Protein AF-0000000085132259 (afdb_homodimer)

Nearest PDB structures (foldseek):
  6hup-assembly1_C  TM=2.236E-01  e=6.977E-01  Homo sapiens
  6d6t-assembly1_E  TM=1.805E-01  e=4.145E-01  Homo sapiens
  6x40-assembly1_E  TM=1.857E-01  e=5.536E-01  Homo sapiens
  7qna-assembly1_C  TM=1.621E-01  e=1.662E+00  Homo sapiens
  6pv7-assembly1_A  TM=2.314E-01  e=9.431E+00  Homo sapiens

Secondary structure (DSSP, 8-state):
----HHHHHHHHHHHHHHHTT-EE-SS--EEEEETTT--EE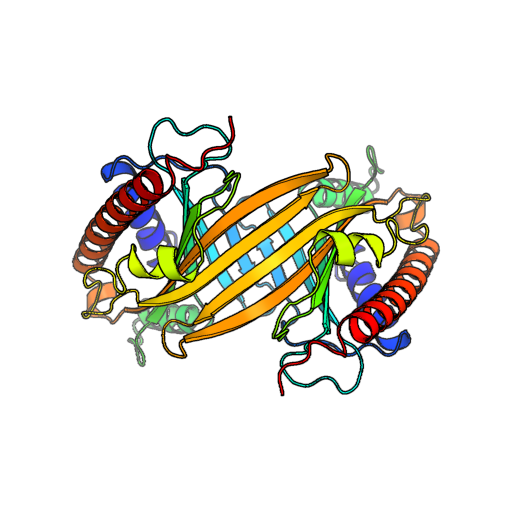EEEEEE-TTPPSSPSEEEEEEEEE-HHHHHHHHHHHTTS--SSPEEEEEEEEEEEEEE-SSPPPHHHHHHHS-SBPPP-GGG---EEEEEEEEEEEETTTTEEEEEEEEEEEEEEEE-HHHHH-THHHHHHHHHHHHHHHHHHHHHHHHHGGGB--/----HHHHHHHHHHHHHHHTT-EE-SS--EEEEETTT--EEEEEEEE-TT--SS-SEEEEEEEEE-HHHHHHHHHHHTTS--SSPEEEEEEEEEEEEEE-SSPPPHHHHHHHS-SBPPP-GGG---EEEEEEEEEEEETTTTEEEEEEEEEEEEEEEE-HHHHH-THHHHHHHHHHHHHHHHHHHHHHHHHGGGB--

Structure (mmCIF, N/CA/C/O backbone):
data_AF-0000000085132259-model_v1
#
loop_
_entity.id
_entity.type
_entity.pdbx_description
1 polymer 'Uncharacterized protein'
#
loop_
_atom_site.group_PDB
_atom_site.id
_atom_site.type_symbol
_atom_site.label_atom_id
_atom_site.label_alt_id
_atom_site.label_comp_id
_atom_site.label_asym_id
_atom_site.label_entity_id
_atom_site.label_seq_id
_atom_site.pdbx_PDB_ins_code
_atom_site.Cartn_x
_atom_site.Cartn_y
_atom_site.Cartn_z
_atom_site.occupancy
_atom_site.B_iso_or_equiv
_atom_site.auth_seq_id
_atom_site.auth_comp_id
_atom_site.auth_asym_id
_atom_site.auth_atom_id
_atom_site.pdbx_PDB_model_num
ATOM 1 N N . MET A 1 1 ? 25.031 13.633 0.838 1 45.97 1 MET A N 1
ATOM 2 C CA . MET A 1 1 ? 24.531 14.891 1.381 1 45.97 1 MET A CA 1
ATOM 3 C C . MET A 1 1 ? 23.484 14.641 2.457 1 45.97 1 MET A C 1
ATOM 5 O O . MET A 1 1 ? 22.297 14.438 2.146 1 45.97 1 MET A O 1
ATOM 9 N N . LEU A 1 2 ? 23.891 14.289 3.617 1 56.34 2 LEU A N 1
ATOM 10 C CA . LEU A 1 2 ? 23.109 13.867 4.77 1 56.34 2 LEU A CA 1
ATOM 11 C C . LEU A 1 2 ? 22.234 15.008 5.273 1 56.34 2 LEU A C 1
ATOM 13 O O . LEU A 1 2 ? 21.219 14.773 5.93 1 56.34 2 LEU A O 1
ATOM 17 N N . HIS A 1 3 ? 22.609 16.281 4.797 1 72 3 HIS A N 1
ATOM 18 C CA . HIS A 1 3 ? 21.734 17.406 5.121 1 72 3 HIS A CA 1
ATOM 19 C C . HIS A 1 3 ? 20.688 17.609 4.039 1 72 3 HIS A C 1
ATOM 21 O O . HIS A 1 3 ? 20.828 18.5 3.195 1 72 3 HIS A O 1
ATOM 27 N N . HIS A 1 4 ? 19.844 16.719 3.865 1 83.94 4 HIS A N 1
ATOM 28 C CA . HIS A 1 4 ? 18.781 16.734 2.873 1 83.94 4 HIS A CA 1
ATOM 29 C C . HIS A 1 4 ? 17.453 17.125 3.496 1 83.94 4 HIS A C 1
ATOM 31 O O . HIS A 1 4 ? 17.094 16.656 4.582 1 83.94 4 HIS A O 1
ATOM 37 N N . VAL A 1 5 ? 16.797 18.047 2.834 1 85.25 5 VAL A N 1
ATOM 38 C CA . VAL A 1 5 ? 15.562 18.641 3.338 1 85.25 5 VAL A CA 1
ATOM 39 C C . VAL A 1 5 ? 14.57 17.531 3.676 1 85.25 5 VAL A C 1
ATOM 41 O O . VAL A 1 5 ? 13.844 17.625 4.668 1 85.25 5 VAL A O 1
ATOM 44 N N . LEU A 1 6 ? 14.523 16.469 2.912 1 87.94 6 LEU A N 1
ATOM 45 C CA . LEU A 1 6 ? 13.586 15.375 3.17 1 87.94 6 LEU A CA 1
ATOM 46 C C . LEU A 1 6 ? 13.906 14.688 4.492 1 87.94 6 LEU A C 1
ATOM 48 O O . LEU A 1 6 ? 13 14.359 5.262 1 87.94 6 LEU A O 1
ATOM 52 N N . PHE A 1 7 ? 15.117 14.477 4.73 1 87.38 7 PHE A N 1
ATOM 53 C CA . PHE A 1 7 ? 15.516 13.836 5.98 1 87.38 7 PHE A CA 1
ATOM 54 C C . PHE A 1 7 ? 15.234 14.742 7.168 1 87.38 7 PHE A C 1
ATOM 56 O O . PHE A 1 7 ? 14.852 14.273 8.242 1 87.38 7 PHE A O 1
ATOM 63 N N . ASP A 1 8 ? 15.469 16 6.98 1 87.88 8 ASP A N 1
ATOM 64 C CA . ASP A 1 8 ? 15.125 16.953 8.023 1 87.88 8 ASP A CA 1
ATOM 65 C C . ASP A 1 8 ? 13.625 16.938 8.312 1 87.88 8 ASP A C 1
ATOM 67 O O . ASP A 1 8 ? 13.211 16.984 9.477 1 87.88 8 ASP A O 1
ATOM 71 N N . LEU A 1 9 ? 12.883 16.906 7.242 1 90.88 9 LEU A N 1
ATOM 72 C CA . LEU A 1 9 ? 11.438 16.844 7.391 1 90.88 9 LEU A CA 1
ATOM 73 C C . LEU A 1 9 ? 11.031 15.586 8.156 1 90.88 9 LEU A C 1
ATOM 75 O O . LEU A 1 9 ? 10.203 15.648 9.07 1 90.88 9 LEU A O 1
ATOM 79 N N . ILE A 1 10 ? 11.547 14.469 7.797 1 91 10 ILE A N 1
ATOM 80 C CA . ILE A 1 10 ? 11.266 13.195 8.445 1 91 10 ILE A CA 1
ATOM 81 C C . ILE A 1 10 ? 11.633 13.273 9.93 1 91 10 ILE A C 1
ATOM 83 O O . ILE A 1 10 ? 10.859 12.867 10.789 1 91 10 ILE A O 1
ATOM 87 N N . GLY A 1 11 ? 12.828 13.789 10.156 1 90.75 11 GLY A N 1
ATOM 88 C CA . GLY A 1 11 ? 13.258 13.961 11.531 1 90.75 11 GLY A CA 1
ATOM 89 C C . GLY A 1 11 ? 12.32 14.844 12.344 1 90.75 11 GLY A C 1
ATOM 90 O O . GLY A 1 11 ? 12 14.523 13.484 1 90.75 11 GLY A O 1
ATOM 91 N N . SER A 1 12 ? 11.992 15.961 11.797 1 93.38 12 SER A N 1
ATOM 92 C CA . SER A 1 12 ? 11.094 16.891 12.469 1 93.38 12 SER A CA 1
ATOM 93 C C . SER A 1 12 ? 9.734 16.25 12.734 1 93.38 12 SER A C 1
ATOM 95 O O . SER A 1 12 ? 9.148 16.438 13.805 1 93.38 12 SER A O 1
ATOM 97 N N . LEU A 1 13 ? 9.234 15.555 11.727 1 94.19 13 LEU A N 1
ATOM 98 C CA . LEU A 1 13 ? 7.965 14.859 11.883 1 94.19 13 LEU A CA 1
ATOM 99 C C . LEU A 1 13 ? 8.031 13.852 13.023 1 94.19 13 LEU A C 1
ATOM 101 O O . LEU A 1 13 ? 7.164 13.852 13.906 1 94.19 13 LEU A O 1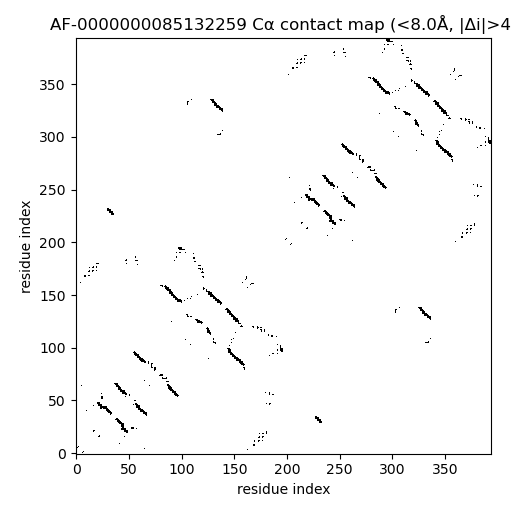
ATOM 105 N N . ARG A 1 14 ? 9.023 13.055 13.055 1 92.38 14 ARG A N 1
ATOM 106 C CA . ARG A 1 14 ? 9.203 12.055 14.109 1 92.38 14 ARG A CA 1
ATOM 107 C C . ARG A 1 14 ? 9.25 12.711 15.484 1 92.38 14 ARG A C 1
ATOM 109 O O . ARG A 1 14 ? 8.602 12.242 16.422 1 92.38 14 ARG A O 1
ATOM 116 N N . ALA A 1 15 ? 10.016 13.758 15.555 1 93.06 15 ALA A N 1
ATOM 117 C CA . ALA A 1 15 ? 10.141 14.477 16.812 1 93.06 15 ALA A CA 1
ATOM 118 C C . ALA A 1 15 ? 8.797 15.062 17.25 1 93.06 15 ALA A C 1
ATOM 120 O O . ALA A 1 15 ? 8.438 14.992 18.438 1 93.06 15 ALA A O 1
ATOM 121 N N . SER A 1 16 ? 8.125 15.641 16.328 1 96 16 SER A N 1
ATOM 122 C CA . SER A 1 16 ? 6.852 16.281 16.641 1 96 16 SER A CA 1
ATOM 123 C C . SER A 1 16 ? 5.816 15.258 17.094 1 96 16 SER A C 1
ATOM 125 O O . SER A 1 16 ? 5.027 15.531 18 1 96 16 SER A O 1
ATOM 127 N N . LEU A 1 17 ? 5.797 14.117 16.438 1 95.44 17 LEU A N 1
ATOM 128 C CA . LEU A 1 17 ? 4.883 13.055 16.844 1 95.44 17 LEU A CA 1
ATOM 129 C C . LEU A 1 17 ? 5.168 12.609 18.281 1 95.44 17 LEU A C 1
ATOM 131 O O . LEU A 1 17 ? 4.246 12.414 19.062 1 95.44 17 LEU A O 1
ATOM 135 N N . LYS A 1 18 ? 6.363 12.461 18.547 1 92.75 18 LYS A N 1
ATOM 136 C CA . LYS A 1 18 ? 6.766 12.078 19.891 1 92.75 18 LYS A CA 1
ATOM 137 C C . LYS A 1 18 ? 6.371 13.141 20.906 1 92.75 18 LYS A C 1
ATOM 139 O O . LYS A 1 18 ? 5.879 12.812 22 1 92.75 18 LYS A O 1
ATOM 144 N N . ASP A 1 19 ? 6.578 14.359 20.609 1 95.06 19 ASP A N 1
ATOM 145 C CA . ASP A 1 19 ? 6.223 15.469 21.5 1 95.06 19 ASP A CA 1
ATOM 146 C C . ASP A 1 19 ? 4.715 15.516 21.734 1 95.06 19 ASP A C 1
ATOM 148 O O . ASP A 1 19 ? 4.262 15.977 22.781 1 95.06 19 ASP A O 1
ATOM 152 N N . ALA A 1 20 ? 3.998 15.156 20.719 1 95.31 20 ALA A N 1
ATOM 153 C CA . ALA A 1 20 ? 2.545 15.102 20.859 1 95.31 20 ALA A CA 1
ATOM 154 C C . ALA A 1 20 ? 2.115 13.867 21.656 1 95.31 20 ALA A C 1
ATOM 156 O O . ALA A 1 20 ? 0.929 13.531 21.688 1 95.31 20 ALA A O 1
ATOM 157 N N . MET A 1 21 ? 3.072 13.062 22.188 1 93.31 21 MET A N 1
ATOM 158 C CA . MET A 1 21 ? 2.883 11.906 23.062 1 93.31 21 MET A CA 1
ATOM 159 C C . MET A 1 21 ? 2.301 10.727 22.281 1 93.31 21 MET A C 1
ATOM 161 O O . MET A 1 21 ? 1.54 9.93 22.844 1 93.31 21 MET A O 1
ATOM 165 N N . LEU A 1 22 ? 2.551 10.789 21 1 93.75 22 LEU A N 1
ATOM 166 C CA . LEU A 1 22 ? 2.164 9.641 20.203 1 93.75 22 LEU A CA 1
ATOM 167 C C . LEU A 1 22 ? 3.26 8.578 20.203 1 93.75 22 LEU A C 1
ATOM 169 O O . LEU A 1 22 ? 4.438 8.898 20.375 1 93.75 22 LEU A O 1
ATOM 173 N N . GLU A 1 23 ? 2.83 7.383 20.109 1 88.69 23 GLU A N 1
ATOM 174 C CA . GLU A 1 23 ? 3.771 6.27 20.062 1 88.69 23 GLU A CA 1
ATOM 175 C C . GLU A 1 23 ? 3.826 5.641 18.672 1 88.69 23 GLU A C 1
ATOM 177 O O . GLU A 1 23 ? 2.818 5.602 17.969 1 88.69 23 GLU A O 1
ATOM 182 N N . GLY A 1 24 ? 5.082 5.379 18.297 1 79 24 GLY A N 1
ATOM 183 C CA . GLY A 1 24 ? 5.23 4.707 17.016 1 79 24 GLY A CA 1
ATOM 184 C C . GLY A 1 24 ? 4.547 3.354 16.969 1 79 24 GLY A C 1
ATOM 185 O O . GLY A 1 24 ? 4.527 2.627 17.969 1 79 24 GLY A O 1
ATOM 186 N N . GLY A 1 25 ? 3.674 3.27 16.094 1 62.12 25 GLY A N 1
ATOM 187 C CA . GLY A 1 25 ? 2.955 2.01 16 1 62.12 25 GLY A CA 1
ATOM 188 C C . GLY A 1 25 ? 3.701 0.958 15.203 1 62.12 25 GLY A C 1
ATOM 189 O O . GLY A 1 25 ? 4.898 1.101 14.945 1 62.12 25 GLY A O 1
ATOM 190 N N . GLY A 1 26 ? 2.83 -0.079 14.852 1 50.47 26 GLY A N 1
ATOM 191 C CA . GLY A 1 26 ? 2.982 -1.394 14.25 1 50.47 26 GLY A CA 1
ATOM 192 C C . GLY A 1 26 ? 3.814 -1.375 12.977 1 50.47 26 GLY A C 1
ATOM 193 O O . GLY A 1 26 ? 4.445 -2.375 12.625 1 50.47 26 GLY A O 1
ATOM 194 N N . LEU A 1 27 ? 3.32 -0.344 12.07 1 55.41 27 LEU A N 1
ATOM 195 C CA . LEU A 1 27 ? 4.074 -0.477 10.828 1 55.41 27 LEU A CA 1
ATOM 196 C C . LEU A 1 27 ? 5.5 0.038 11 1 55.41 27 LEU A C 1
ATOM 198 O O . LEU A 1 27 ? 5.715 1.092 11.602 1 55.41 27 LEU A O 1
ATOM 202 N N . ASP A 1 28 ? 6.449 -0.68 10.898 1 68.06 28 ASP A N 1
ATOM 203 C CA . ASP A 1 28 ? 7.871 -0.375 10.797 1 68.06 28 ASP A CA 1
ATOM 204 C C . ASP A 1 28 ? 8.117 0.776 9.828 1 68.06 28 ASP A C 1
ATOM 206 O O . ASP A 1 28 ? 7.336 0.987 8.891 1 68.06 28 ASP A O 1
ATOM 210 N N . GLU A 1 29 ? 8.727 1.896 10.305 1 84.19 29 GLU A N 1
ATOM 211 C CA . GLU A 1 29 ? 9.25 2.957 9.453 1 84.19 29 GLU A CA 1
ATOM 212 C C . GLU A 1 29 ? 9.891 2.383 8.188 1 84.19 29 GLU A C 1
ATOM 214 O O . GLU A 1 29 ? 10.664 1.428 8.258 1 84.19 29 GLU A O 1
ATOM 219 N N . GLN A 1 30 ? 9.266 2.891 7.094 1 87.44 30 GLN A N 1
ATOM 220 C CA . GLN A 1 30 ? 9.805 2.432 5.816 1 87.44 30 GLN A CA 1
ATOM 221 C C . GLN A 1 30 ? 10.219 3.609 4.941 1 87.44 30 GLN A C 1
ATOM 223 O O . GLN A 1 30 ? 9.586 4.668 4.977 1 87.44 30 GLN A O 1
ATOM 228 N N . LEU A 1 31 ? 11.266 3.465 4.324 1 91.31 31 LEU A N 1
ATOM 229 C CA . LEU A 1 31 ? 11.742 4.391 3.301 1 91.31 31 LEU A CA 1
ATOM 230 C C . LEU A 1 31 ? 12.016 3.662 1.992 1 91.31 31 LEU A C 1
ATOM 232 O O . LEU A 1 31 ? 12.922 2.832 1.92 1 91.31 31 LEU A O 1
ATOM 236 N N . HIS A 1 32 ? 11.18 4.039 1.04 1 93.12 32 HIS A N 1
ATOM 237 C CA . HIS A 1 32 ? 11.211 3.301 -0.217 1 93.12 32 HIS A CA 1
ATOM 238 C C . HIS A 1 32 ? 11.625 4.203 -1.377 1 93.12 32 HIS A C 1
ATOM 240 O O . HIS A 1 32 ? 11.312 5.395 -1.384 1 93.12 32 HIS A O 1
ATOM 246 N N . VAL A 1 33 ? 12.281 3.617 -2.312 1 92.38 33 VAL A N 1
ATOM 247 C CA . VAL A 1 33 ? 12.555 4.297 -3.576 1 92.38 33 VAL A CA 1
ATOM 248 C C . VAL A 1 33 ? 12.062 3.439 -4.738 1 92.38 33 VAL A C 1
ATOM 250 O O . VAL A 1 33 ? 12.289 2.229 -4.77 1 92.38 33 VAL A O 1
ATOM 253 N N . ASP A 1 34 ? 11.344 4.09 -5.578 1 90.44 34 ASP A N 1
ATOM 254 C CA . ASP A 1 34 ? 11.016 3.441 -6.844 1 90.44 34 ASP A CA 1
ATOM 255 C C . ASP A 1 34 ? 12.227 3.389 -7.77 1 90.44 34 ASP A C 1
ATOM 257 O O . ASP A 1 34 ? 12.703 4.426 -8.234 1 90.44 34 ASP A O 1
ATOM 261 N N . ILE A 1 35 ? 12.641 2.215 -8.109 1 84.81 35 ILE A N 1
ATOM 262 C CA . ILE A 1 35 ? 13.883 2.035 -8.859 1 84.81 35 ILE A CA 1
ATOM 263 C C . ILE A 1 35 ? 13.695 2.516 -10.289 1 84.81 35 ILE A C 1
ATOM 265 O O . ILE A 1 35 ? 14.648 2.975 -10.93 1 84.81 35 ILE A O 1
ATOM 269 N N . LEU A 1 36 ? 12.5 2.412 -10.82 1 79.31 36 LEU A N 1
ATOM 270 C CA . LEU A 1 36 ? 12.25 2.76 -12.219 1 79.31 36 LEU A CA 1
ATOM 271 C C . LEU A 1 36 ? 11.992 4.254 -12.367 1 79.31 36 LEU A C 1
ATOM 273 O O . LEU A 1 36 ? 12.492 4.883 -13.305 1 79.31 36 LEU A O 1
ATOM 277 N N . LEU A 1 37 ? 11.25 4.82 -11.391 1 84.25 37 LEU A N 1
ATOM 278 C CA . LEU A 1 37 ? 10.828 6.215 -11.523 1 84.25 37 LEU A CA 1
ATOM 279 C C . LEU A 1 37 ? 11.664 7.121 -10.625 1 84.25 37 LEU A C 1
ATOM 281 O O . LEU A 1 37 ? 11.727 8.328 -10.852 1 84.25 37 LEU A O 1
ATOM 285 N N . GLY A 1 38 ? 12.219 6.59 -9.547 1 88.06 38 GLY A N 1
ATOM 286 C CA . GLY A 1 38 ? 13.109 7.336 -8.672 1 88.06 38 GLY A CA 1
ATOM 287 C C . GLY A 1 38 ? 12.383 8.039 -7.539 1 88.06 38 GLY A C 1
ATOM 288 O O . GLY A 1 38 ? 13.016 8.695 -6.711 1 88.06 38 GLY A O 1
ATOM 289 N N . ASP A 1 39 ? 11.078 7.898 -7.508 1 92.31 39 ASP A N 1
ATOM 290 C CA . ASP A 1 39 ? 10.32 8.539 -6.438 1 92.31 39 ASP A CA 1
ATOM 291 C C . ASP A 1 39 ? 10.625 7.895 -5.09 1 92.31 39 ASP A C 1
ATOM 293 O O . ASP A 1 39 ? 10.789 6.676 -5 1 92.31 39 ASP A O 1
ATOM 297 N N . THR A 1 40 ? 10.688 8.742 -4.09 1 93.5 40 THR A N 1
ATOM 298 C CA . THR A 1 40 ? 10.961 8.281 -2.732 1 93.5 40 THR A CA 1
ATOM 299 C C . THR A 1 40 ? 9.734 8.453 -1.843 1 93.5 40 THR A C 1
ATOM 301 O O . THR A 1 40 ? 9.062 9.484 -1.9 1 93.5 40 THR A O 1
ATOM 304 N N . THR A 1 41 ? 9.469 7.414 -1.102 1 94.38 41 THR A N 1
ATOM 305 C CA . THR A 1 41 ? 8.328 7.457 -0.191 1 94.38 41 THR A CA 1
ATOM 306 C C . THR A 1 41 ? 8.75 7.066 1.223 1 94.38 41 THR A C 1
ATOM 308 O O . THR A 1 41 ? 9.469 6.086 1.412 1 94.38 41 THR A O 1
ATOM 311 N N . TYR A 1 42 ? 8.406 7.887 2.145 1 93.69 42 TYR A N 1
ATOM 312 C CA . TYR A 1 42 ? 8.562 7.578 3.562 1 93.69 42 TYR A CA 1
ATOM 313 C C . TYR A 1 42 ? 7.211 7.273 4.203 1 93.69 42 TYR A C 1
ATOM 315 O O . TYR A 1 42 ? 6.227 7.969 3.951 1 93.69 42 TYR A O 1
ATOM 323 N N . GLU A 1 43 ? 7.164 6.191 4.977 1 93.31 43 GLU A N 1
ATOM 324 C CA . GLU A 1 43 ? 5.938 5.809 5.672 1 93.31 43 GLU A CA 1
ATOM 325 C C . GLU A 1 43 ? 6.203 5.523 7.145 1 93.31 43 GLU A C 1
ATOM 327 O O . GLU A 1 43 ? 7.23 4.938 7.496 1 93.31 43 GLU A O 1
ATOM 332 N N . THR A 1 44 ? 5.324 6.004 7.945 1 92.38 44 THR A N 1
ATOM 333 C CA . THR A 1 44 ? 5.348 5.703 9.375 1 92.38 44 THR A CA 1
ATOM 334 C C . THR A 1 44 ? 3.93 5.652 9.938 1 92.38 44 THR A C 1
ATOM 336 O O . THR A 1 44 ? 2.961 5.922 9.227 1 92.38 44 THR A O 1
ATOM 339 N N . SER A 1 45 ? 3.812 5.168 11.102 1 93.88 45 SER A N 1
ATOM 340 C CA . SER A 1 45 ? 2.52 5.129 11.781 1 93.88 45 SER A CA 1
ATOM 341 C C . SER A 1 45 ? 2.643 5.547 13.242 1 93.88 45 SER A C 1
ATOM 343 O O . SER A 1 45 ? 3.711 5.414 13.844 1 93.88 45 SER A O 1
ATOM 345 N N . ALA A 1 46 ? 1.62 6.129 13.703 1 93.5 46 ALA A N 1
ATOM 346 C CA . ALA A 1 46 ? 1.576 6.574 15.094 1 93.5 46 ALA A CA 1
ATOM 347 C C . ALA A 1 46 ? 0.231 6.242 15.734 1 93.5 46 ALA A C 1
ATOM 349 O O . ALA A 1 46 ? -0.803 6.25 15.062 1 93.5 46 ALA A O 1
ATOM 350 N N . SER A 1 47 ? 0.298 5.93 16.984 1 93.94 47 SER A N 1
ATOM 351 C CA . SER A 1 47 ? -0.914 5.621 17.75 1 93.94 47 SER A CA 1
ATOM 352 C C . SER A 1 47 ? -0.893 6.277 19.125 1 93.94 47 SER A C 1
ATOM 354 O O . SER A 1 47 ? 0.127 6.832 19.531 1 93.94 47 SER A O 1
ATOM 356 N N . LEU A 1 48 ? -2.119 6.246 19.75 1 91.06 48 LEU A N 1
ATOM 357 C CA . LEU A 1 48 ? -2.217 6.754 21.109 1 91.06 48 LEU A CA 1
ATOM 358 C C . LEU A 1 48 ? -1.454 5.859 22.078 1 91.06 48 LEU A C 1
ATOM 360 O O . LEU A 1 48 ? -1.304 4.66 21.844 1 91.06 48 LEU A O 1
ATOM 364 N N . PRO A 1 49 ? -1.001 6.484 23.156 1 88.44 49 PRO A N 1
ATOM 365 C CA . PRO A 1 49 ? -0.279 5.672 24.141 1 88.44 49 PRO A CA 1
ATOM 366 C C . PRO A 1 49 ? -1.152 4.586 24.766 1 88.44 49 PRO A C 1
ATOM 368 O O . PRO A 1 49 ? -2.334 4.82 25.031 1 88.44 49 PRO A O 1
ATOM 371 N N . GLY A 1 50 ? -0.55 3.361 24.984 1 81.75 50 GLY A N 1
ATOM 372 C CA . GLY A 1 50 ? -1.227 2.301 25.719 1 81.75 50 GLY A CA 1
ATOM 373 C C . GLY A 1 50 ? -2.092 1.425 24.828 1 81.75 50 GLY A C 1
ATOM 374 O O . GLY A 1 50 ? -2.789 0.534 25.312 1 81.75 50 GLY A O 1
ATOM 375 N N . GLU A 1 51 ? -2.184 1.686 23.625 1 79.44 51 GLU A N 1
ATOM 376 C CA . GLU A 1 51 ? -2.957 0.837 22.719 1 79.44 51 GLU A CA 1
ATOM 377 C C . GLU A 1 51 ? -2.318 -0.541 22.578 1 79.44 51 GLU A C 1
ATOM 379 O O . GLU A 1 51 ? -1.102 -0.683 22.703 1 79.44 51 GLU A O 1
ATOM 384 N N . GLU A 1 52 ? -3.137 -1.507 22.469 1 74 52 GLU A N 1
ATOM 385 C CA . GLU A 1 52 ? -2.652 -2.855 22.188 1 74 52 GLU A CA 1
ATOM 386 C C . GLU A 1 52 ? -1.958 -2.924 20.828 1 74 52 GLU A C 1
ATOM 388 O O . GLU A 1 52 ? -1.995 -1.962 20.062 1 74 52 GLU A O 1
ATOM 393 N N . ALA A 1 53 ? -1.169 -4.027 20.688 1 70.56 53 ALA A N 1
ATOM 394 C CA . ALA A 1 53 ? -0.556 -4.305 19.391 1 70.56 53 ALA A CA 1
ATOM 395 C C . ALA A 1 53 ? -1.299 -5.418 18.656 1 70.56 53 ALA A C 1
ATOM 397 O O . ALA A 1 53 ? -1.434 -6.527 19.172 1 70.56 53 ALA A O 1
ATOM 398 N N . PRO A 1 54 ? -1.823 -5.066 17.484 1 79.38 54 PRO A N 1
ATOM 399 C CA . PRO A 1 54 ? -1.834 -3.799 16.75 1 79.38 54 PRO A CA 1
ATOM 400 C C . PRO A 1 54 ? -2.828 -2.791 17.312 1 79.38 54 PRO A C 1
ATOM 402 O O . PRO A 1 54 ? -3.859 -3.182 17.875 1 79.38 54 PRO A O 1
ATOM 405 N N . PRO A 1 55 ? -2.471 -1.573 17.203 1 85.5 55 PRO A N 1
ATOM 406 C CA . PRO A 1 55 ? -3.348 -0.552 17.781 1 85.5 55 PRO A CA 1
ATOM 407 C C . PRO A 1 55 ? -4.715 -0.496 17.109 1 85.5 55 PRO A C 1
ATOM 409 O O . PRO A 1 55 ? -4.812 -0.674 15.891 1 85.5 55 PRO A O 1
ATOM 412 N N . ARG A 1 56 ? -5.707 -0.247 17.891 1 88.88 56 ARG A N 1
ATOM 413 C CA . ARG A 1 56 ? -7.066 -0.13 17.359 1 88.88 56 ARG A CA 1
ATOM 414 C C . ARG A 1 56 ? -7.238 1.166 16.578 1 88.88 56 ARG A C 1
ATOM 416 O O . ARG A 1 56 ? -7.906 1.186 15.539 1 88.88 56 ARG A O 1
ATOM 423 N N . VAL A 1 57 ? -6.629 2.223 17.188 1 91.31 57 VAL A N 1
ATOM 424 C CA . VAL A 1 57 ? -6.684 3.525 16.531 1 91.31 57 VAL A CA 1
ATOM 425 C C . VAL A 1 57 ? -5.27 3.986 16.188 1 91.31 57 VAL A C 1
ATOM 427 O O . VAL A 1 57 ? -4.395 4.035 17.047 1 91.31 57 VAL A O 1
ATOM 430 N N . ARG A 1 58 ? -5.055 4.316 14.898 1 93.94 58 ARG A N 1
ATOM 431 C CA . ARG A 1 58 ? -3.715 4.723 14.492 1 93.94 58 ARG A CA 1
ATOM 432 C C . ARG A 1 58 ? -3.775 5.715 13.328 1 93.94 58 ARG A C 1
ATOM 434 O O . ARG A 1 58 ? -4.805 5.832 12.664 1 93.94 58 ARG A O 1
ATOM 441 N N . ALA A 1 59 ? -2.697 6.395 13.219 1 95.69 59 ALA A N 1
ATOM 442 C CA . ALA A 1 59 ? -2.479 7.258 12.062 1 95.69 59 ALA A CA 1
ATOM 443 C C . ALA A 1 59 ? -1.32 6.75 11.203 1 95.69 59 ALA A C 1
ATOM 445 O O . ALA A 1 59 ? -0.219 6.523 11.711 1 95.69 59 ALA A O 1
ATOM 446 N N . ASP A 1 60 ? -1.599 6.504 10.008 1 96 60 ASP A N 1
ATOM 447 C CA . ASP A 1 60 ? -0.548 6.219 9.039 1 96 60 ASP A CA 1
ATOM 448 C C . ASP A 1 60 ? -0.155 7.48 8.266 1 96 60 ASP A C 1
ATOM 450 O O . ASP A 1 60 ? -1.018 8.188 7.746 1 96 60 ASP A O 1
ATOM 454 N N . ILE A 1 61 ? 1.112 7.695 8.203 1 96.31 61 ILE A N 1
ATOM 455 C CA . ILE A 1 61 ? 1.609 8.922 7.582 1 96.31 61 ILE A CA 1
ATOM 456 C C . ILE A 1 61 ? 2.57 8.57 6.445 1 96.31 61 ILE A C 1
ATOM 458 O O . ILE A 1 61 ? 3.445 7.715 6.605 1 96.31 61 ILE A O 1
ATOM 462 N N . SER A 1 62 ? 2.396 9.25 5.363 1 96.69 62 SER A N 1
ATOM 463 C CA . SER A 1 62 ? 3.271 9.031 4.215 1 96.69 62 SER A CA 1
ATOM 464 C C . SER A 1 62 ? 3.77 10.352 3.641 1 96.69 62 SER A C 1
ATOM 466 O O . SER A 1 62 ? 3.018 11.328 3.574 1 96.69 62 SER A O 1
ATOM 468 N N . LEU A 1 63 ? 4.988 10.398 3.275 1 95.94 63 LEU A N 1
ATOM 469 C CA . LEU A 1 63 ? 5.602 11.484 2.518 1 95.94 63 LEU A CA 1
ATOM 470 C C . LEU A 1 63 ? 6.109 10.984 1.169 1 95.94 63 LEU A C 1
ATOM 472 O O . LEU A 1 63 ? 6.859 10.008 1.104 1 95.94 63 LEU A O 1
ATOM 476 N N . GLU A 1 64 ? 5.727 11.641 0.211 1 95.5 64 GLU A N 1
ATOM 477 C CA . GLU A 1 64 ? 6.211 11.305 -1.125 1 95.5 64 GLU A CA 1
ATOM 478 C C . GLU A 1 64 ? 7.074 12.43 -1.695 1 95.5 64 GLU A C 1
ATOM 480 O O . GLU A 1 64 ? 6.672 13.594 -1.69 1 95.5 64 GLU A O 1
ATOM 485 N N . TRP A 1 65 ? 8.18 12.031 -2.068 1 94.62 65 TRP A N 1
ATOM 486 C CA . TRP A 1 65 ? 9.172 12.906 -2.695 1 94.62 65 TRP A CA 1
ATOM 487 C C . TRP A 1 65 ? 9.477 12.445 -4.113 1 94.62 65 TRP A C 1
ATOM 489 O O . TRP A 1 65 ? 10.258 11.508 -4.316 1 94.62 65 TRP A O 1
ATOM 499 N N . SER A 1 66 ? 9 13.203 -5.059 1 93.62 66 SER A N 1
ATOM 500 C CA . SER A 1 66 ? 9.07 12.758 -6.449 1 93.62 66 SER A CA 1
ATOM 501 C C . SER A 1 66 ? 10.453 13.016 -7.043 1 93.62 66 SER A C 1
ATOM 503 O O . SER A 1 66 ? 11.219 13.82 -6.512 1 93.62 66 SER A O 1
ATOM 505 N N . THR A 1 67 ? 10.719 12.414 -8.164 1 90.75 67 THR A N 1
ATOM 506 C CA . THR A 1 67 ? 11.961 12.633 -8.898 1 90.75 67 THR A CA 1
ATOM 507 C C . THR A 1 67 ? 12.062 14.078 -9.375 1 90.75 67 THR A C 1
ATOM 509 O O . THR A 1 67 ? 13.156 14.648 -9.414 1 90.75 67 THR A O 1
ATOM 512 N N . TRP A 1 68 ? 10.93 14.578 -9.719 1 90 68 TRP A N 1
ATOM 513 C CA . TRP A 1 68 ? 10.922 15.984 -10.117 1 90 68 TRP A CA 1
ATOM 514 C C . TRP A 1 68 ? 11.383 16.875 -8.969 1 90 68 TRP A C 1
ATOM 516 O O . TRP A 1 68 ? 12.195 17.781 -9.164 1 90 68 TRP A O 1
ATOM 526 N N . ALA A 1 69 ? 10.891 16.688 -7.816 1 90.69 69 ALA A N 1
ATOM 527 C CA . ALA A 1 69 ? 11.312 17.438 -6.637 1 90.69 69 ALA A CA 1
ATOM 528 C C . ALA A 1 69 ? 12.797 17.25 -6.367 1 90.69 69 ALA A C 1
ATOM 530 O O . ALA A 1 69 ? 13.492 18.188 -5.984 1 90.69 69 ALA A O 1
ATOM 531 N N . GLN A 1 70 ? 13.25 16.031 -6.578 1 88.62 70 GLN A N 1
ATOM 532 C CA . GLN A 1 70 ? 14.664 15.719 -6.383 1 88.62 70 GLN A CA 1
ATOM 533 C C . GLN A 1 70 ? 15.539 16.531 -7.332 1 88.62 70 GLN A C 1
ATOM 535 O O . GLN A 1 70 ? 16.578 17.078 -6.926 1 88.62 70 GLN A O 1
ATOM 540 N N . SER A 1 71 ? 15.18 16.594 -8.531 1 89.69 71 SER A N 1
ATOM 541 C CA . SER A 1 71 ? 15.922 17.344 -9.531 1 89.69 71 SER A CA 1
ATOM 542 C C . SER A 1 71 ? 15.961 18.828 -9.195 1 89.69 71 SER A C 1
ATOM 544 O O . SER A 1 71 ? 17.016 19.469 -9.297 1 89.69 71 SER A O 1
ATOM 546 N N . ALA A 1 72 ? 14.812 19.328 -8.828 1 90.69 72 ALA A N 1
ATOM 547 C CA . ALA A 1 72 ? 14.758 20.734 -8.445 1 90.69 72 ALA A CA 1
ATOM 548 C C . ALA A 1 72 ? 15.664 21.016 -7.25 1 90.69 72 ALA A C 1
ATOM 550 O O . ALA A 1 72 ? 16.375 22.016 -7.23 1 90.69 72 ALA A O 1
ATOM 551 N N . TYR A 1 73 ? 15.625 20.188 -6.312 1 91.44 73 TYR A N 1
ATOM 552 C CA . TYR A 1 73 ? 16.453 20.344 -5.125 1 91.44 73 TYR A CA 1
ATOM 553 C C . TYR A 1 73 ? 17.938 20.312 -5.484 1 91.44 73 TYR A C 1
ATOM 555 O O . TYR A 1 73 ? 18.719 21.109 -4.969 1 91.44 73 TYR A O 1
ATOM 563 N N . ARG A 1 74 ? 18.281 19.391 -6.312 1 88.94 74 ARG A N 1
ATOM 564 C CA . ARG A 1 74 ? 19.656 19.297 -6.758 1 88.94 74 ARG A CA 1
ATOM 565 C C . ARG A 1 74 ? 20.109 20.594 -7.43 1 88.94 74 ARG A C 1
ATOM 567 O O . ARG A 1 74 ? 21.203 21.094 -7.168 1 88.94 74 ARG A O 1
ATOM 574 N N . SER A 1 75 ? 19.312 21.062 -8.25 1 88.81 75 SER A N 1
ATOM 575 C CA . SER A 1 75 ? 19.625 22.328 -8.914 1 88.81 75 SER A CA 1
ATOM 576 C C . SER A 1 75 ? 19.859 23.438 -7.902 1 88.81 75 SER A C 1
ATOM 578 O O . SER A 1 75 ? 20.812 24.219 -8.023 1 88.81 75 SER A O 1
ATOM 580 N N . TRP A 1 76 ? 19.016 23.469 -6.945 1 90.56 76 TRP A N 1
ATOM 581 C CA . TRP A 1 76 ? 19.125 24.484 -5.902 1 90.56 76 TRP A CA 1
ATOM 582 C C . TRP A 1 76 ? 20.422 24.328 -5.125 1 90.56 76 TRP A C 1
ATOM 584 O O . TRP A 1 76 ? 21.109 25.312 -4.859 1 90.56 76 TRP A O 1
ATOM 594 N N . THR A 1 77 ? 20.75 23.125 -4.836 1 89.06 77 THR A N 1
ATOM 595 C CA . THR A 1 77 ? 21.938 22.891 -4.035 1 89.06 77 THR A CA 1
ATOM 596 C C . THR A 1 77 ? 23.203 23.266 -4.812 1 89.06 77 THR A C 1
ATOM 598 O O . THR A 1 77 ? 24.234 23.562 -4.219 1 89.06 77 THR A O 1
ATOM 601 N N . LEU A 1 78 ? 23.125 23.312 -6.094 1 90.06 78 LEU A N 1
ATOM 602 C CA . LEU A 1 78 ? 24.266 23.656 -6.938 1 90.06 78 LEU A CA 1
ATOM 603 C C . LEU A 1 78 ? 24.312 25.156 -7.195 1 90.06 78 LEU A C 1
ATOM 605 O O . LEU A 1 78 ? 25.203 25.656 -7.898 1 90.06 78 LEU A O 1
ATOM 609 N N . GLY A 1 79 ? 23.344 25.875 -6.645 1 89.56 79 GLY A N 1
ATOM 610 C CA . GLY A 1 79 ? 23.344 27.328 -6.723 1 89.56 79 GLY A CA 1
ATOM 611 C C . GLY A 1 79 ? 22.594 27.859 -7.926 1 89.56 79 GLY A C 1
ATOM 612 O O . GLY A 1 79 ? 22.641 29.062 -8.219 1 89.56 79 GLY A O 1
ATOM 613 N N . GLU A 1 80 ? 21.859 27.031 -8.68 1 89.5 80 GLU A N 1
ATOM 614 C CA . GLU A 1 80 ? 21.156 27.453 -9.891 1 89.5 80 GLU A CA 1
ATOM 615 C C . GLU A 1 80 ? 19.797 28.062 -9.555 1 89.5 80 GLU A C 1
ATOM 617 O O . GLU A 1 80 ? 19.125 28.594 -10.43 1 89.5 80 GLU A O 1
ATOM 622 N N . GLY A 1 81 ? 19.469 28.094 -8.305 1 86.25 81 GLY A N 1
ATOM 623 C CA . GLY A 1 81 ? 18.156 28.594 -7.887 1 86.25 81 GLY A CA 1
ATOM 624 C C . GLY A 1 81 ? 17.047 27.578 -8.062 1 86.25 81 GLY A C 1
ATOM 625 O O . GLY A 1 81 ? 17.297 26.422 -8.391 1 86.25 81 GLY A O 1
ATOM 626 N N . LEU A 1 82 ? 15.781 27.953 -7.684 1 88.62 82 LEU A N 1
ATOM 627 C CA . LEU A 1 82 ? 14.586 27.125 -7.801 1 88.62 82 LEU A CA 1
ATOM 628 C C . LEU A 1 82 ? 13.617 27.719 -8.82 1 88.62 82 LEU A C 1
ATOM 630 O O . LEU A 1 82 ? 13.094 28.812 -8.617 1 88.62 82 LEU A O 1
ATOM 634 N N . ASP A 1 83 ? 13.484 27.078 -10.023 1 84.69 83 ASP A N 1
ATOM 635 C CA . ASP A 1 83 ? 12.516 27.547 -11 1 84.69 83 ASP A CA 1
ATOM 636 C C . ASP A 1 83 ? 11.086 27.297 -10.531 1 84.69 83 ASP A C 1
ATOM 638 O O . ASP A 1 83 ? 10.195 28.125 -10.742 1 84.69 83 ASP A O 1
ATOM 642 N N . GLU A 1 84 ? 10.836 26.219 -9.914 1 89 84 GLU A N 1
ATOM 643 C CA . GLU A 1 84 ? 9.562 25.812 -9.328 1 89 84 GLU A CA 1
ATOM 644 C C . GLU A 1 84 ? 9.742 25.266 -7.918 1 89 84 GLU A C 1
ATOM 646 O O . GLU A 1 84 ? 10.781 24.688 -7.605 1 89 84 GLU A O 1
ATOM 651 N N . PRO A 1 85 ? 8.758 25.625 -7.105 1 91.94 85 PRO A N 1
ATOM 652 C CA . PRO A 1 85 ? 8.883 25.078 -5.754 1 91.94 85 PRO A CA 1
ATOM 653 C C . PRO A 1 85 ? 9 23.562 -5.746 1 91.94 85 PRO A C 1
ATOM 655 O O . PRO A 1 85 ? 8.703 22.906 -6.75 1 91.94 85 PRO A O 1
ATOM 658 N N . ILE A 1 86 ? 9.555 23.109 -4.641 1 92.56 86 ILE A N 1
ATOM 659 C CA . ILE A 1 86 ? 9.672 21.672 -4.43 1 92.56 86 ILE A CA 1
ATOM 660 C C . ILE A 1 86 ? 8.438 21.156 -3.701 1 92.56 86 ILE A C 1
ATOM 662 O O . ILE A 1 86 ? 8.133 21.594 -2.592 1 92.56 86 ILE A O 1
ATOM 666 N N . ASP A 1 87 ? 7.848 20.172 -4.328 1 93.94 87 ASP A N 1
ATOM 667 C CA . ASP A 1 87 ? 6.605 19.656 -3.766 1 93.94 87 ASP A CA 1
ATOM 668 C C . ASP A 1 87 ? 6.855 18.375 -2.971 1 93.94 87 ASP A C 1
ATOM 670 O O . ASP A 1 87 ? 7.621 17.5 -3.404 1 93.94 87 ASP A O 1
ATOM 674 N N . VAL A 1 88 ? 6.285 18.281 -1.793 1 94.38 88 VAL A N 1
ATOM 675 C CA . VAL A 1 88 ? 6.199 17.062 -0.988 1 94.38 88 VAL A CA 1
ATOM 676 C C . VAL A 1 88 ? 4.734 16.719 -0.721 1 94.38 88 VAL A C 1
ATOM 678 O O . VAL A 1 88 ? 3.988 17.547 -0.181 1 94.38 88 VAL A O 1
ATOM 681 N N . VAL A 1 89 ? 4.375 15.5 -1.092 1 96.88 89 VAL A N 1
ATOM 682 C CA . VAL A 1 89 ? 3.004 15.078 -0.83 1 96.88 89 VAL A CA 1
ATOM 683 C C . VAL A 1 89 ? 2.918 14.414 0.542 1 96.88 89 VAL A C 1
ATOM 685 O O . VAL A 1 89 ? 3.676 13.492 0.838 1 96.88 89 VAL A O 1
ATOM 688 N N . LEU A 1 90 ? 2.057 14.922 1.317 1 97.25 90 LEU A N 1
ATOM 689 C CA . LEU A 1 90 ? 1.817 14.383 2.652 1 97.25 90 LEU A CA 1
ATOM 690 C C . LEU A 1 90 ? 0.413 13.797 2.76 1 97.25 90 LEU A C 1
ATOM 692 O O . LEU A 1 90 ? -0.567 14.461 2.406 1 97.25 90 LEU A O 1
ATOM 696 N N . GLU A 1 91 ? 0.374 12.602 3.176 1 98.06 91 GLU A N 1
ATOM 697 C CA . GLU A 1 91 ? -0.901 11.93 3.408 1 98.06 91 GLU A CA 1
ATOM 698 C C . GLU A 1 91 ? -1 11.414 4.84 1 98.06 91 GLU A C 1
ATOM 700 O O . GLU A 1 91 ? -0.026 10.883 5.387 1 98.06 91 GLU A O 1
ATOM 705 N N . VAL A 1 92 ? -2.119 11.562 5.434 1 97.75 92 VAL A N 1
ATOM 706 C CA . VAL A 1 92 ? -2.416 11.031 6.758 1 97.75 92 VAL A CA 1
ATOM 707 C C . VAL A 1 92 ? -3.709 10.219 6.711 1 97.75 92 VAL A C 1
ATOM 709 O O . VAL A 1 92 ? -4.77 10.75 6.367 1 97.75 92 VAL A O 1
ATOM 712 N N . ALA A 1 93 ? -3.586 9 7.02 1 97.44 93 ALA A N 1
ATOM 713 C CA . ALA A 1 93 ? -4.754 8.125 7.125 1 97.44 93 ALA A CA 1
ATOM 714 C C . ALA A 1 93 ? -5.055 7.785 8.578 1 97.44 93 ALA A C 1
ATOM 716 O O . ALA A 1 93 ? -4.227 7.191 9.273 1 97.44 93 ALA A O 1
ATOM 717 N N . LEU A 1 94 ? -6.195 8.172 9.062 1 96.31 94 LEU A N 1
ATOM 718 C CA . LEU A 1 94 ? -6.668 7.773 10.383 1 96.31 94 LEU A CA 1
ATOM 719 C C . LEU A 1 94 ? -7.465 6.477 10.305 1 96.31 94 LEU A C 1
ATOM 721 O O . LEU A 1 94 ? -8.469 6.398 9.594 1 96.31 94 LEU A O 1
ATOM 725 N N . ARG A 1 95 ? -7.02 5.52 11.039 1 94.44 95 ARG A N 1
ATOM 726 C CA . ARG A 1 95 ? -7.645 4.203 10.969 1 94.44 95 ARG A CA 1
ATOM 727 C C . ARG A 1 95 ? -8.141 3.754 12.336 1 94.44 95 ARG A C 1
ATOM 729 O O . ARG A 1 95 ? -7.461 3.953 13.344 1 94.44 95 ARG A O 1
ATOM 736 N N . VAL A 1 96 ? -9.312 3.186 12.336 1 92.44 96 VAL A N 1
ATOM 737 C CA . VAL A 1 96 ? -9.891 2.523 13.508 1 92.44 96 VAL A CA 1
ATOM 738 C C . VAL A 1 96 ? -10.227 1.075 13.164 1 92.44 96 VAL A C 1
ATOM 740 O O . VAL A 1 96 ? -11 0.814 12.234 1 92.44 96 VAL A O 1
ATOM 743 N N . SER A 1 97 ? -9.617 0.184 13.852 1 90.31 97 SER A N 1
ATOM 744 C CA . SER A 1 97 ? -9.844 -1.23 13.57 1 90.31 97 SER A CA 1
ATOM 745 C C . SER A 1 97 ? -10.43 -1.946 14.781 1 90.31 97 SER A C 1
ATOM 747 O O . SER A 1 97 ? -10.562 -1.354 15.859 1 90.31 97 SER A O 1
ATOM 749 N N . GLY A 1 98 ? -10.859 -3.232 14.5 1 85.06 98 GLY A N 1
ATOM 750 C CA . GLY A 1 98 ? -11.336 -4.082 15.578 1 85.06 98 GLY A CA 1
ATOM 751 C C . GLY A 1 98 ? -12.734 -3.732 16.047 1 85.06 98 GLY A C 1
ATOM 752 O O . GLY A 1 98 ? -13.055 -3.887 17.234 1 85.06 98 GLY A O 1
ATOM 753 N N . LEU A 1 99 ? -13.453 -3.129 15.18 1 84.88 99 LEU A N 1
ATOM 754 C CA . LEU A 1 99 ? -14.82 -2.775 15.555 1 84.88 99 LEU A CA 1
ATOM 755 C C . LEU A 1 99 ? -15.766 -3.949 15.328 1 84.88 99 LEU A C 1
ATOM 757 O O . LEU A 1 99 ? -15.547 -4.762 14.422 1 84.88 99 LEU A O 1
ATOM 761 N N . ARG A 1 100 ? -16.641 -4.152 16.312 1 76.62 100 ARG A N 1
ATOM 762 C CA . ARG A 1 100 ? -17.672 -5.176 16.203 1 76.62 100 ARG A CA 1
ATOM 763 C C . ARG A 1 100 ? -19.062 -4.566 16.359 1 76.62 100 ARG A C 1
ATOM 765 O O . ARG A 1 100 ? -19.219 -3.494 16.938 1 76.62 100 ARG A O 1
ATOM 772 N N . GLY A 1 101 ? -20.219 -5.336 15.836 1 65.38 101 GLY A N 1
ATOM 773 C CA . GLY A 1 101 ? -21.609 -4.891 15.914 1 65.38 101 GLY A CA 1
ATOM 774 C C . GLY A 1 101 ? -21.984 -3.895 14.836 1 65.38 101 GLY A C 1
ATOM 775 O O . GLY A 1 101 ? -21.281 -3.773 13.828 1 65.38 101 GLY A O 1
ATOM 776 N N . PRO A 1 102 ? -23.188 -3.381 15.148 1 63.09 102 PRO A N 1
ATOM 777 C CA . PRO A 1 102 ? -23.422 -2.355 14.133 1 63.09 102 PRO A CA 1
ATOM 778 C C . PRO A 1 102 ? -22.438 -1.189 14.227 1 63.09 102 PRO A C 1
ATOM 780 O O . PRO A 1 102 ? -22.406 -0.49 15.242 1 63.09 102 PRO A O 1
ATOM 783 N N . ALA A 1 103 ? -21.422 -1.39 13.578 1 65.75 103 ALA A N 1
ATOM 784 C CA . ALA A 1 103 ? -20.391 -0.362 13.688 1 65.75 103 ALA A CA 1
ATOM 785 C C . ALA A 1 103 ? -20.797 0.909 12.953 1 65.75 103 ALA A C 1
ATOM 787 O O . ALA A 1 103 ? -21.781 0.915 12.219 1 65.75 103 ALA A O 1
ATOM 788 N N . MET A 1 104 ? -20.219 2.012 13.336 1 77.94 104 MET A N 1
ATOM 789 C CA . MET A 1 104 ? -20.359 3.338 12.742 1 77.94 104 MET A CA 1
ATOM 790 C C . MET A 1 104 ? -20.188 3.281 11.234 1 77.94 104 MET A C 1
ATOM 792 O O . MET A 1 104 ? -19.312 2.566 10.734 1 77.94 104 MET A O 1
ATOM 796 N N . SER A 1 105 ? -21.156 3.912 10.648 1 82.38 105 SER A N 1
ATOM 797 C CA . SER A 1 105 ? -21.062 3.992 9.195 1 82.38 105 SER A CA 1
ATOM 798 C C . SER A 1 105 ? -19.969 4.977 8.773 1 82.38 105 SER A C 1
ATOM 800 O O . SER A 1 105 ? -19.547 5.82 9.57 1 82.38 105 SER A O 1
ATOM 802 N N . ALA A 1 106 ? -19.578 4.797 7.555 1 86.38 106 ALA A N 1
ATOM 803 C CA . ALA A 1 106 ? -18.609 5.727 6.996 1 86.38 106 ALA A CA 1
ATOM 804 C C . ALA A 1 106 ? -19.125 7.16 7.051 1 86.38 106 ALA A C 1
ATOM 806 O O . ALA A 1 106 ? -18.359 8.094 7.324 1 86.38 106 ALA A O 1
ATOM 807 N N . ALA A 1 107 ? -20.375 7.301 6.859 1 84.06 107 ALA A N 1
ATOM 808 C CA . ALA A 1 107 ? -20.969 8.641 6.863 1 84.06 107 ALA A CA 1
ATOM 809 C C . ALA A 1 107 ? -20.906 9.258 8.258 1 84.06 107 ALA A C 1
ATOM 811 O O . ALA A 1 107 ? -20.578 10.438 8.398 1 84.06 107 ALA A O 1
ATOM 812 N N . ALA A 1 108 ? -21.234 8.484 9.219 1 84.81 108 ALA A N 1
ATOM 813 C CA . ALA A 1 108 ? -21.172 8.977 10.594 1 84.81 108 ALA A CA 1
ATOM 814 C C . ALA A 1 108 ? -19.734 9.305 10.992 1 84.81 108 ALA A C 1
ATOM 816 O O . ALA A 1 108 ? -19.484 10.305 11.664 1 84.81 108 ALA A O 1
ATOM 817 N N . PHE A 1 109 ? -18.859 8.445 10.602 1 89.81 109 PHE A N 1
ATOM 818 C CA . PHE A 1 109 ? -17.438 8.672 10.875 1 89.81 109 PHE A CA 1
ATOM 819 C C . PHE A 1 109 ? -16.953 9.953 10.211 1 89.81 109 PHE A C 1
ATOM 821 O O . PHE A 1 109 ? -16.25 10.758 10.836 1 89.81 109 PHE A O 1
ATOM 828 N N . ARG A 1 110 ? -17.297 10.18 9.07 1 88.19 110 ARG A N 1
ATOM 829 C CA . ARG A 1 110 ? -16.938 11.391 8.328 1 88.19 110 ARG A CA 1
ATOM 830 C C . ARG A 1 110 ? -17.391 12.641 9.07 1 88.19 110 ARG A C 1
ATOM 832 O O . ARG A 1 110 ? -16.641 13.617 9.172 1 88.19 110 ARG A O 1
ATOM 839 N N . SER A 1 111 ? -18.594 12.586 9.594 1 87.06 111 SER A N 1
ATOM 840 C CA . SER A 1 111 ? -19.188 13.75 10.242 1 87.06 111 SER A CA 1
ATOM 841 C C . SER A 1 111 ? -18.516 14.039 11.578 1 87.06 111 SER A C 1
ATOM 843 O O . SER A 1 111 ? -18.609 15.148 12.109 1 87.06 111 SER A O 1
ATOM 845 N N . SER A 1 112 ? -17.812 13.062 12.07 1 87.75 112 SER A N 1
ATOM 846 C CA . SER A 1 112 ? -17.219 13.211 13.391 1 87.75 112 SER A CA 1
ATOM 847 C C . SER A 1 112 ? -15.789 13.727 13.297 1 87.75 112 SER A C 1
ATOM 849 O O . SER A 1 112 ? -15.18 14.062 14.312 1 87.75 112 SER A O 1
ATOM 851 N N . LEU A 1 113 ? -15.258 13.766 12.141 1 90.19 113 LEU A N 1
ATOM 852 C CA . LEU A 1 113 ? -13.867 14.172 11.969 1 90.19 113 LEU A CA 1
ATOM 853 C C . LEU A 1 113 ? -13.781 15.547 11.305 1 90.19 113 LEU A C 1
ATOM 855 O O . LEU A 1 113 ? -14.688 15.938 10.562 1 90.19 113 LEU A O 1
ATOM 859 N N . PRO A 1 114 ? -12.727 16.266 11.648 1 91.12 114 PRO A N 1
ATOM 860 C CA . PRO A 1 114 ? -12.547 17.547 10.938 1 91.12 114 PRO A CA 1
ATOM 861 C C . PRO A 1 114 ? -12.352 17.359 9.438 1 91.12 114 PRO A C 1
ATOM 863 O O . PRO A 1 114 ? -11.727 16.375 9.008 1 91.12 114 PRO A O 1
ATOM 866 N N . SER A 1 115 ? -12.828 18.328 8.672 1 92.12 115 SER A N 1
ATOM 867 C CA . SER A 1 115 ? -12.672 18.25 7.227 1 92.12 115 SER A CA 1
ATOM 868 C C . SER A 1 115 ? -11.289 18.703 6.789 1 92.12 115 SER A C 1
ATOM 870 O O . SER A 1 115 ? -10.844 18.391 5.684 1 92.12 115 SER A O 1
ATOM 872 N N . GLN A 1 116 ? -10.727 19.484 7.691 1 94.62 116 GLN A N 1
ATOM 873 C CA . GLN A 1 116 ? -9.414 20.031 7.352 1 94.62 116 GLN A CA 1
ATOM 874 C C . GLN A 1 116 ? -8.5 20.078 8.57 1 94.62 116 GLN A C 1
ATOM 876 O O . GLN A 1 116 ? -8.977 20.125 9.711 1 94.62 116 GLN A O 1
ATOM 881 N N . SER A 1 117 ? -7.211 19.984 8.25 1 94.56 117 SER A N 1
ATOM 882 C CA . SER A 1 117 ? -6.219 20.219 9.289 1 94.56 117 SER A CA 1
ATOM 883 C C . SER A 1 117 ? -5.992 21.703 9.508 1 94.56 117 SER A C 1
ATOM 885 O O . SER A 1 117 ? -6.477 22.531 8.734 1 94.56 117 SER A O 1
ATOM 887 N N . PRO A 1 118 ? -5.285 22.031 10.617 1 92.12 118 PRO A N 1
ATOM 888 C CA . PRO A 1 118 ? -4.773 23.406 10.68 1 92.12 118 PRO A CA 1
ATOM 889 C C . PRO A 1 118 ? -3.838 23.734 9.516 1 92.12 118 PRO A C 1
ATOM 891 O O . PRO A 1 118 ? -3.287 22.828 8.883 1 92.12 118 PRO A O 1
ATOM 894 N N . PRO A 1 119 ? -3.697 25.031 9.328 1 93.94 119 PRO A N 1
ATOM 895 C CA . PRO A 1 119 ? -2.809 25.406 8.227 1 93.94 119 PRO A CA 1
ATOM 896 C C . PRO A 1 119 ? -1.363 24.969 8.461 1 93.94 119 PRO A C 1
ATOM 898 O O . PRO A 1 119 ? -0.874 25.031 9.594 1 93.94 119 PRO A O 1
ATOM 901 N N . LEU A 1 120 ? -0.819 24.484 7.379 1 93.31 120 LEU A N 1
ATOM 902 C CA . LEU A 1 120 ? 0.595 24.125 7.363 1 93.31 120 LEU A CA 1
ATOM 903 C C . LEU A 1 120 ? 1.413 25.188 6.625 1 93.31 120 LEU A C 1
ATOM 905 O O . LEU A 1 120 ? 1.237 26.375 6.855 1 93.31 120 LEU A O 1
ATOM 909 N N . VAL A 1 121 ? 2.395 24.75 5.898 1 87.06 121 VAL A N 1
ATOM 910 C CA . VAL A 1 121 ? 3.234 25.688 5.16 1 87.06 121 VAL A CA 1
ATOM 911 C C . VAL A 1 121 ? 2.418 26.359 4.059 1 87.06 121 VAL A C 1
ATOM 913 O O . VAL A 1 121 ? 1.635 25.703 3.369 1 87.06 121 VAL A O 1
ATOM 916 N N . ASN A 1 122 ? 2.584 27.719 3.891 1 87.38 122 ASN A N 1
ATOM 917 C CA . ASN A 1 122 ? 1.928 28.516 2.869 1 87.38 122 ASN A CA 1
ATOM 918 C C . ASN A 1 122 ? 0.409 28.391 2.943 1 87.38 122 ASN A C 1
ATOM 920 O O . ASN A 1 122 ? -0.271 28.422 1.916 1 87.38 122 ASN A O 1
ATOM 924 N N . HIS A 1 123 ? -0.106 28.047 4.086 1 88.56 123 HIS A N 1
ATOM 925 C CA . HIS A 1 123 ? -1.528 28 4.406 1 88.56 123 HIS A CA 1
ATOM 926 C C . HIS A 1 123 ? -2.207 26.812 3.75 1 88.56 123 HIS A C 1
ATOM 928 O O . HIS A 1 123 ? -3.43 26.797 3.592 1 88.56 123 HIS A O 1
ATOM 934 N N . GLU A 1 124 ? -1.391 25.969 3.367 1 92.56 124 GLU A N 1
ATOM 935 C CA . GLU A 1 124 ? -1.979 24.719 2.875 1 92.56 124 GLU A CA 1
ATOM 936 C C . GLU A 1 124 ? -2.561 23.906 4.02 1 92.56 124 GLU A C 1
ATOM 938 O O . GLU A 1 124 ? -2.104 24 5.16 1 92.56 124 GLU A O 1
ATOM 943 N N . VAL A 1 125 ? -3.547 23.125 3.703 1 95.62 125 VAL A N 1
ATOM 944 C CA . VAL A 1 125 ? -4.199 22.312 4.727 1 95.62 125 VAL A CA 1
ATOM 945 C C . VAL A 1 125 ? -4.414 20.906 4.207 1 95.62 125 VAL A C 1
ATOM 947 O O . VAL A 1 125 ? -4.602 20.688 3.004 1 95.62 125 VAL A O 1
ATOM 950 N N . LEU A 1 126 ? -4.285 19.969 5.078 1 96.69 126 LEU A N 1
ATOM 951 C CA . LEU A 1 126 ? -4.773 18.625 4.742 1 96.69 126 LEU A CA 1
ATOM 952 C C . LEU A 1 126 ? -6.285 18.641 4.547 1 96.69 126 LEU A C 1
ATOM 954 O O . LEU A 1 126 ? -7.023 19.141 5.402 1 96.69 126 LEU A O 1
ATOM 958 N N . GLU A 1 127 ? -6.699 18.094 3.477 1 95.75 127 GLU A N 1
ATOM 959 C CA . GLU A 1 127 ? -8.133 17.969 3.219 1 95.75 127 GLU A CA 1
ATOM 960 C C . GLU A 1 127 ? -8.578 16.516 3.281 1 95.75 127 GLU A C 1
ATOM 962 O O . GLU A 1 127 ? -7.883 15.617 2.797 1 95.75 127 GLU A O 1
ATOM 967 N N . LEU A 1 128 ? -9.727 16.344 3.879 1 95.62 128 LEU A N 1
ATOM 968 C CA . LEU A 1 128 ? -10.312 15.008 3.893 1 95.62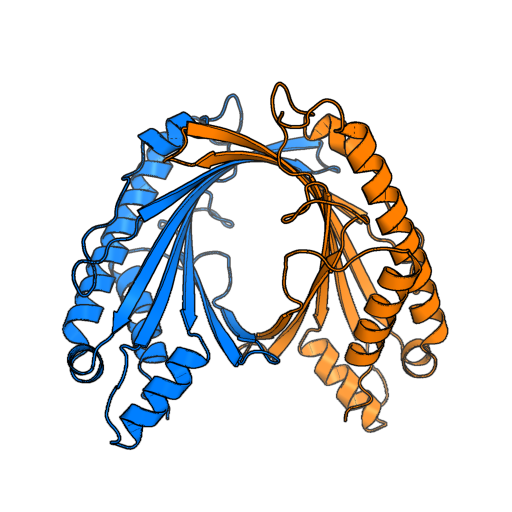 128 LEU A CA 1
ATOM 969 C C . LEU A 1 128 ? -10.711 14.57 2.484 1 95.62 128 LEU A C 1
ATOM 971 O O . LEU A 1 128 ? -11.523 15.227 1.834 1 95.62 128 LEU A O 1
ATOM 975 N N . ARG A 1 129 ? -10.117 13.477 2.039 1 93.88 129 ARG A N 1
ATOM 976 C CA . ARG A 1 129 ? -10.344 13.047 0.663 1 93.88 129 ARG A CA 1
ATOM 977 C C . ARG A 1 129 ? -11.344 11.898 0.605 1 93.88 129 ARG A C 1
ATOM 979 O O . ARG A 1 129 ? -12.211 11.867 -0.268 1 93.88 129 ARG A O 1
ATOM 986 N N . THR A 1 130 ? -11.156 11.016 1.476 1 93.69 130 THR A N 1
ATOM 987 C CA . THR A 1 130 ? -11.984 9.82 1.426 1 93.69 130 THR A CA 1
ATOM 988 C C . THR A 1 130 ? -12.234 9.273 2.83 1 93.69 130 THR A C 1
ATOM 990 O O . THR A 1 130 ? -11.367 9.375 3.701 1 93.69 130 THR A O 1
ATOM 993 N N . VAL A 1 131 ? -13.398 8.758 3.045 1 94 131 VAL A N 1
ATOM 994 C CA . VAL A 1 131 ? -13.734 7.992 4.238 1 94 131 VAL A CA 1
ATOM 995 C C . VAL A 1 131 ? -14.281 6.621 3.828 1 94 131 VAL A C 1
ATOM 997 O O . VAL A 1 131 ? -15.102 6.52 2.916 1 94 131 VAL A O 1
ATOM 1000 N N . SER A 1 132 ? -13.742 5.629 4.516 1 94 132 SER A N 1
ATOM 1001 C CA . SER A 1 132 ? -14.164 4.285 4.129 1 94 132 SER A CA 1
ATOM 1002 C C . SER A 1 132 ? -14.477 3.43 5.352 1 94 132 SER A C 1
ATOM 1004 O O . SER A 1 132 ? -13.93 3.654 6.434 1 94 132 SER A O 1
ATOM 1006 N N . ALA A 1 133 ? -15.406 2.52 5.191 1 91.94 133 ALA A N 1
ATOM 1007 C CA . ALA A 1 133 ? -15.703 1.434 6.121 1 91.94 133 ALA A CA 1
ATOM 1008 C C . ALA A 1 133 ? -15.461 0.074 5.477 1 91.94 133 ALA A C 1
ATOM 1010 O O . ALA A 1 133 ? -15.922 -0.182 4.359 1 91.94 133 ALA A O 1
ATOM 1011 N N . GLU A 1 134 ? -14.734 -0.69 6.148 1 92.5 134 GLU A N 1
ATOM 1012 C CA . GLU A 1 134 ? -14.352 -1.981 5.586 1 92.5 134 GLU A CA 1
ATOM 1013 C C . GLU A 1 134 ? -14.734 -3.125 6.52 1 92.5 134 GLU A C 1
ATOM 1015 O O . GLU A 1 134 ? -14.43 -3.086 7.715 1 92.5 134 GLU A O 1
ATOM 1020 N N . THR A 1 135 ? -15.414 -4.094 6.043 1 89.5 135 THR A N 1
ATOM 1021 C CA . THR A 1 135 ? -15.672 -5.348 6.742 1 89.5 135 THR A CA 1
ATOM 1022 C C . THR A 1 135 ? -14.773 -6.461 6.207 1 89.5 135 THR A C 1
ATOM 1024 O O . THR A 1 135 ? -14.781 -6.746 5.008 1 89.5 135 THR A O 1
ATOM 1027 N N . THR A 1 136 ? -14.023 -6.98 7.07 1 89.75 136 THR A N 1
ATOM 1028 C CA . THR A 1 136 ? -13.109 -8.047 6.68 1 89.75 136 THR A CA 1
ATOM 1029 C C . THR A 1 136 ? -13.516 -9.367 7.312 1 89.75 136 THR A C 1
ATOM 1031 O O . THR A 1 136 ? -13.898 -9.414 8.484 1 89.75 136 THR A O 1
ATOM 1034 N N . ILE A 1 137 ? -13.391 -10.367 6.465 1 85.5 137 ILE A N 1
ATOM 1035 C CA . ILE A 1 137 ? -13.664 -11.719 6.938 1 85.5 137 ILE A CA 1
ATOM 1036 C C . ILE A 1 137 ? -12.422 -12.586 6.77 1 85.5 137 ILE A C 1
ATOM 1038 O O . ILE A 1 137 ? -11.805 -12.609 5.703 1 85.5 137 ILE A O 1
ATOM 1042 N N . ASP A 1 138 ? -12.055 -13.109 7.863 1 79.62 138 ASP A N 1
ATOM 1043 C CA . ASP A 1 138 ? -11.055 -14.164 7.809 1 79.62 138 ASP A CA 1
ATOM 1044 C C . ASP A 1 138 ? -11.695 -15.516 7.52 1 79.62 138 ASP A C 1
ATOM 1046 O O . ASP A 1 138 ? -12.547 -15.984 8.281 1 79.62 138 ASP A O 1
ATOM 1050 N N . PRO A 1 139 ? -11.258 -16.062 6.469 1 76.25 139 PRO A N 1
ATOM 1051 C CA . PRO A 1 139 ? -11.922 -17.312 6.086 1 76.25 139 PRO A CA 1
ATOM 1052 C C . PRO A 1 139 ? -11.797 -18.391 7.156 1 76.25 139 PRO A C 1
ATOM 1054 O O . PRO A 1 139 ? -12.641 -19.297 7.23 1 76.25 139 PRO A O 1
ATOM 1057 N N . ASP A 1 140 ? -10.789 -18.344 7.918 1 76.69 140 ASP A N 1
ATOM 1058 C CA . ASP A 1 140 ? -10.578 -19.391 8.906 1 76.69 140 ASP A CA 1
ATOM 1059 C C . ASP A 1 140 ? -11.336 -19.094 10.203 1 76.69 140 ASP A C 1
ATOM 1061 O O . ASP A 1 140 ? -11.68 -20 10.953 1 76.69 140 ASP A O 1
ATOM 1065 N N . GLU A 1 141 ? -11.633 -17.906 10.523 1 70 141 GLU A N 1
ATOM 1066 C CA . GLU A 1 141 ? -12.211 -17.578 11.82 1 70 141 GLU A CA 1
ATOM 1067 C C . GLU A 1 141 ? -13.672 -17.156 11.68 1 70 141 GLU A C 1
ATOM 1069 O O . GLU A 1 141 ? -14.422 -17.188 12.656 1 70 141 GLU A O 1
ATOM 1074 N N . ASP A 1 142 ? -14.188 -17.141 10.57 1 68.06 142 ASP A N 1
ATOM 1075 C CA . ASP A 1 142 ? -15.539 -16.641 10.305 1 68.06 142 ASP A CA 1
ATOM 1076 C C . ASP A 1 142 ? -15.836 -15.391 11.117 1 68.06 142 ASP A C 1
ATOM 1078 O O . ASP A 1 142 ? -16.938 -15.234 11.641 1 68.06 142 ASP A O 1
ATOM 1082 N N . LEU A 1 143 ? -14.852 -14.688 11.531 1 74.94 143 LEU A N 1
ATOM 1083 C CA . LEU A 1 143 ? -15.031 -13.453 12.289 1 74.94 143 LEU A CA 1
ATOM 1084 C C . LEU A 1 143 ? -15.016 -12.234 11.367 1 74.94 143 LEU A C 1
ATOM 1086 O O . LEU A 1 143 ? -14.18 -12.148 10.461 1 74.94 143 LEU A O 1
ATOM 1090 N N . GLU A 1 144 ? -16.094 -11.445 11.586 1 80 144 GLU A N 1
ATOM 1091 C CA . GLU A 1 144 ? -16.188 -10.188 10.844 1 80 144 GLU A CA 1
ATOM 1092 C C . GLU A 1 144 ? -15.609 -9.023 11.648 1 80 144 GLU A C 1
ATOM 1094 O O . GLU A 1 144 ? -15.953 -8.852 12.82 1 80 144 GLU A O 1
ATOM 1099 N N . GLU A 1 145 ? -14.672 -8.367 11.055 1 84.94 145 GLU A N 1
ATOM 1100 C CA . GLU A 1 145 ? -14.094 -7.184 11.688 1 84.94 145 GLU A CA 1
ATOM 1101 C C . GLU A 1 145 ? -14.367 -5.93 10.859 1 84.94 145 GLU A C 1
ATOM 1103 O O . GLU A 1 145 ? -14.227 -5.945 9.633 1 84.94 145 GLU A O 1
ATOM 1108 N N . LEU A 1 146 ? -14.766 -4.973 11.555 1 89.12 146 LEU A N 1
ATOM 1109 C CA . LEU A 1 146 ? -15.031 -3.699 10.891 1 89.12 146 LEU A CA 1
ATOM 1110 C C . LEU A 1 146 ? -13.922 -2.695 11.172 1 89.12 146 LEU A C 1
ATOM 1112 O O . LEU A 1 146 ? -13.422 -2.611 12.297 1 89.12 146 LEU A O 1
ATOM 1116 N N . SER A 1 147 ? -13.586 -2.01 10.195 1 92.75 147 SER A N 1
ATOM 1117 C CA . SER A 1 147 ? -12.609 -0.931 10.312 1 92.75 147 SER A CA 1
ATOM 1118 C C . SER A 1 147 ? -13.094 0.328 9.594 1 92.75 147 SER A C 1
ATOM 1120 O O . SER A 1 147 ? -13.859 0.248 8.633 1 92.75 147 SER A O 1
ATOM 1122 N N . LEU A 1 148 ? -12.68 1.44 10.078 1 93.88 148 LEU A N 1
ATOM 1123 C CA . LEU A 1 148 ? -12.93 2.742 9.469 1 93.88 148 LEU A CA 1
ATOM 1124 C C . LEU A 1 148 ? -11.625 3.451 9.133 1 93.88 148 LEU A C 1
ATOM 1126 O O . LEU A 1 148 ? -10.633 3.312 9.852 1 93.88 148 LEU A O 1
ATOM 1130 N N . GLU A 1 149 ? -11.672 4.172 8.086 1 96.38 149 GLU A N 1
ATOM 1131 C CA . GLU A 1 149 ? -10.477 4.914 7.676 1 96.38 149 GLU A CA 1
ATOM 1132 C C . GLU A 1 149 ? -10.852 6.262 7.066 1 96.38 149 GLU A C 1
ATOM 1134 O O . GLU A 1 149 ? -11.805 6.355 6.289 1 96.38 149 GLU A O 1
ATOM 1139 N N . ALA A 1 150 ? -10.164 7.277 7.426 1 96.44 150 ALA A N 1
ATOM 1140 C CA . ALA A 1 150 ? -10.25 8.609 6.824 1 96.44 150 ALA A CA 1
ATOM 1141 C C . ALA A 1 150 ? -8.898 9.047 6.277 1 96.44 150 ALA A C 1
ATOM 1143 O O . ALA A 1 150 ? -7.895 9.031 7 1 96.44 150 ALA A O 1
ATOM 1144 N N . VAL A 1 151 ? -8.875 9.484 5.066 1 97.19 151 VAL A N 1
ATOM 1145 C CA . VAL A 1 151 ? -7.617 9.836 4.426 1 97.19 151 VAL A CA 1
ATOM 1146 C C . VAL A 1 151 ? -7.59 11.336 4.137 1 97.19 151 VAL A C 1
ATOM 1148 O O . VAL A 1 151 ? -8.508 11.867 3.508 1 97.19 151 VAL A O 1
ATOM 1151 N N . TYR A 1 152 ? -6.551 11.969 4.586 1 97.69 152 TYR A N 1
ATOM 1152 C CA . TYR A 1 152 ? -6.25 13.367 4.312 1 97.69 152 TYR A CA 1
ATOM 1153 C C . TYR A 1 152 ? -5 13.5 3.451 1 97.69 152 TYR A C 1
ATOM 1155 O O . TYR A 1 152 ? -4.078 12.688 3.559 1 97.69 152 TYR A O 1
ATOM 1163 N N . ASP A 1 153 ? -4.984 14.469 2.631 1 97.25 153 ASP A N 1
ATOM 1164 C CA . ASP A 1 153 ? -3.738 14.695 1.903 1 97.25 153 ASP A CA 1
ATOM 1165 C C . ASP A 1 153 ? -3.525 16.188 1.632 1 97.25 153 ASP A C 1
ATOM 1167 O O . ASP A 1 153 ? -4.43 17 1.853 1 97.25 153 ASP A O 1
ATOM 1171 N N . VAL A 1 154 ? -2.266 16.531 1.379 1 97.25 154 VAL A N 1
ATOM 1172 C CA . VAL A 1 154 ? -1.877 17.891 1 1 97.25 154 VAL A CA 1
ATOM 1173 C C . VAL A 1 154 ? -0.564 17.844 0.221 1 97.25 154 VAL A C 1
ATOM 1175 O O . VAL A 1 154 ? 0.267 16.969 0.436 1 97.25 154 VAL A O 1
ATOM 1178 N N . THR A 1 155 ? -0.443 18.688 -0.686 1 95.75 155 THR A N 1
ATOM 1179 C CA . THR A 1 155 ? 0.853 18.938 -1.311 1 95.75 155 THR A CA 1
ATOM 1180 C C . THR A 1 155 ? 1.529 20.156 -0.69 1 95.75 155 THR A C 1
ATOM 1182 O O . THR A 1 155 ? 1.022 21.266 -0.793 1 95.75 155 THR A O 1
ATOM 1185 N N . LEU A 1 156 ? 2.654 19.906 -0.046 1 94.25 156 LEU A N 1
ATOM 1186 C CA . LEU A 1 156 ? 3.467 20.984 0.5 1 94.25 156 LEU A CA 1
ATOM 1187 C C . LEU A 1 156 ? 4.441 21.516 -0.546 1 94.25 156 LEU A C 1
ATOM 1189 O O . LEU A 1 156 ? 5.277 20.766 -1.059 1 94.25 156 LEU A O 1
ATOM 1193 N N . SER A 1 157 ? 4.309 22.75 -0.811 1 93.56 157 SER A N 1
ATOM 1194 C CA . SER A 1 157 ? 5.219 23.375 -1.757 1 93.56 157 SER A CA 1
ATOM 1195 C C . SER A 1 157 ? 6.277 24.203 -1.034 1 93.56 157 SER A C 1
ATOM 1197 O O . SER A 1 157 ? 5.957 25.219 -0.393 1 93.56 157 SER A O 1
ATOM 1199 N N . LEU A 1 158 ? 7.473 23.781 -1.193 1 92.19 158 LEU A N 1
ATOM 1200 C CA . LEU A 1 158 ? 8.578 24.438 -0.508 1 92.19 158 LEU A CA 1
ATOM 1201 C C . LEU A 1 158 ? 9.328 25.375 -1.453 1 92.19 158 LEU A C 1
ATOM 1203 O O . LEU A 1 158 ? 9.898 24.938 -2.449 1 92.19 158 LEU A O 1
ATOM 1207 N N . ASP A 1 159 ? 9.32 26.656 -1.1 1 91.31 159 ASP A N 1
ATOM 1208 C CA . ASP A 1 159 ? 10.102 27.609 -1.882 1 91.31 159 ASP A CA 1
ATOM 1209 C C . ASP A 1 159 ? 11.508 27.766 -1.306 1 91.31 159 ASP A C 1
ATOM 1211 O O . ASP A 1 159 ? 11.898 27.047 -0.394 1 91.31 159 ASP A O 1
ATOM 1215 N N . GLU A 1 160 ? 12.25 28.672 -1.905 1 90.56 160 GLU A N 1
ATOM 1216 C CA . GLU A 1 160 ? 13.641 28.859 -1.504 1 90.56 160 GLU A CA 1
ATOM 1217 C C . GLU A 1 160 ? 13.742 29.281 -0.04 1 90.56 160 GLU A C 1
ATOM 1219 O O . GLU A 1 160 ? 14.656 28.844 0.672 1 90.56 160 GLU A O 1
ATOM 1224 N N . ASN A 1 161 ? 12.859 30.109 0.328 1 88.69 161 ASN A N 1
ATOM 1225 C CA . ASN A 1 161 ? 12.867 30.578 1.71 1 88.69 161 ASN A CA 1
ATOM 1226 C C . ASN A 1 161 ? 12.664 29.438 2.693 1 88.69 161 ASN A C 1
ATOM 1228 O O . ASN A 1 161 ? 13.344 29.359 3.721 1 88.69 161 ASN A O 1
ATOM 1232 N N . GLU A 1 162 ? 11.758 28.562 2.395 1 88.31 162 GLU A N 1
ATOM 1233 C CA . GLU A 1 162 ? 11.484 27.422 3.262 1 88.31 162 GLU A CA 1
ATOM 1234 C C . GLU A 1 162 ? 12.672 26.469 3.293 1 88.31 162 GLU A C 1
ATOM 1236 O O . GLU A 1 162 ? 12.938 25.828 4.316 1 88.31 162 GLU A O 1
ATOM 1241 N N . LEU A 1 163 ? 13.352 26.344 2.205 1 89.19 163 LEU A N 1
ATOM 1242 C CA . LEU A 1 163 ? 14.5 25.453 2.135 1 89.19 163 LEU A CA 1
ATOM 1243 C C . LEU A 1 163 ? 15.664 26 2.953 1 89.19 163 LEU A C 1
ATOM 1245 O O . LEU A 1 163 ? 16.375 25.25 3.613 1 89.19 163 LEU A O 1
ATOM 1249 N N . GLU A 1 164 ? 15.812 27.312 2.916 1 87.81 164 GLU A N 1
ATOM 1250 C CA . GLU A 1 164 ? 16.906 27.953 3.639 1 87.81 164 GLU A CA 1
ATOM 1251 C C . GLU A 1 164 ? 16.594 28.062 5.129 1 87.81 164 GLU A C 1
ATOM 1253 O O . GLU A 1 164 ? 17.5 27.938 5.961 1 87.81 164 GLU A O 1
ATOM 1258 N N . HIS A 1 165 ? 15.289 28.297 5.438 1 87.81 165 HIS A N 1
ATOM 1259 C CA . HIS A 1 165 ? 14.828 28.484 6.809 1 87.81 165 HIS A CA 1
ATOM 1260 C C . HIS A 1 165 ? 13.625 27.594 7.109 1 87.81 165 HIS A C 1
ATOM 1262 O O . HIS A 1 165 ? 12.484 28.062 7.105 1 87.81 165 HIS A O 1
ATOM 1268 N N . PRO A 1 166 ? 13.891 26.359 7.5 1 87.88 166 PRO A N 1
ATOM 1269 C CA . PRO A 1 166 ? 12.797 25.406 7.621 1 87.88 166 PRO A CA 1
ATOM 1270 C C . PRO A 1 166 ? 12.031 25.531 8.938 1 87.88 166 PRO A C 1
ATOM 1272 O O . PRO A 1 166 ? 11.312 24.625 9.336 1 87.88 166 PRO A O 1
ATOM 1275 N N . ASP A 1 167 ? 12.125 26.672 9.688 1 88.06 167 ASP A N 1
ATOM 1276 C CA . ASP A 1 167 ? 11.477 26.859 10.977 1 88.06 167 ASP A CA 1
ATOM 1277 C C . ASP A 1 167 ? 9.961 26.797 10.844 1 88.06 167 ASP A C 1
ATOM 1279 O O . ASP A 1 167 ? 9.281 26.188 11.688 1 88.06 167 ASP A O 1
ATOM 1283 N N . SER A 1 168 ? 9.484 27.453 9.812 1 87.94 168 SER A N 1
ATOM 1284 C CA . SER A 1 168 ? 8.047 27.453 9.594 1 87.94 168 SER A CA 1
ATOM 1285 C C . SER A 1 168 ? 7.535 26.031 9.328 1 87.94 168 SER A C 1
ATOM 1287 O O . SER A 1 168 ? 6.449 25.672 9.773 1 87.94 168 SER A O 1
ATOM 1289 N N . LEU A 1 169 ? 8.297 25.297 8.625 1 89.38 169 LEU A N 1
ATOM 1290 C CA . LEU A 1 169 ? 7.934 23.922 8.344 1 89.38 169 LEU A CA 1
ATOM 1291 C C . LEU A 1 169 ? 7.914 23.094 9.625 1 89.38 169 LEU A C 1
ATOM 1293 O O . LEU A 1 169 ? 6.984 22.312 9.852 1 89.38 169 LEU A O 1
ATOM 1297 N N . HIS A 1 170 ? 8.891 23.297 10.461 1 91.5 170 HIS A N 1
ATOM 1298 C CA . HIS A 1 170 ? 8.953 22.578 11.734 1 91.5 170 HIS A CA 1
ATOM 1299 C C . HIS A 1 170 ? 7.754 22.922 12.609 1 91.5 170 HIS A C 1
ATOM 1301 O O . HIS A 1 170 ? 7.172 22.031 13.242 1 91.5 170 HIS A O 1
ATOM 1307 N N . GLU A 1 171 ? 7.445 24.125 12.594 1 93.12 171 GLU A N 1
ATOM 1308 C CA . GLU A 1 171 ? 6.285 24.547 13.375 1 93.12 171 GLU A CA 1
ATOM 1309 C C . GLU A 1 171 ? 4.996 23.953 12.82 1 93.12 171 GLU A C 1
ATOM 1311 O O . GLU A 1 171 ? 4.121 23.547 13.586 1 93.12 171 GLU A O 1
ATOM 1316 N N . ALA A 1 172 ? 4.918 23.953 11.555 1 93.62 172 ALA A N 1
ATOM 1317 C CA . ALA A 1 172 ? 3.754 23.344 10.906 1 93.62 172 ALA A CA 1
ATOM 1318 C C . ALA A 1 172 ? 3.609 21.875 11.289 1 93.62 172 ALA A C 1
ATOM 1320 O O . ALA A 1 172 ? 2.508 21.422 11.594 1 93.62 172 ALA A O 1
ATOM 1321 N N . LEU A 1 173 ? 4.668 21.188 11.32 1 94.38 173 LEU A N 1
ATOM 1322 C CA . LEU A 1 173 ? 4.645 19.766 11.641 1 94.38 173 LEU A CA 1
ATOM 1323 C C . LEU A 1 173 ? 4.281 19.531 13.109 1 94.38 173 LEU A C 1
ATOM 1325 O O . LEU A 1 173 ? 3.604 18.562 13.445 1 94.38 173 LEU A O 1
ATOM 1329 N N . ARG A 1 174 ? 4.715 20.406 13.938 1 95.5 174 ARG A N 1
ATOM 1330 C CA . ARG A 1 174 ? 4.309 20.344 15.336 1 95.5 174 ARG A CA 1
ATOM 1331 C C . ARG A 1 174 ? 2.801 20.5 15.477 1 95.5 174 ARG A C 1
ATOM 1333 O O . ARG A 1 174 ? 2.156 19.719 16.203 1 95.5 174 ARG A O 1
ATOM 1340 N N . ARG A 1 175 ? 2.305 21.469 14.812 1 95.44 175 ARG A N 1
ATOM 1341 C CA . ARG A 1 175 ? 0.862 21.688 14.844 1 95.44 175 ARG A CA 1
ATOM 1342 C C . ARG A 1 175 ? 0.12 20.484 14.273 1 95.44 175 ARG A C 1
ATOM 1344 O O . ARG A 1 175 ? -0.904 20.062 14.82 1 95.44 175 ARG A O 1
ATOM 1351 N N . LEU A 1 176 ? 0.63 20 13.195 1 96.94 176 LEU A N 1
ATOM 1352 C CA . LEU A 1 176 ? 0.022 18.828 12.57 1 96.94 176 LEU A CA 1
ATOM 1353 C C . LEU A 1 176 ? -0.013 17.656 13.531 1 96.94 176 LEU A C 1
ATOM 1355 O O . LEU A 1 176 ? -1.035 16.969 13.656 1 96.94 176 LEU A O 1
ATOM 1359 N N . SER A 1 177 ? 1.095 17.406 14.141 1 96.81 177 SER A N 1
ATOM 1360 C CA . SER A 1 177 ? 1.178 16.281 15.07 1 96.81 177 SER A CA 1
ATOM 1361 C C . SER A 1 177 ? 0.192 16.453 16.219 1 96.81 177 SER A C 1
ATOM 1363 O O . SER A 1 177 ? -0.391 15.469 16.688 1 96.81 177 SER A O 1
ATOM 1365 N N . GLY A 1 178 ? 0.066 17.656 16.688 1 96.62 178 GLY A N 1
ATOM 1366 C CA . GLY A 1 178 ? -0.964 17.922 17.688 1 96.62 178 GLY A CA 1
ATOM 1367 C C . GLY A 1 178 ? -2.367 17.641 17.172 1 96.62 178 GLY A C 1
ATOM 1368 O O . GLY A 1 178 ? -3.199 17.094 17.891 1 96.62 178 GLY A O 1
ATOM 1369 N N . TRP A 1 179 ? -2.582 18.062 16 1 97.44 179 TRP A N 1
ATOM 1370 C CA . TRP A 1 179 ? -3.877 17.828 15.367 1 97.44 179 TRP A CA 1
ATOM 1371 C C . TRP A 1 179 ? -4.141 16.344 15.203 1 97.44 179 TRP A C 1
ATOM 1373 O O . TRP A 1 179 ? -5.246 15.859 15.469 1 97.44 179 TRP A O 1
ATOM 1383 N N . ILE A 1 180 ? -3.17 15.578 14.766 1 96.69 180 ILE A N 1
ATOM 1384 C CA . ILE A 1 180 ? -3.303 14.133 14.609 1 96.69 180 ILE A CA 1
ATOM 1385 C C . ILE A 1 180 ? -3.656 13.5 15.961 1 96.69 180 ILE A C 1
ATOM 1387 O O . ILE A 1 180 ? -4.555 12.664 16.031 1 96.69 180 ILE A O 1
ATOM 1391 N N . ALA A 1 181 ? -2.951 13.891 16.969 1 95.75 181 ALA A N 1
ATOM 1392 C CA . ALA A 1 181 ? -3.23 13.375 18.312 1 95.75 181 ALA A CA 1
ATOM 1393 C C . ALA A 1 181 ? -4.68 13.633 18.703 1 95.75 181 ALA A C 1
ATOM 1395 O O . ALA A 1 181 ? -5.375 12.734 19.172 1 95.75 181 ALA A O 1
ATOM 1396 N N . SER A 1 182 ? -5.105 14.836 18.5 1 95.38 182 SER A N 1
ATOM 1397 C CA . SER A 1 182 ? -6.477 15.203 18.844 1 95.38 182 SER A CA 1
ATOM 1398 C C . SER A 1 182 ? -7.484 14.391 18.031 1 95.38 182 SER A C 1
ATOM 1400 O O . SER A 1 182 ? -8.5 13.945 18.562 1 95.38 182 SER A O 1
ATOM 1402 N N . ALA A 1 183 ? -7.184 14.219 16.75 1 94.88 183 ALA A N 1
ATOM 1403 C CA . ALA A 1 183 ? -8.07 13.461 15.883 1 94.88 183 ALA A CA 1
ATOM 1404 C C . ALA A 1 183 ? -8.148 12 16.312 1 94.88 183 ALA A C 1
ATOM 1406 O O . ALA A 1 183 ? -9.219 11.391 16.281 1 94.88 183 ALA A O 1
ATOM 1407 N N . LEU A 1 184 ? -7.043 11.422 16.688 1 94.25 184 LEU A N 1
ATOM 1408 C CA . LEU A 1 184 ? -7.012 10.039 17.156 1 94.25 184 LEU A CA 1
ATOM 1409 C C . LEU A 1 184 ? -7.828 9.867 18.422 1 94.25 184 LEU A C 1
ATOM 1411 O O . LEU A 1 184 ? -8.547 8.883 18.578 1 94.25 184 LEU A O 1
ATOM 1415 N N . VAL A 1 185 ? -7.719 10.797 19.312 1 92.88 185 VAL A N 1
ATOM 1416 C CA . VAL A 1 185 ? -8.5 10.758 20.531 1 92.88 185 VAL A CA 1
ATOM 1417 C C . VAL A 1 185 ? -9.992 10.812 20.203 1 92.88 185 VAL A C 1
ATOM 1419 O O . VAL A 1 185 ? -10.781 10.039 20.734 1 92.88 185 VAL A O 1
ATOM 1422 N N . ALA A 1 186 ? -10.336 11.719 19.344 1 91.62 186 ALA A N 1
ATOM 1423 C CA . ALA A 1 186 ? -11.734 11.844 18.938 1 91.62 186 ALA A CA 1
ATOM 1424 C C . ALA A 1 186 ? -12.242 10.539 18.328 1 91.62 186 ALA A C 1
ATOM 1426 O O . ALA A 1 186 ? -13.344 10.078 18.641 1 91.62 186 ALA A O 1
ATOM 1427 N N . ALA A 1 187 ? -11.477 9.969 17.469 1 90.38 187 ALA A N 1
ATOM 1428 C CA . ALA A 1 187 ? -11.844 8.711 16.828 1 90.38 187 ALA A CA 1
ATOM 1429 C C . ALA A 1 187 ? -11.984 7.594 17.859 1 90.38 187 ALA A C 1
ATOM 1431 O O . ALA A 1 187 ? -12.906 6.777 17.766 1 90.38 187 ALA A O 1
ATOM 1432 N N . SER A 1 188 ? -11.102 7.562 18.734 1 89.88 188 SER A N 1
ATOM 1433 C CA . SER A 1 188 ? -11.141 6.555 19.797 1 89.88 188 SER A CA 1
ATOM 1434 C C . SER A 1 188 ? -12.398 6.68 20.625 1 89.88 188 SER A C 1
ATOM 1436 O O . SER A 1 188 ? -13.047 5.68 20.953 1 89.88 188 SER A O 1
ATOM 1438 N N . ASP A 1 189 ? -12.781 7.871 20.953 1 88.5 189 ASP A N 1
ATOM 1439 C CA . ASP A 1 189 ? -13.969 8.133 21.766 1 88.5 189 ASP A CA 1
ATOM 1440 C C . ASP A 1 189 ? -15.234 7.73 21.031 1 88.5 189 ASP A C 1
ATOM 1442 O O . ASP A 1 189 ? -16.172 7.199 21.625 1 88.5 189 ASP A O 1
ATOM 1446 N N . LEU A 1 190 ? -15.234 7.98 19.781 1 83.12 190 LEU A N 1
ATOM 1447 C CA . LEU A 1 190 ? -16.406 7.715 18.953 1 83.12 190 LEU A CA 1
ATOM 1448 C C . LEU A 1 190 ? -16.672 6.215 18.844 1 83.12 190 LEU A C 1
ATOM 1450 O O . LEU A 1 190 ? -17.812 5.785 18.688 1 83.12 190 LEU A O 1
ATOM 1454 N N . THR A 1 191 ? -15.641 5.406 18.969 1 77.94 191 THR A N 1
ATOM 1455 C CA . THR A 1 191 ? -15.797 3.988 18.672 1 77.94 191 THR A CA 1
ATOM 1456 C C . THR A 1 191 ? -15.633 3.143 19.922 1 77.94 191 THR A C 1
ATOM 1458 O O . THR A 1 191 ? -15.633 1.912 19.859 1 77.94 191 THR A O 1
ATOM 1461 N N . ALA A 1 192 ? -15.531 3.783 20.953 1 78.69 192 ALA A N 1
ATOM 1462 C CA . ALA A 1 192 ? -15.289 3.09 22.219 1 78.69 192 ALA A CA 1
ATOM 1463 C C . ALA A 1 192 ? -16.391 2.082 22.5 1 78.69 192 ALA A C 1
ATOM 1465 O O . ALA A 1 192 ? -16.141 1.019 23.078 1 78.69 192 ALA A O 1
ATOM 1466 N N . ARG A 1 193 ? -17.547 2.377 22.031 1 75.19 193 ARG A N 1
ATOM 1467 C CA . ARG A 1 193 ? -18.688 1.497 22.312 1 75.19 193 ARG A CA 1
ATOM 1468 C C . ARG A 1 193 ? -18.703 0.302 21.375 1 75.19 193 ARG A C 1
ATOM 1470 O O . ARG A 1 193 ? -19.391 -0.686 21.609 1 75.19 193 ARG A O 1
ATOM 1477 N N . HIS A 1 194 ? -17.938 0.371 20.344 1 73.62 194 HIS A N 1
ATOM 1478 C CA . HIS A 1 194 ? -17.984 -0.659 19.312 1 73.62 194 HIS A CA 1
ATOM 1479 C C . HIS A 1 194 ? -16.766 -1.562 19.359 1 73.62 194 HIS A C 1
ATOM 1481 O O . HIS A 1 194 ? -16.516 -2.338 18.438 1 73.62 194 HIS A O 1
ATOM 1487 N N . ARG A 1 195 ? -16.141 -1.595 20.531 1 69.44 195 ARG A N 1
ATOM 1488 C CA . ARG A 1 195 ? -14.93 -2.404 20.656 1 69.44 195 ARG A CA 1
ATOM 1489 C C . ARG A 1 195 ? -15.273 -3.885 20.766 1 69.44 195 ARG A C 1
ATOM 1491 O O . ARG A 1 195 ? -16.266 -4.25 21.406 1 69.44 195 ARG A O 1
ATOM 1498 N N . ALA A 1 196 ? -14.508 -4.617 20.016 1 62.69 196 ALA A N 1
ATOM 1499 C CA . ALA A 1 196 ? -14.656 -6.059 20.219 1 62.69 196 ALA A CA 1
ATOM 1500 C C . ALA A 1 196 ? -14.305 -6.457 21.656 1 62.69 196 ALA A C 1
ATOM 1502 O O . ALA A 1 196 ? -13.422 -5.859 22.266 1 62.69 196 ALA A O 1
ATOM 1503 N N . PRO A 1 197 ? -15.188 -7.418 22.234 1 55.94 197 PRO A N 1
ATOM 1504 C CA . PRO A 1 197 ? -14.922 -7.809 23.625 1 55.94 197 PRO A CA 1
ATOM 1505 C C . PRO A 1 197 ? -13.508 -8.344 23.828 1 55.94 197 PRO A C 1
ATOM 1507 O O . PRO A 1 197 ? -12.906 -8.891 22.906 1 55.94 197 PRO A O 1
ATOM 1510 N N . MET B 1 1 ? 24.406 -7.551 -12.859 1 44.47 1 MET B N 1
ATOM 1511 C CA . MET B 1 1 ? 23.969 -8.93 -13.078 1 44.47 1 MET B CA 1
ATOM 1512 C C . MET B 1 1 ? 22.516 -8.977 -13.555 1 44.47 1 MET B C 1
ATOM 1514 O O . MET B 1 1 ? 21.594 -8.984 -12.75 1 44.47 1 MET B O 1
ATOM 1518 N N . LEU B 1 2 ? 22.297 -8.633 -14.766 1 55.5 2 LEU B N 1
ATOM 1519 C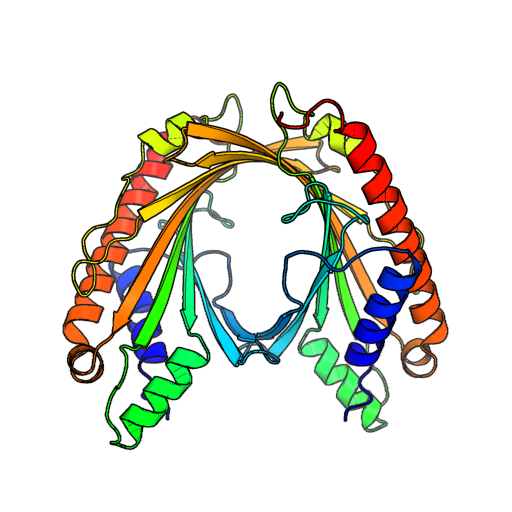 CA . LEU B 1 2 ? 21.016 -8.461 -15.43 1 55.5 2 LEU B CA 1
ATOM 1520 C C . LEU B 1 2 ? 20.266 -9.781 -15.539 1 55.5 2 LEU B C 1
ATOM 1522 O O . LEU B 1 2 ? 19.047 -9.805 -15.68 1 55.5 2 LEU B O 1
ATOM 1526 N N . HIS B 1 3 ? 21.094 -10.922 -15.328 1 71.75 3 HIS B N 1
ATOM 1527 C CA . HIS B 1 3 ? 20.422 -12.219 -15.289 1 71.75 3 HIS B CA 1
ATOM 1528 C C . HIS B 1 3 ? 20.047 -12.602 -13.859 1 71.75 3 HIS B C 1
ATOM 1530 O O . HIS B 1 3 ? 20.75 -13.398 -13.219 1 71.75 3 HIS B O 1
ATOM 1536 N N . HIS B 1 4 ? 19.203 -11.906 -13.289 1 83.88 4 HIS B N 1
ATOM 1537 C CA . HIS B 1 4 ? 18.734 -12.094 -11.922 1 83.88 4 HIS B CA 1
ATOM 1538 C C . HIS B 1 4 ? 17.391 -12.82 -11.898 1 83.88 4 HIS B C 1
ATOM 1540 O O . HIS B 1 4 ? 16.484 -12.5 -12.68 1 83.88 4 HIS B O 1
ATOM 1546 N N . VAL B 1 5 ? 17.344 -13.828 -11.062 1 85.06 5 VAL B N 1
ATOM 1547 C CA . VAL B 1 5 ? 16.172 -14.711 -10.984 1 85.06 5 VAL B CA 1
ATOM 1548 C C . VAL B 1 5 ? 14.914 -13.883 -10.773 1 85.06 5 VAL B C 1
ATOM 1550 O O . VAL B 1 5 ? 13.859 -14.188 -11.336 1 85.06 5 VAL B O 1
ATOM 1553 N N . LEU B 1 6 ? 14.977 -12.82 -10.008 1 88 6 LEU B N 1
ATOM 1554 C CA . LEU B 1 6 ? 13.805 -11.992 -9.75 1 88 6 LEU B CA 1
ATOM 1555 C C . LEU B 1 6 ? 13.32 -11.32 -11.031 1 88 6 LEU B C 1
ATOM 1557 O O . LEU B 1 6 ? 12.117 -11.266 -11.289 1 88 6 LEU B O 1
ATOM 1561 N N . PHE B 1 7 ? 14.211 -10.867 -11.797 1 87.44 7 PHE B N 1
ATOM 1562 C CA . PHE B 1 7 ? 13.828 -10.219 -13.047 1 87.44 7 PHE B CA 1
ATOM 1563 C C . PHE B 1 7 ? 13.258 -11.234 -14.031 1 87.44 7 PHE B C 1
ATOM 1565 O O . PHE B 1 7 ? 12.336 -10.922 -14.789 1 87.44 7 PHE B O 1
ATOM 1572 N N . ASP B 1 8 ? 13.82 -12.375 -14.047 1 87.94 8 ASP B N 1
ATOM 1573 C CA . ASP B 1 8 ? 13.266 -13.453 -14.867 1 87.94 8 ASP B CA 1
ATOM 1574 C C . ASP B 1 8 ? 11.836 -13.781 -14.453 1 87.94 8 ASP B C 1
ATOM 1576 O O . ASP B 1 8 ? 10.969 -13.992 -15.297 1 87.94 8 ASP B O 1
ATOM 1580 N N . LEU B 1 9 ? 11.688 -13.867 -13.156 1 90.88 9 LEU B N 1
ATOM 1581 C CA . LEU B 1 9 ? 10.352 -14.133 -12.617 1 90.88 9 LEU B CA 1
ATOM 1582 C C . LEU B 1 9 ? 9.367 -13.047 -13.047 1 90.88 9 LEU B C 1
ATOM 1584 O O . LEU B 1 9 ? 8.258 -13.352 -13.484 1 90.88 9 LEU B O 1
ATOM 1588 N N . ILE B 1 10 ? 9.719 -11.828 -12.898 1 91.19 10 ILE B N 1
ATOM 1589 C CA . ILE B 1 10 ? 8.891 -10.688 -13.273 1 91.19 10 ILE B CA 1
ATOM 1590 C C . ILE B 1 10 ? 8.555 -10.766 -14.766 1 91.19 10 ILE B C 1
ATOM 1592 O O . ILE B 1 10 ? 7.402 -10.594 -15.156 1 91.19 10 ILE B O 1
ATOM 1596 N N . GLY B 1 11 ? 9.602 -11 -15.547 1 90.88 11 GLY B N 1
ATOM 1597 C CA . GLY B 1 11 ? 9.383 -11.141 -16.969 1 90.88 11 GLY B CA 1
ATOM 1598 C C . GLY B 1 11 ? 8.414 -12.258 -17.328 1 90.88 11 GLY B C 1
ATOM 1599 O O . GLY B 1 11 ? 7.539 -12.078 -18.172 1 90.88 11 GLY B O 1
ATOM 1600 N N . SER B 1 12 ? 8.648 -13.383 -16.75 1 93.44 12 SER B N 1
ATOM 1601 C CA . SER B 1 12 ? 7.781 -14.531 -16.984 1 93.44 12 SER B CA 1
ATOM 1602 C C . SER B 1 12 ? 6.344 -14.227 -16.578 1 93.44 12 SER B C 1
ATOM 1604 O O . SER B 1 12 ? 5.398 -14.609 -17.266 1 93.44 12 SER B O 1
ATOM 1606 N N . LEU B 1 13 ? 6.203 -13.617 -15.414 1 94.31 13 LEU B N 1
ATOM 1607 C CA . LEU B 1 13 ? 4.875 -13.234 -14.93 1 94.31 13 LEU B CA 1
ATOM 1608 C C . LEU B 1 13 ? 4.188 -12.305 -15.922 1 94.31 13 LEU B C 1
ATOM 1610 O O . LEU B 1 13 ? 3.041 -12.547 -16.312 1 94.31 13 LEU B O 1
ATOM 1614 N N . ARG B 1 14 ? 4.84 -11.305 -16.359 1 92.56 14 ARG B N 1
ATOM 1615 C CA . ARG B 1 14 ? 4.293 -10.352 -17.312 1 92.56 14 ARG B CA 1
ATOM 1616 C C . ARG B 1 14 ? 3.863 -11.047 -18.609 1 92.56 14 ARG B C 1
ATOM 1618 O O . ARG B 1 14 ? 2.773 -10.789 -19.125 1 92.56 14 ARG B O 1
ATOM 1625 N N . ALA B 1 15 ? 4.727 -11.891 -19.062 1 93.19 15 ALA B N 1
ATOM 1626 C CA . ALA B 1 15 ? 4.43 -12.625 -20.297 1 93.19 15 ALA B CA 1
ATOM 1627 C C . ALA B 1 15 ? 3.209 -13.523 -20.109 1 93.19 15 ALA B C 1
ATOM 1629 O O . ALA B 1 15 ? 2.354 -13.602 -21 1 93.19 15 ALA B O 1
ATOM 1630 N N . SER B 1 16 ? 3.182 -14.188 -19.016 1 96.06 16 SER B N 1
ATOM 1631 C CA . SER B 1 16 ? 2.088 -15.117 -18.75 1 96.06 16 SER B CA 1
ATOM 1632 C C . SER B 1 16 ? 0.755 -14.383 -18.641 1 96.06 16 SER B C 1
ATOM 1634 O O . SER B 1 16 ? -0.274 -14.875 -19.109 1 96.06 16 SER B O 1
ATOM 1636 N N . LEU B 1 17 ? 0.775 -13.242 -17.984 1 95.5 17 LEU B N 1
ATOM 1637 C CA . LEU B 1 17 ? -0.44 -12.445 -17.875 1 95.5 17 LEU B CA 1
ATOM 1638 C C . LEU B 1 17 ? -0.935 -12.023 -19.25 1 95.5 17 LEU B C 1
ATOM 1640 O O . LEU B 1 17 ? -2.135 -12.086 -19.531 1 95.5 17 LEU B O 1
ATOM 1644 N N . LYS B 1 18 ? -0.053 -11.617 -20.016 1 92.94 18 LYS B N 1
ATOM 1645 C CA . LYS B 1 18 ? -0.403 -11.219 -21.375 1 92.94 18 LYS B CA 1
ATOM 1646 C C . LYS B 1 18 ? -0.964 -12.391 -22.172 1 92.94 18 LYS B C 1
ATOM 1648 O O . LYS B 1 18 ? -1.95 -12.25 -22.891 1 92.94 18 LYS B O 1
ATOM 1653 N N . ASP B 1 19 ? -0.374 -13.523 -22.062 1 95.19 19 ASP B N 1
ATOM 1654 C CA . ASP B 1 19 ? -0.828 -14.727 -22.75 1 95.19 19 ASP B CA 1
ATOM 1655 C C . ASP B 1 19 ? -2.227 -15.125 -22.297 1 95.19 19 ASP B C 1
ATOM 1657 O O . ASP B 1 19 ? -2.986 -15.734 -23.047 1 95.19 19 ASP B O 1
ATOM 1661 N N . ALA B 1 20 ? -2.475 -14.898 -21.047 1 95.44 20 ALA B N 1
ATOM 1662 C CA . ALA B 1 20 ? -3.807 -15.172 -20.516 1 95.44 20 ALA B CA 1
ATOM 1663 C C . ALA B 1 20 ? -4.809 -14.109 -20.953 1 95.44 20 ALA B C 1
ATOM 1665 O O . ALA B 1 20 ? -5.926 -14.047 -20.453 1 95.44 20 ALA B O 1
ATOM 1666 N N . MET B 1 21 ? -4.395 -13.133 -21.812 1 93.38 21 MET B N 1
ATOM 1667 C CA . MET B 1 21 ? -5.203 -12.102 -22.453 1 93.38 21 MET B CA 1
ATOM 1668 C C . MET B 1 21 ? -5.621 -11.039 -21.438 1 93.38 21 MET B C 1
ATOM 1670 O O . MET B 1 21 ? -6.699 -10.453 -21.562 1 93.38 21 MET B O 1
ATOM 1674 N N . LEU B 1 22 ? -4.801 -10.969 -20.422 1 93.75 22 LEU B N 1
ATOM 1675 C CA . LEU B 1 22 ? -5.031 -9.891 -19.469 1 93.75 22 LEU B CA 1
ATOM 1676 C C . LEU B 1 22 ? -4.324 -8.617 -19.906 1 93.75 22 LEU B C 1
ATOM 1678 O O . LEU B 1 22 ? -3.314 -8.672 -20.625 1 93.75 22 LEU B O 1
ATOM 1682 N N . GLU B 1 23 ? -4.926 -7.547 -19.562 1 88.88 23 GLU B N 1
ATOM 1683 C CA . GLU B 1 23 ? -4.34 -6.25 -19.875 1 88.88 23 GLU B CA 1
ATOM 1684 C C . GLU B 1 23 ? -3.82 -5.547 -18.625 1 88.88 23 GLU B C 1
ATOM 1686 O O . GLU B 1 23 ? -4.359 -5.738 -17.531 1 88.88 23 GLU B O 1
ATOM 1691 N N . GLY B 1 24 ? -2.604 -4.977 -18.812 1 80 24 GLY B N 1
ATOM 1692 C CA . GLY B 1 24 ? -2.076 -4.207 -17.688 1 80 24 GLY B CA 1
ATOM 1693 C C . GLY B 1 24 ? -3.012 -3.107 -17.234 1 80 24 GLY B C 1
ATOM 1694 O O . GLY B 1 24 ? -3.676 -2.465 -18.047 1 80 24 GLY B O 1
ATOM 1695 N N . GLY B 1 25 ? -3.324 -3.197 -15.969 1 58.62 25 GLY B N 1
ATOM 1696 C CA . GLY B 1 25 ? -4.234 -2.236 -15.359 1 58.62 25 GLY B CA 1
ATOM 1697 C C . GLY B 1 25 ? -3.521 -1.158 -14.562 1 58.62 25 GLY B C 1
ATOM 1698 O O . GLY B 1 25 ? -2.354 -1.315 -14.203 1 58.62 25 GLY B O 1
ATOM 1699 N N . GLY B 1 26 ? -4.297 0.116 -14.57 1 51.09 26 GLY B N 1
ATOM 1700 C CA . GLY B 1 26 ? -4.258 1.355 -13.812 1 51.09 26 GLY B CA 1
ATOM 1701 C C . GLY B 1 26 ? -2.922 1.601 -13.133 1 51.09 26 GLY B C 1
ATOM 1702 O O . GLY B 1 26 ? -2.398 2.715 -13.164 1 51.09 26 GLY B O 1
ATOM 1703 N N . LEU B 1 27 ? -2.689 0.447 -12.109 1 55 27 LEU B N 1
ATOM 1704 C CA . LEU B 1 27 ? -1.496 0.812 -11.352 1 55 27 LEU B CA 1
ATOM 1705 C C . LEU B 1 27 ? -0.242 0.648 -12.203 1 55 27 LEU B C 1
ATOM 1707 O O . LEU B 1 27 ? -0.078 -0.365 -12.883 1 55 27 LEU B O 1
ATOM 1711 N N . ASP B 1 28 ? 0.484 1.576 -12.445 1 68.06 28 ASP B N 1
ATOM 1712 C CA . ASP B 1 28 ? 1.821 1.633 -13.031 1 68.06 28 ASP B CA 1
ATOM 1713 C C . ASP B 1 28 ? 2.756 0.629 -12.359 1 68.06 28 ASP B C 1
ATOM 1715 O O . ASP B 1 28 ? 2.584 0.304 -11.18 1 68.06 28 ASP B O 1
ATOM 1719 N N . GLU B 1 29 ? 3.248 -0.359 -13.141 1 84.06 29 GLU B N 1
ATOM 1720 C CA . GLU B 1 29 ? 4.332 -1.224 -12.68 1 84.06 29 GLU B CA 1
ATOM 1721 C C . GLU B 1 29 ? 5.324 -0.453 -11.82 1 84.06 29 GLU B C 1
ATOM 1723 O O . GLU B 1 29 ? 5.742 0.651 -12.18 1 84.06 29 GLU B O 1
ATOM 1728 N N . GLN B 1 30 ? 5.445 -1.04 -10.617 1 87.69 30 GLN B N 1
ATOM 1729 C CA . GLN B 1 30 ? 6.383 -0.398 -9.695 1 87.69 30 GLN B CA 1
ATOM 1730 C C . GLN B 1 30 ? 7.402 -1.398 -9.164 1 87.69 30 GLN B C 1
ATOM 1732 O O . GLN B 1 30 ? 7.086 -2.572 -8.961 1 87.69 30 GLN B O 1
ATOM 1737 N N . LEU B 1 31 ? 8.555 -0.985 -9.086 1 91.38 31 LEU B N 1
ATOM 1738 C CA . LEU B 1 31 ? 9.633 -1.718 -8.438 1 91.38 31 LEU B CA 1
ATOM 1739 C C . LEU B 1 31 ? 10.297 -0.868 -7.359 1 91.38 31 LEU B C 1
ATOM 1741 O O . LEU B 1 31 ? 10.914 0.155 -7.664 1 91.38 31 LEU B O 1
ATOM 1745 N N . HIS B 1 32 ? 10.094 -1.381 -6.148 1 93.12 32 HIS B N 1
ATOM 1746 C CA . HIS B 1 32 ? 10.523 -0.583 -5.008 1 93.12 32 HIS B CA 1
ATOM 1747 C C . HIS B 1 32 ? 11.602 -1.306 -4.203 1 93.12 32 HIS B C 1
ATOM 1749 O O . HIS B 1 32 ? 11.602 -2.535 -4.121 1 93.12 32 HIS B O 1
ATOM 1755 N N . VAL B 1 33 ? 12.461 -0.537 -3.625 1 92.38 33 VAL B N 1
ATOM 1756 C CA . VAL B 1 33 ? 13.414 -1.067 -2.656 1 92.38 33 VAL B CA 1
ATOM 1757 C C . VAL B 1 33 ? 13.312 -0.283 -1.351 1 92.38 33 VAL B C 1
ATOM 1759 O O . VAL B 1 33 ? 13.258 0.949 -1.361 1 92.38 33 VAL B O 1
ATOM 1762 N N . ASP B 1 34 ? 13.219 -1.032 -0.313 1 90.5 34 ASP B N 1
ATOM 1763 C CA . ASP B 1 34 ? 13.352 -0.41 1.001 1 90.5 34 ASP B CA 1
ATOM 1764 C C . ASP B 1 34 ? 14.805 -0.043 1.293 1 90.5 34 ASP B C 1
ATOM 1766 O O . ASP B 1 34 ? 15.648 -0.923 1.448 1 90.5 34 ASP B O 1
ATOM 1770 N N . ILE B 1 35 ? 15.055 1.212 1.453 1 84.69 35 ILE B N 1
ATOM 1771 C CA . ILE B 1 35 ? 16.422 1.696 1.568 1 84.69 35 ILE B CA 1
ATOM 1772 C C . ILE B 1 35 ? 17.016 1.273 2.914 1 84.69 35 ILE B C 1
ATOM 1774 O O . ILE B 1 35 ? 18.219 1.069 3.035 1 84.69 35 ILE B O 1
ATOM 1778 N N . LEU B 1 36 ? 16.172 1.149 3.92 1 79.38 36 LEU B N 1
ATOM 1779 C CA . LEU B 1 36 ? 16.672 0.838 5.258 1 79.38 36 LEU B CA 1
ATOM 1780 C C . LEU B 1 36 ? 16.859 -0.665 5.434 1 79.38 36 LEU B C 1
ATOM 1782 O O . LEU B 1 36 ? 17.844 -1.106 6.023 1 79.38 36 LEU B O 1
ATOM 1786 N N . LEU B 1 37 ? 15.922 -1.442 4.855 1 84.62 37 LEU B N 1
ATOM 1787 C CA . LEU B 1 37 ? 15.938 -2.881 5.09 1 84.62 37 LEU B CA 1
ATOM 1788 C C . LEU B 1 37 ? 16.469 -3.627 3.869 1 84.62 37 LEU B C 1
ATOM 1790 O O . LEU B 1 37 ? 16.891 -4.781 3.975 1 84.62 37 LEU B O 1
ATOM 1794 N N . GLY B 1 38 ? 16.328 -3.039 2.689 1 88.25 38 GLY B N 1
ATOM 1795 C CA . GLY B 1 38 ? 16.875 -3.611 1.47 1 88.25 38 GLY B CA 1
ATOM 1796 C C . GLY B 1 38 ? 15.898 -4.516 0.744 1 88.25 38 GLY B C 1
ATOM 1797 O O . GLY B 1 38 ? 16.219 -5.055 -0.317 1 88.25 38 GLY B O 1
ATOM 1798 N N . ASP B 1 39 ? 14.727 -4.684 1.315 1 92.38 39 ASP B N 1
ATOM 1799 C CA . ASP B 1 39 ? 13.734 -5.539 0.665 1 92.38 39 ASP B CA 1
ATOM 1800 C C . ASP B 1 39 ? 13.242 -4.914 -0.64 1 92.38 39 ASP B C 1
ATOM 1802 O O . ASP B 1 39 ? 13.062 -3.699 -0.722 1 92.38 39 ASP B O 1
ATOM 1806 N N . THR B 1 40 ? 13.055 -5.781 -1.619 1 93.5 40 THR B N 1
ATOM 1807 C CA . THR B 1 40 ? 12.57 -5.344 -2.924 1 93.5 40 THR B CA 1
ATOM 1808 C C . THR B 1 40 ? 11.148 -5.84 -3.172 1 93.5 40 THR B C 1
ATOM 1810 O O . THR B 1 40 ? 10.828 -6.992 -2.871 1 93.5 40 THR B O 1
ATOM 1813 N N . THR B 1 41 ? 10.352 -4.934 -3.658 1 94.38 41 THR B N 1
ATOM 1814 C CA . THR B 1 41 ? 8.961 -5.281 -3.955 1 94.38 41 THR B CA 1
ATOM 1815 C C . THR B 1 41 ? 8.602 -4.887 -5.383 1 94.38 41 THR B C 1
ATOM 1817 O O . THR B 1 41 ? 8.906 -3.775 -5.82 1 94.38 41 THR B O 1
ATOM 1820 N N . TYR B 1 42 ? 8.07 -5.809 -6.094 1 93.62 42 TYR B N 1
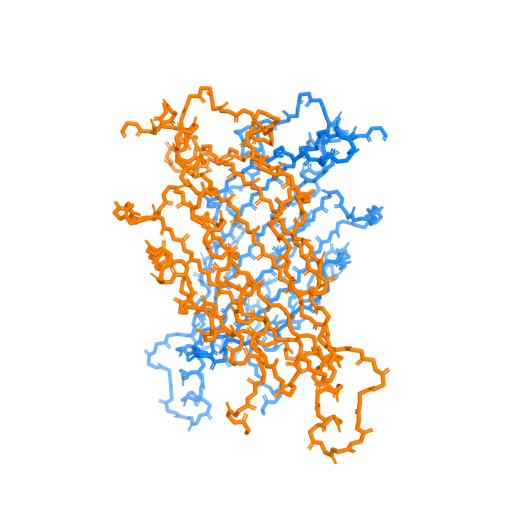ATOM 1821 C CA . TYR B 1 42 ? 7.492 -5.551 -7.41 1 93.62 42 TYR B CA 1
ATOM 1822 C C . TYR B 1 42 ? 5.969 -5.594 -7.355 1 93.62 42 TYR B C 1
ATOM 1824 O O . TYR B 1 42 ? 5.387 -6.477 -6.723 1 93.62 42 TYR B O 1
ATOM 1832 N N . GLU B 1 43 ? 5.336 -4.598 -7.961 1 93.31 43 GLU B N 1
ATOM 1833 C CA . GLU B 1 43 ? 3.879 -4.543 -8 1 93.31 43 GLU B CA 1
ATOM 1834 C C . GLU B 1 43 ? 3.377 -4.285 -9.422 1 93.31 43 GLU B C 1
ATOM 1836 O O . GLU B 1 43 ? 3.973 -3.5 -10.164 1 93.31 43 GLU B O 1
ATOM 1841 N N . THR B 1 44 ? 2.348 -4.984 -9.773 1 92.56 44 THR B N 1
ATOM 1842 C CA . THR B 1 44 ? 1.653 -4.758 -11.039 1 92.56 44 THR B CA 1
ATOM 1843 C C . THR B 1 44 ? 0.165 -5.062 -10.898 1 92.56 44 THR B C 1
ATOM 1845 O O . THR B 1 44 ? -0.288 -5.5 -9.836 1 92.56 44 THR B O 1
ATOM 1848 N N . SER B 1 45 ? -0.561 -4.68 -11.867 1 94.06 45 SER B N 1
ATOM 1849 C CA . SER B 1 45 ? -1.99 -4.973 -11.875 1 94.06 45 SER B CA 1
ATOM 1850 C C . SER B 1 45 ? -2.449 -5.43 -13.258 1 94.06 45 SER B C 1
ATOM 1852 O O . SER B 1 45 ? -1.833 -5.082 -14.266 1 94.06 45 SER B O 1
ATOM 1854 N N . ALA B 1 46 ? -3.408 -6.262 -13.227 1 93.62 46 ALA B N 1
ATOM 1855 C CA . ALA B 1 46 ? -3.971 -6.781 -14.469 1 93.62 46 ALA B CA 1
ATOM 1856 C C . ALA B 1 46 ? -5.496 -6.793 -14.422 1 93.62 46 ALA B C 1
ATOM 1858 O O . ALA B 1 46 ? -6.086 -6.992 -13.352 1 93.62 46 ALA B O 1
ATOM 1859 N N . SER B 1 47 ? -6.059 -6.535 -15.555 1 93.94 47 SER B N 1
ATOM 1860 C CA . SER B 1 47 ? -7.516 -6.547 -15.664 1 93.94 47 SER B CA 1
ATOM 1861 C C . SER B 1 47 ? -7.965 -7.258 -16.938 1 93.94 47 SER B C 1
ATOM 1863 O O . SER B 1 47 ? -7.145 -7.594 -17.797 1 93.94 47 SER B O 1
ATOM 1865 N N . LEU B 1 48 ? -9.328 -7.543 -16.938 1 91.06 48 LEU B N 1
ATOM 1866 C CA . LEU B 1 48 ? -9.906 -8.133 -18.141 1 91.06 48 LEU B CA 1
ATOM 1867 C C . LEU B 1 48 ? -9.883 -7.148 -19.312 1 91.06 48 LEU B C 1
ATOM 1869 O O . LEU B 1 48 ? -9.898 -5.934 -19.094 1 91.06 48 LEU B O 1
ATOM 1873 N N . PRO B 1 49 ? -9.836 -7.711 -20.5 1 88.5 49 PRO B N 1
ATOM 1874 C CA . PRO B 1 49 ? -9.828 -6.816 -21.656 1 88.5 49 PRO B CA 1
ATOM 1875 C C . PRO B 1 49 ? -11.102 -5.977 -21.766 1 88.5 49 PRO B C 1
ATOM 1877 O O . PRO B 1 49 ? -12.195 -6.469 -21.484 1 88.5 49 PRO B O 1
ATOM 1880 N N . GLY B 1 50 ? -10.93 -4.668 -22.156 1 82 50 GLY B N 1
ATOM 1881 C CA . GLY B 1 50 ? -12.07 -3.812 -22.453 1 82 50 GLY B CA 1
ATOM 1882 C C . GLY B 1 50 ? -12.617 -3.107 -21.234 1 82 50 GLY B C 1
ATOM 1883 O O . GLY B 1 50 ? -13.641 -2.422 -21.312 1 82 50 GLY B O 1
ATOM 1884 N N . GLU B 1 51 ? -12.094 -3.318 -20.141 1 80.12 51 GLU B N 1
ATOM 1885 C CA . GLU B 1 51 ? -12.555 -2.625 -18.938 1 80.12 51 GLU B CA 1
ATOM 1886 C C . GLU B 1 51 ? -12.25 -1.132 -19.016 1 80.12 51 GLU B C 1
ATOM 1888 O O . GLU B 1 51 ? -11.289 -0.723 -19.656 1 80.12 51 GLU B O 1
ATOM 1893 N N . GLU B 1 52 ? -13.117 -0.368 -18.484 1 74.12 52 GLU B N 1
ATOM 1894 C CA . GLU B 1 52 ? -12.875 1.068 -18.375 1 74.12 52 GLU B CA 1
ATOM 1895 C C . GLU B 1 52 ? -11.68 1.361 -17.469 1 74.12 52 GLU B C 1
ATOM 1897 O O . GLU B 1 52 ? -11.125 0.453 -16.844 1 74.12 52 GLU B O 1
ATOM 1902 N N . ALA B 1 53 ? -11.203 2.615 -17.609 1 70.88 53 ALA B N 1
ATOM 1903 C CA . ALA B 1 53 ? -10.156 3.096 -16.719 1 70.88 53 ALA B CA 1
ATOM 1904 C C . ALA B 1 53 ? -10.719 4.059 -15.68 1 70.88 53 ALA B C 1
ATOM 1906 O O . ALA B 1 53 ? -11.305 5.086 -16.031 1 70.88 53 ALA B O 1
ATOM 1907 N N . PRO B 1 54 ? -10.586 3.645 -14.406 1 79.81 54 PRO B N 1
ATOM 1908 C CA . PRO B 1 54 ? -9.984 2.443 -13.82 1 79.81 54 PRO B CA 1
ATOM 1909 C C . PRO B 1 54 ? -10.875 1.213 -13.945 1 79.81 54 PRO B C 1
ATOM 1911 O O . PRO B 1 54 ? -12.102 1.337 -13.961 1 79.81 54 PRO B O 1
ATOM 1914 N N . PRO B 1 55 ? -10.25 0.113 -14.062 1 85.81 55 PRO B N 1
ATOM 1915 C CA . PRO B 1 55 ? -11.039 -1.107 -14.234 1 85.81 55 PRO B CA 1
ATOM 1916 C C . PRO B 1 55 ? -11.898 -1.436 -13.016 1 85.81 55 PRO B C 1
ATOM 1918 O O . PRO B 1 55 ? -11.477 -1.216 -11.883 1 85.81 55 PRO B O 1
ATOM 1921 N N . ARG B 1 56 ? -13.062 -1.951 -13.273 1 89.06 56 ARG B N 1
ATOM 1922 C CA . ARG B 1 56 ? -13.969 -2.348 -12.203 1 89.06 56 ARG B CA 1
ATOM 1923 C C . ARG B 1 56 ? -13.469 -3.607 -11.5 1 89.06 56 ARG B C 1
ATOM 1925 O O . ARG B 1 56 ? -13.578 -3.73 -10.281 1 89.06 56 ARG B O 1
ATOM 1932 N N . VAL B 1 57 ? -12.977 -4.52 -12.391 1 91.69 57 VAL B N 1
ATOM 1933 C CA . VAL B 1 57 ? -12.43 -5.766 -11.859 1 91.69 57 VAL B CA 1
ATOM 1934 C C . VAL B 1 57 ? -10.945 -5.871 -12.211 1 91.69 57 VAL B C 1
ATOM 1936 O O . VAL B 1 57 ? -10.57 -5.766 -13.375 1 91.69 57 VAL B O 1
ATOM 1939 N N . ARG B 1 58 ? -10.109 -6.09 -11.188 1 94.12 58 ARG B N 1
ATOM 1940 C CA . ARG B 1 58 ? -8.672 -6.16 -11.445 1 94.12 58 ARG B CA 1
ATOM 1941 C C . ARG B 1 58 ? -7.98 -7.074 -10.438 1 94.12 58 ARG B C 1
ATOM 1943 O O . ARG B 1 58 ? -8.547 -7.391 -9.391 1 94.12 58 ARG B O 1
ATOM 1950 N N . ALA B 1 59 ? -6.844 -7.477 -10.844 1 95.75 59 ALA B N 1
ATOM 1951 C CA . ALA B 1 59 ? -5.938 -8.203 -9.961 1 95.75 59 ALA B CA 1
ATOM 1952 C C . ALA B 1 59 ? -4.668 -7.406 -9.695 1 95.75 59 ALA B C 1
ATOM 1954 O O . ALA B 1 59 ? -3.99 -6.973 -10.633 1 95.75 59 ALA B O 1
ATOM 1955 N N . ASP B 1 60 ? -4.422 -7.16 -8.5 1 96.06 60 ASP B N 1
ATOM 1956 C CA . ASP B 1 60 ? -3.141 -6.594 -8.094 1 96.06 60 ASP B CA 1
ATOM 1957 C C . ASP B 1 60 ? -2.17 -7.688 -7.66 1 96.06 60 ASP B C 1
ATOM 1959 O O . ASP B 1 60 ? -2.518 -8.547 -6.844 1 96.06 60 ASP B O 1
ATOM 1963 N N . ILE B 1 61 ? -1.007 -7.598 -8.188 1 96.38 61 ILE B N 1
ATOM 1964 C CA . ILE B 1 61 ? -0.022 -8.648 -7.934 1 96.38 61 ILE B CA 1
ATOM 1965 C C . ILE B 1 61 ? 1.243 -8.031 -7.34 1 96.38 61 ILE B C 1
ATOM 1967 O O . ILE B 1 61 ? 1.731 -7.008 -7.828 1 96.38 61 ILE B O 1
ATOM 1971 N N . SER B 1 62 ? 1.733 -8.68 -6.332 1 96.62 62 SER B N 1
ATOM 1972 C CA . SER B 1 62 ? 2.957 -8.203 -5.695 1 96.62 62 SER B CA 1
ATOM 1973 C C . SER B 1 62 ? 3.945 -9.344 -5.477 1 96.62 62 SER B C 1
ATOM 1975 O O . SER B 1 62 ? 3.547 -10.461 -5.137 1 96.62 62 SER B O 1
ATOM 1977 N N . LEU B 1 63 ? 5.18 -9.094 -5.695 1 95.94 63 LEU B N 1
ATOM 1978 C CA . LEU B 1 63 ? 6.297 -9.961 -5.352 1 95.94 63 LEU B CA 1
ATOM 1979 C C . LEU B 1 63 ? 7.23 -9.289 -4.352 1 95.94 63 LEU B C 1
ATOM 1981 O O . LEU B 1 63 ? 7.668 -8.156 -4.57 1 95.94 63 LEU B O 1
ATOM 1985 N N . GLU B 1 64 ? 7.496 -9.969 -3.365 1 95.5 64 GLU B N 1
ATOM 1986 C CA . GLU B 1 64 ? 8.438 -9.461 -2.377 1 95.5 64 GLU B CA 1
ATOM 1987 C C . GLU B 1 64 ? 9.703 -10.32 -2.324 1 95.5 64 GLU B C 1
ATOM 1989 O O . GLU B 1 64 ? 9.617 -11.547 -2.215 1 95.5 64 GLU B O 1
ATOM 1994 N N . TRP B 1 65 ? 10.719 -9.664 -2.471 1 94.62 65 TRP B N 1
ATOM 1995 C CA . TRP B 1 65 ? 12.055 -10.25 -2.408 1 94.62 65 TRP B CA 1
ATOM 1996 C C . TRP B 1 65 ? 12.859 -9.656 -1.254 1 94.62 65 TRP B C 1
ATOM 1998 O O . TRP B 1 65 ? 13.414 -8.562 -1.373 1 94.62 65 TRP B O 1
ATOM 2008 N N . SER B 1 66 ? 13.047 -10.453 -0.244 1 93.62 66 SER B N 1
ATO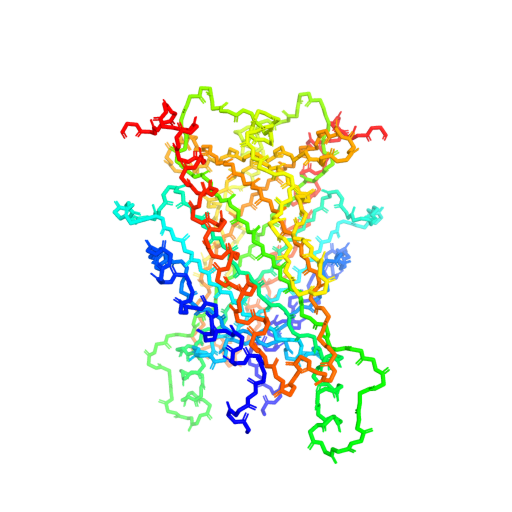M 2009 C CA . SER B 1 66 ? 13.633 -9.922 0.986 1 93.62 66 SER B CA 1
ATOM 2010 C C . SER B 1 66 ? 15.148 -9.828 0.88 1 93.62 66 SER B C 1
ATOM 2012 O O . SER B 1 66 ? 15.758 -10.453 0.011 1 93.62 66 SER B O 1
ATOM 2014 N N . THR B 1 67 ? 15.75 -9.125 1.79 1 91 67 THR B N 1
ATOM 2015 C CA . THR B 1 67 ? 17.203 -9.008 1.873 1 91 67 THR B CA 1
ATOM 2016 C C . THR B 1 67 ? 17.844 -10.367 2.168 1 91 67 THR B C 1
ATOM 2018 O O . THR B 1 67 ? 18.922 -10.672 1.676 1 91 67 THR B O 1
ATOM 2021 N N . TRP B 1 68 ? 17.125 -11.109 2.961 1 90.06 68 TRP B N 1
ATOM 2022 C CA . TRP B 1 68 ? 17.625 -12.453 3.236 1 90.06 68 TRP B CA 1
ATOM 2023 C C . TRP B 1 68 ? 17.703 -13.273 1.956 1 90.06 68 TRP B C 1
ATOM 2025 O O . TRP B 1 68 ? 18.703 -13.969 1.718 1 90.06 68 TRP B O 1
ATOM 2035 N N . ALA B 1 69 ? 16.719 -13.266 1.169 1 90.62 69 ALA B N 1
ATOM 2036 C CA . ALA B 1 69 ? 16.734 -13.961 -0.115 1 90.62 69 ALA B CA 1
ATOM 2037 C C . ALA B 1 69 ? 17.844 -13.453 -1.014 1 90.62 69 ALA B C 1
ATOM 2039 O O . ALA B 1 69 ? 18.5 -14.234 -1.721 1 90.62 69 ALA B O 1
ATOM 2040 N N . GLN B 1 70 ? 18.047 -12.156 -0.967 1 88.5 70 GLN B N 1
ATOM 2041 C CA . GLN B 1 70 ? 19.125 -11.547 -1.759 1 88.5 70 GLN B CA 1
ATOM 2042 C C . GLN B 1 70 ? 20.484 -12.086 -1.352 1 88.5 70 GLN B C 1
ATOM 2044 O O . GLN B 1 70 ? 21.312 -12.398 -2.207 1 88.5 70 GLN B O 1
ATOM 2049 N N . SER B 1 71 ? 20.734 -12.148 -0.124 1 89.94 71 SER B N 1
ATOM 2050 C CA . SER B 1 71 ? 22 -12.656 0.393 1 89.94 71 SER B CA 1
ATOM 2051 C C . SER B 1 71 ? 22.219 -14.109 -0.008 1 89.94 71 SER B C 1
ATOM 2053 O O . SER B 1 71 ? 23.312 -14.492 -0.425 1 89.94 71 SER B O 1
ATOM 2055 N N . ALA B 1 72 ? 21.172 -14.875 0.169 1 90.94 72 ALA B N 1
ATOM 2056 C CA . ALA B 1 72 ? 21.266 -16.281 -0.219 1 90.94 72 ALA B CA 1
ATOM 2057 C C . ALA B 1 72 ? 21.578 -16.422 -1.706 1 90.94 72 ALA B C 1
ATOM 2059 O O . ALA B 1 72 ? 22.406 -17.25 -2.1 1 90.94 72 ALA B O 1
ATOM 2060 N N . TYR B 1 73 ? 20.922 -15.672 -2.488 1 91.56 73 TYR B N 1
ATOM 2061 C CA . TYR B 1 73 ? 21.141 -15.703 -3.93 1 91.56 73 TYR B CA 1
ATOM 2062 C C . TYR B 1 73 ? 22.578 -15.336 -4.273 1 91.56 73 TYR B C 1
ATOM 2064 O O . TYR B 1 73 ? 23.203 -15.961 -5.129 1 91.56 73 TYR B O 1
ATOM 2072 N N . ARG B 1 74 ? 23.047 -14.305 -3.646 1 89.19 74 ARG B N 1
ATOM 2073 C CA . ARG B 1 74 ? 24.422 -13.883 -3.869 1 89.19 74 ARG B CA 1
ATOM 2074 C C . ARG B 1 74 ? 25.391 -15.008 -3.533 1 89.19 74 ARG B C 1
ATOM 2076 O O . ARG B 1 74 ? 26.344 -15.258 -4.285 1 89.19 74 ARG B O 1
ATOM 2083 N N . SER B 1 75 ? 25.188 -15.594 -2.471 1 89.12 75 SER B N 1
ATOM 2084 C CA . SER B 1 75 ? 26.031 -16.719 -2.082 1 89.12 75 SER B CA 1
ATOM 2085 C C . SER B 1 75 ? 26.016 -17.812 -3.146 1 89.12 75 SER B C 1
ATOM 2087 O O . SER B 1 75 ? 27.078 -18.328 -3.51 1 89.12 75 SER B O 1
ATOM 2089 N N . TRP B 1 76 ? 24.875 -18.078 -3.621 1 90.81 76 TRP B N 1
ATOM 2090 C CA . TRP B 1 76 ? 24.719 -19.094 -4.652 1 90.81 76 TRP B CA 1
ATOM 2091 C C . TRP B 1 76 ? 25.469 -18.688 -5.926 1 90.81 76 TRP B C 1
ATOM 2093 O O . TRP B 1 76 ? 26.156 -19.5 -6.527 1 90.81 76 TRP B O 1
ATOM 2103 N N . THR B 1 77 ? 25.344 -17.484 -6.258 1 89.31 77 THR B N 1
ATOM 2104 C CA . THR B 1 77 ? 25.953 -17.016 -7.5 1 89.31 77 THR B CA 1
ATOM 2105 C C . THR B 1 77 ? 27.484 -17.062 -7.398 1 89.31 77 THR B C 1
ATOM 2107 O O . THR B 1 77 ? 28.172 -17.156 -8.414 1 89.31 77 THR B O 1
ATOM 2110 N N . LEU B 1 78 ? 28 -17.047 -6.23 1 90.38 78 LEU B N 1
ATOM 2111 C CA . LEU B 1 78 ? 29.453 -17.078 -6.016 1 90.38 78 LEU B CA 1
ATOM 2112 C C . LEU B 1 78 ? 29.938 -18.516 -5.887 1 90.38 78 LEU B C 1
ATOM 2114 O O . LEU B 1 78 ? 31.141 -18.75 -5.691 1 90.38 78 LEU B O 1
ATOM 2118 N N . GLY B 1 79 ? 29.031 -19.453 -5.969 1 89.88 79 GLY B N 1
ATOM 2119 C CA . GLY B 1 79 ? 29.391 -20.859 -5.969 1 89.88 79 GLY B CA 1
ATOM 2120 C C . GLY B 1 79 ? 29.406 -21.469 -4.582 1 89.88 79 GLY B C 1
ATOM 2121 O O . GLY B 1 79 ? 29.875 -22.594 -4.398 1 89.88 79 GLY B O 1
ATOM 2122 N N . GLU B 1 80 ? 28.938 -20.797 -3.541 1 89.56 80 GLU B N 1
ATOM 2123 C CA . GLU B 1 80 ? 28.969 -21.281 -2.166 1 89.56 80 GLU B CA 1
ATOM 2124 C C . GLU B 1 80 ? 27.781 -22.188 -1.874 1 89.56 80 GLU B C 1
ATOM 2126 O O . GLU B 1 80 ? 27.703 -22.812 -0.81 1 89.56 80 GLU B O 1
ATOM 2131 N N . GLY B 1 81 ? 26.938 -22.359 -2.842 1 86.69 81 GLY B N 1
ATOM 2132 C CA . GLY B 1 81 ? 25.75 -23.172 -2.656 1 86.69 81 GLY B CA 1
ATOM 2133 C C . GLY B 1 81 ? 24.641 -22.438 -1.939 1 86.69 81 GLY B C 1
ATOM 2134 O O . GLY B 1 81 ? 24.734 -21.234 -1.701 1 86.69 81 GLY B O 1
ATOM 2135 N N . LEU B 1 82 ? 23.453 -23.109 -1.739 1 88.69 82 LEU B N 1
ATOM 2136 C CA . LEU B 1 82 ? 22.281 -22.578 -1.05 1 88.69 82 LEU B CA 1
ATOM 2137 C C . LEU B 1 82 ? 22.047 -23.312 0.26 1 88.69 82 LEU B C 1
ATOM 2139 O O . LEU B 1 82 ? 21.734 -24.516 0.254 1 88.69 82 LEU B O 1
ATOM 2143 N N . ASP B 1 83 ? 22.344 -22.656 1.408 1 85.06 83 ASP B N 1
ATOM 2144 C CA . ASP B 1 83 ? 22.062 -23.281 2.697 1 85.06 83 ASP B CA 1
ATOM 2145 C C . ASP B 1 83 ? 20.547 -23.391 2.938 1 85.06 83 ASP B C 1
ATOM 2147 O O . ASP B 1 83 ? 20.078 -24.391 3.484 1 85.06 83 ASP B O 1
ATOM 2151 N N . GLU B 1 84 ? 19.812 -22.438 2.553 1 89.25 84 GLU B N 1
ATOM 2152 C CA . GLU B 1 84 ? 18.359 -22.359 2.643 1 89.25 84 GLU B CA 1
ATOM 2153 C C . GLU B 1 84 ? 17.75 -21.859 1.335 1 89.25 84 GLU B C 1
ATOM 2155 O O . GLU B 1 84 ? 18.359 -21.078 0.614 1 89.25 84 GLU B O 1
ATOM 2160 N N . PRO B 1 85 ? 16.609 -22.5 1.044 1 91.94 85 PRO B N 1
ATOM 2161 C CA . PRO B 1 85 ? 15.984 -22.016 -0.185 1 91.94 85 PRO B CA 1
ATOM 2162 C C . PRO B 1 85 ? 15.734 -20.516 -0.162 1 91.94 85 PRO B C 1
ATOM 2164 O O . PRO B 1 85 ? 15.773 -19.891 0.904 1 91.94 85 PRO B O 1
ATOM 2167 N N . ILE B 1 86 ? 15.594 -20 -1.37 1 92.62 86 ILE B N 1
ATOM 2168 C CA . ILE B 1 86 ? 15.281 -18.578 -1.528 1 92.62 86 ILE B CA 1
ATOM 2169 C C . ILE B 1 86 ? 13.766 -18.406 -1.596 1 92.62 86 ILE B C 1
ATOM 2171 O O . ILE B 1 86 ? 13.102 -18.969 -2.463 1 92.62 86 ILE B O 1
ATOM 2175 N N . ASP B 1 87 ? 13.312 -17.531 -0.747 1 93.81 87 ASP B N 1
ATOM 2176 C CA . ASP B 1 87 ? 11.867 -17.344 -0.663 1 93.81 87 ASP B CA 1
ATOM 2177 C C . ASP B 1 87 ? 11.438 -16.078 -1.413 1 93.81 87 ASP B C 1
ATOM 2179 O O . ASP B 1 87 ? 12.094 -15.047 -1.32 1 93.81 87 ASP B O 1
ATOM 2183 N N . VAL B 1 88 ? 10.391 -16.188 -2.186 1 94.25 88 VAL B N 1
ATOM 2184 C CA . VAL B 1 88 ? 9.68 -15.07 -2.797 1 94.25 88 VAL B CA 1
ATOM 2185 C C . VAL B 1 88 ? 8.219 -15.086 -2.355 1 94.25 88 VAL B C 1
ATOM 2187 O O . VAL B 1 88 ? 7.516 -16.078 -2.539 1 94.25 88 VAL B O 1
ATOM 2190 N N . VAL B 1 89 ? 7.789 -13.961 -1.81 1 96.81 89 VAL B N 1
ATOM 2191 C CA . VAL B 1 89 ? 6.391 -13.883 -1.401 1 96.81 89 VAL B CA 1
ATOM 2192 C C . VAL B 1 89 ? 5.551 -13.328 -2.549 1 96.81 89 VAL B C 1
ATOM 2194 O O . VAL B 1 89 ? 5.859 -12.266 -3.098 1 96.81 89 VAL B O 1
ATOM 2197 N N . LEU B 1 90 ? 4.562 -14.055 -2.877 1 97.25 90 LEU B N 1
ATOM 2198 C CA . LEU B 1 90 ? 3.633 -13.656 -3.93 1 97.25 90 LEU B CA 1
ATOM 2199 C C . LEU B 1 90 ? 2.238 -13.414 -3.361 1 97.25 90 LEU B C 1
ATOM 2201 O O . LEU B 1 90 ? 1.704 -14.258 -2.635 1 97.25 90 LEU B O 1
ATOM 2205 N N . GLU B 1 91 ? 1.744 -12.273 -3.656 1 98.06 91 GLU B N 1
ATOM 2206 C CA . GLU B 1 91 ? 0.387 -11.922 -3.248 1 98.06 91 GLU B CA 1
ATOM 2207 C C . GLU B 1 91 ? -0.462 -11.523 -4.449 1 98.06 91 GLU B C 1
ATOM 2209 O O . GLU B 1 91 ? 0.012 -10.812 -5.344 1 98.06 91 GLU B O 1
ATOM 2214 N N . VAL B 1 92 ? -1.66 -11.953 -4.473 1 97.75 92 VAL B N 1
ATOM 2215 C CA . VAL B 1 92 ? -2.637 -11.57 -5.488 1 97.75 92 VAL B CA 1
ATOM 2216 C C . VAL B 1 92 ? -3.912 -11.07 -4.816 1 97.75 92 VAL B C 1
ATOM 2218 O O . VAL B 1 92 ? -4.551 -11.797 -4.059 1 97.75 92 VAL B O 1
ATOM 2221 N N . ALA B 1 93 ? -4.234 -9.875 -5.086 1 97.56 93 ALA B N 1
ATOM 2222 C CA . ALA B 1 93 ? -5.488 -9.297 -4.602 1 97.56 93 ALA B CA 1
ATOM 2223 C C . ALA B 1 93 ? -6.48 -9.117 -5.746 1 97.56 93 ALA B C 1
ATOM 2225 O O . ALA B 1 93 ? -6.215 -8.375 -6.695 1 97.56 93 ALA B O 1
ATOM 2226 N N . LEU B 1 94 ? -7.598 -9.766 -5.68 1 96.31 94 LEU B N 1
ATOM 2227 C CA . LEU B 1 94 ? -8.695 -9.562 -6.621 1 96.31 94 LEU B CA 1
ATOM 2228 C C . LEU B 1 94 ? -9.641 -8.477 -6.125 1 96.31 94 LEU B C 1
ATOM 2230 O O . LEU B 1 94 ? -10.203 -8.586 -5.035 1 96.31 94 LEU B O 1
ATOM 2234 N N . ARG B 1 95 ? -9.797 -7.488 -6.93 1 94.5 95 ARG B N 1
ATOM 2235 C CA . ARG B 1 95 ? -10.602 -6.344 -6.508 1 94.5 95 ARG B CA 1
ATOM 2236 C C . ARG B 1 95 ? -11.758 -6.098 -7.48 1 94.5 95 ARG B C 1
ATOM 2238 O O . ARG B 1 95 ? -11.578 -6.188 -8.695 1 94.5 95 ARG B O 1
ATOM 2245 N N . VAL B 1 96 ? -12.898 -5.816 -6.91 1 92.56 96 VAL B N 1
ATOM 2246 C CA . VAL B 1 96 ? -14.07 -5.371 -7.648 1 92.56 96 VAL B CA 1
ATOM 2247 C C . VAL B 1 96 ? -14.547 -4.023 -7.109 1 92.56 96 VAL B C 1
ATOM 2249 O O . VAL B 1 96 ? -14.859 -3.898 -5.926 1 92.56 96 VAL B O 1
ATOM 2252 N N . SER B 1 97 ? -14.523 -3.062 -7.945 1 90.56 97 SER B N 1
ATOM 2253 C CA . SER B 1 97 ? -14.914 -1.722 -7.52 1 90.56 97 SER B CA 1
ATOM 2254 C C . SER B 1 97 ? -16.125 -1.229 -8.289 1 90.56 97 SER B C 1
ATOM 2256 O O . SER B 1 97 ? -16.609 -1.899 -9.211 1 90.56 97 SER B O 1
ATOM 2258 N N . GLY B 1 98 ? -16.656 -0.047 -7.773 1 85.44 98 GLY B N 1
ATOM 2259 C CA . GLY B 1 98 ? -17.75 0.609 -8.477 1 85.44 98 GLY B CA 1
ATOM 2260 C C . GLY B 1 98 ? -19.094 -0.081 -8.273 1 85.44 98 GLY B C 1
ATOM 2261 O O . GLY B 1 98 ? -19.938 -0.082 -9.18 1 85.44 98 GLY B O 1
ATOM 2262 N N . LEU B 1 99 ? -19.203 -0.772 -7.211 1 84.94 99 LEU B N 1
ATOM 2263 C CA . LEU B 1 99 ? -20.469 -1.446 -6.945 1 84.94 99 LEU B CA 1
ATOM 2264 C C . LEU B 1 99 ? -21.438 -0.507 -6.25 1 84.94 99 LEU B C 1
ATOM 2266 O O . LEU B 1 99 ? -21.031 0.393 -5.512 1 84.94 99 LEU B O 1
ATOM 2270 N N . ARG B 1 100 ? -22.703 -0.596 -6.727 1 76.75 100 ARG B N 1
ATOM 2271 C CA . ARG B 1 100 ? -23.781 0.169 -6.102 1 76.75 100 ARG B CA 1
ATOM 2272 C C . ARG B 1 100 ? -24.906 -0.747 -5.645 1 76.75 100 ARG B C 1
ATOM 2274 O O . ARG B 1 100 ? -25.047 -1.867 -6.141 1 76.75 100 ARG B O 1
ATOM 2281 N N . GLY B 1 101 ? -25.859 -0.202 -4.645 1 65.5 101 GLY B N 1
ATOM 2282 C CA . GLY B 1 101 ? -26.969 -0.964 -4.117 1 65.5 101 GLY B CA 1
ATOM 2283 C C . GLY B 1 101 ? -26.562 -1.961 -3.047 1 65.5 101 GLY B C 1
ATOM 2284 O O . GLY B 1 101 ? -25.484 -1.854 -2.473 1 65.5 101 GLY B O 1
ATOM 2285 N N . PRO B 1 102 ? -27.609 -2.768 -2.809 1 63.34 102 PRO B N 1
ATOM 2286 C CA . PRO B 1 102 ? -27.125 -3.764 -1.847 1 63.34 102 PRO B CA 1
ATOM 2287 C C . PRO B 1 102 ? -26.047 -4.676 -2.432 1 63.34 102 PRO B C 1
ATOM 2289 O O . PRO B 1 102 ? -26.312 -5.418 -3.383 1 63.34 102 PRO B O 1
ATOM 2292 N N . ALA B 1 103 ? -24.922 -4.203 -2.291 1 65.38 103 ALA B N 1
ATOM 2293 C CA . ALA B 1 103 ? -23.828 -4.969 -2.898 1 65.38 103 ALA B CA 1
ATOM 2294 C C . ALA B 1 103 ? -23.578 -6.262 -2.133 1 65.38 103 ALA B C 1
ATOM 2296 O O . ALA B 1 103 ? -24.109 -6.461 -1.039 1 65.38 103 ALA B O 1
ATOM 2297 N N . MET B 1 104 ? -23 -7.215 -2.807 1 77.94 104 MET B N 1
ATOM 2298 C CA . MET B 1 104 ? -22.578 -8.508 -2.287 1 77.94 104 MET B CA 1
ATOM 2299 C C . MET B 1 104 ? -21.75 -8.336 -1.018 1 77.94 104 MET B C 1
ATOM 2301 O O . MET B 1 104 ? -20.922 -7.43 -0.927 1 77.94 104 MET B O 1
ATOM 2305 N N . SER B 1 105 ? -22.188 -9.141 -0.091 1 81.88 105 SER B N 1
ATOM 2306 C CA . SER B 1 105 ? -21.422 -9.125 1.151 1 81.88 105 SER B CA 1
ATOM 2307 C C . SER B 1 105 ? -20.062 -9.805 0.978 1 81.88 105 SER B C 1
ATOM 2309 O O . SER B 1 105 ? -19.875 -10.57 0.035 1 81.88 105 SER B O 1
ATOM 2311 N N . ALA B 1 106 ? -19.219 -9.477 1.901 1 86.38 106 ALA B N 1
ATOM 2312 C CA . ALA B 1 106 ? -17.906 -10.125 1.901 1 86.38 106 ALA B CA 1
ATOM 2313 C C . ALA B 1 106 ? -18.047 -11.641 2.006 1 86.38 106 ALA B C 1
ATOM 2315 O O . ALA B 1 106 ? -17.312 -12.391 1.36 1 86.38 106 ALA B O 1
ATOM 2316 N N . ALA B 1 107 ? -19 -12.047 2.744 1 84.12 107 ALA B N 1
ATOM 2317 C CA . ALA B 1 107 ? -19.203 -13.484 2.936 1 84.12 107 ALA B CA 1
ATOM 2318 C C . ALA B 1 107 ? -19.641 -14.156 1.636 1 84.12 107 ALA B C 1
ATOM 2320 O O . ALA B 1 107 ? -19.156 -15.227 1.289 1 84.12 107 ALA B O 1
ATOM 2321 N N . ALA B 1 108 ? -20.547 -13.523 0.969 1 84.75 108 ALA B N 1
ATOM 2322 C CA . ALA B 1 108 ? -21 -14.07 -0.307 1 84.75 108 ALA B CA 1
ATOM 2323 C C . ALA B 1 108 ? -19.875 -14.078 -1.336 1 84.75 108 ALA B C 1
ATOM 2325 O O . ALA B 1 108 ? -19.734 -15.031 -2.102 1 84.75 108 ALA B O 1
ATOM 2326 N N . PHE B 1 109 ? -19.141 -13.031 -1.343 1 89.75 109 PHE B N 1
ATOM 2327 C CA . PHE B 1 109 ? -18 -12.938 -2.238 1 89.75 109 PHE B CA 1
ATOM 2328 C C . PHE B 1 109 ? -16.984 -14.039 -1.941 1 89.75 109 PHE B C 1
ATOM 2330 O O . PHE B 1 109 ? -16.484 -14.695 -2.857 1 89.75 109 PHE B O 1
ATOM 2337 N N . ARG B 1 110 ? -16.703 -14.266 -0.781 1 88.19 110 ARG B N 1
ATOM 2338 C CA . ARG B 1 110 ? -15.781 -15.312 -0.357 1 88.19 110 ARG B CA 1
ATOM 2339 C C . ARG B 1 110 ? -16.219 -16.672 -0.88 1 88.19 110 ARG B C 1
ATOM 2341 O O . ARG B 1 110 ? -15.398 -17.453 -1.371 1 88.19 110 ARG B O 1
ATOM 2348 N N . SER B 1 111 ? -17.516 -16.922 -0.793 1 87 111 SER B N 1
ATOM 2349 C CA . SER B 1 111 ? -18.047 -18.234 -1.169 1 87 111 SER B CA 1
ATOM 2350 C C . SER B 1 111 ? -18 -18.438 -2.68 1 87 111 SER B C 1
ATOM 2352 O O . SER B 1 111 ? -18.078 -19.562 -3.164 1 87 111 SER B O 1
ATOM 2354 N N . SER B 1 112 ? -17.859 -17.359 -3.385 1 87.81 112 SER B N 1
ATOM 2355 C CA . SER B 1 112 ? -17.906 -17.438 -4.84 1 87.81 112 SER B CA 1
ATOM 2356 C C . SER B 1 112 ? -16.516 -17.609 -5.438 1 87.81 112 SER B C 1
ATOM 2358 O O . SER B 1 112 ? -16.375 -17.844 -6.641 1 87.81 112 SER B O 1
ATOM 2360 N N . LEU B 1 113 ? -15.508 -17.469 -4.645 1 90.56 113 LEU B N 1
ATOM 2361 C CA . LEU B 1 113 ? -14.141 -17.531 -5.145 1 90.56 113 LEU B CA 1
ATOM 2362 C C . LEU B 1 113 ? -13.461 -18.812 -4.668 1 90.56 113 LEU B C 1
ATOM 2364 O O . LEU B 1 113 ? -13.805 -19.359 -3.613 1 90.56 113 LEU B O 1
ATOM 2368 N N . PRO B 1 114 ? -12.547 -19.297 -5.484 1 91.19 114 PRO B N 1
ATOM 2369 C CA . PRO B 1 114 ? -11.789 -20.453 -5.004 1 91.19 114 PRO B CA 1
ATOM 2370 C C . PRO B 1 114 ? -10.984 -20.141 -3.744 1 91.19 114 PRO B C 1
ATOM 2372 O O . PRO B 1 114 ? -10.477 -19.031 -3.588 1 91.19 114 PRO B O 1
ATOM 2375 N N . SER B 1 115 ? -10.836 -21.156 -2.908 1 92.25 115 SER B N 1
ATOM 2376 C CA . SER B 1 115 ? -10.07 -20.969 -1.681 1 92.25 115 SER B CA 1
ATOM 2377 C C . SER B 1 115 ? -8.57 -21.078 -1.94 1 92.25 115 SER B C 1
ATOM 2379 O O . SER B 1 115 ? -7.762 -20.609 -1.135 1 92.25 115 SER B O 1
ATOM 2381 N N . GLN B 1 116 ? -8.312 -21.719 -3.035 1 94.56 116 GLN B N 1
ATOM 2382 C CA . GLN B 1 116 ? -6.91 -21.953 -3.355 1 94.56 116 GLN B CA 1
ATOM 2383 C C . GLN B 1 116 ? -6.664 -21.844 -4.859 1 94.56 116 GLN B C 1
ATOM 2385 O O . GLN B 1 116 ? -7.574 -22.062 -5.656 1 94.56 116 GLN B O 1
ATOM 2390 N N . SER B 1 117 ? -5.43 -21.453 -5.145 1 94.56 117 SER B N 1
ATOM 2391 C CA . SER B 1 117 ? -4.996 -21.5 -6.535 1 94.56 117 SER B CA 1
ATOM 2392 C C . SER B 1 117 ? -4.562 -22.922 -6.922 1 94.56 117 SER B C 1
ATOM 2394 O O . SER B 1 117 ? -4.441 -23.797 -6.059 1 94.56 117 SER B O 1
ATOM 2396 N N . PRO B 1 118 ? -4.387 -23.109 -8.258 1 92.12 118 PRO B N 1
ATOM 2397 C CA . PRO B 1 118 ? -3.664 -24.344 -8.617 1 92.12 118 PRO B CA 1
ATOM 2398 C C . PRO B 1 118 ? -2.258 -24.391 -8.023 1 92.12 118 PRO B C 1
ATOM 2400 O O . PRO B 1 118 ? -1.701 -23.344 -7.656 1 92.12 118 PRO B O 1
ATOM 2403 N N . PRO B 1 119 ? -1.754 -25.609 -7.992 1 93.88 119 PRO B N 1
ATOM 2404 C CA . PRO B 1 119 ? -0.407 -25.719 -7.426 1 93.88 119 PRO B CA 1
ATOM 2405 C C . PRO B 1 119 ? 0.642 -24.984 -8.258 1 93.88 119 PRO B C 1
ATOM 2407 O O . PRO B 1 119 ? 0.572 -24.984 -9.484 1 93.88 119 PRO B O 1
ATOM 2410 N N . LEU B 1 120 ? 1.498 -24.344 -7.504 1 93.44 120 LEU B N 1
ATOM 2411 C CA . LEU B 1 120 ? 2.65 -23.672 -8.102 1 93.44 120 LEU B CA 1
ATOM 2412 C C . LEU B 1 120 ? 3.924 -24.484 -7.875 1 93.44 120 LEU B C 1
ATOM 2414 O O . LEU B 1 120 ? 3.928 -25.703 -8.047 1 93.44 120 LEU B O 1
ATOM 2418 N N . VAL B 1 121 ? 5.016 -23.797 -7.676 1 87.19 121 VAL B N 1
ATOM 2419 C CA . VAL B 1 121 ? 6.285 -24.484 -7.449 1 87.19 121 VAL B CA 1
ATOM 2420 C C . VAL B 1 121 ? 6.23 -25.25 -6.133 1 87.19 121 VAL B C 1
ATOM 2422 O O . VAL B 1 121 ? 5.727 -24.734 -5.129 1 87.19 121 VAL B O 1
ATOM 2425 N N . ASN B 1 122 ? 6.746 -26.516 -6.121 1 87.56 122 ASN B N 1
ATOM 2426 C CA . ASN B 1 122 ? 6.824 -27.391 -4.953 1 87.56 122 ASN B CA 1
ATOM 2427 C C . ASN B 1 122 ? 5.449 -27.609 -4.328 1 87.56 122 ASN B C 1
ATOM 2429 O O . ASN B 1 122 ? 5.336 -27.75 -3.107 1 87.56 122 ASN B O 1
ATOM 2433 N N . HIS B 1 123 ? 4.41 -27.453 -5.094 1 88.69 123 HIS B N 1
ATOM 2434 C CA . HIS B 1 123 ? 3.025 -27.75 -4.742 1 88.69 123 HIS B CA 1
ATOM 2435 C C . HIS B 1 123 ? 2.465 -26.703 -3.781 1 88.69 123 HIS B C 1
ATOM 2437 O O . HIS B 1 123 ? 1.476 -26.969 -3.092 1 88.69 123 HIS B O 1
ATOM 2443 N N . GLU B 1 124 ? 3.16 -25.688 -3.762 1 92.44 124 GLU B N 1
ATOM 2444 C CA . GLU B 1 124 ? 2.594 -24.578 -2.986 1 92.44 124 GLU B CA 1
ATOM 2445 C C . GLU B 1 124 ? 1.386 -23.984 -3.693 1 92.44 124 GLU B C 1
ATOM 2447 O O . GLU B 1 124 ? 1.283 -24.031 -4.922 1 92.44 124 GLU B O 1
ATOM 2452 N N . VAL B 1 125 ? 0.505 -23.438 -2.908 1 95.62 125 VAL B N 1
ATOM 2453 C CA . VAL B 1 125 ? -0.707 -22.859 -3.477 1 95.62 125 VAL B CA 1
ATOM 2454 C C . VAL B 1 125 ? -0.968 -21.484 -2.846 1 95.62 125 VAL B C 1
ATOM 2456 O O . VAL B 1 125 ? -0.622 -21.266 -1.684 1 95.62 125 VAL B O 1
ATOM 2459 N N . LEU B 1 126 ? -1.472 -20.594 -3.637 1 96.69 126 LEU B N 1
ATOM 2460 C CA . LEU B 1 126 ? -2.041 -19.391 -3.047 1 96.69 126 LEU B CA 1
ATOM 2461 C C . LEU B 1 126 ? -3.26 -19.719 -2.191 1 96.69 126 LEU B C 1
ATOM 2463 O O . LEU B 1 126 ? -4.176 -20.406 -2.65 1 96.69 126 LEU B O 1
ATOM 2467 N N . GLU B 1 127 ? -3.258 -19.234 -1.021 1 95.69 127 GLU B N 1
ATOM 2468 C CA . GLU B 1 127 ? -4.402 -19.422 -0.138 1 95.69 127 GLU B CA 1
ATOM 2469 C C . GLU B 1 127 ? -5.148 -18.109 0.091 1 95.69 127 GLU B C 1
ATOM 2471 O O . GLU B 1 127 ? -4.527 -17.062 0.259 1 95.69 127 GLU B O 1
ATOM 2476 N N . LEU B 1 128 ? -6.449 -18.234 0.08 1 95.62 128 LEU B N 1
ATOM 2477 C CA . LEU B 1 128 ? -7.262 -17.062 0.408 1 95.62 128 LEU B CA 1
ATOM 2478 C C . LEU B 1 128 ? -7.062 -16.656 1.863 1 95.62 128 LEU B C 1
ATOM 2480 O O . LEU B 1 128 ? -7.336 -17.453 2.775 1 95.62 128 LEU B O 1
ATOM 2484 N N . ARG B 1 129 ? -6.594 -15.461 2.051 1 93.88 129 ARG B N 1
ATOM 2485 C CA . ARG B 1 129 ? -6.258 -15.016 3.398 1 93.88 129 ARG B CA 1
ATOM 2486 C C . ARG B 1 129 ? -7.352 -14.117 3.973 1 93.88 129 ARG B C 1
ATOM 2488 O O . ARG B 1 129 ? -7.707 -14.242 5.145 1 93.88 129 ARG B O 1
ATOM 2495 N N . THR B 1 130 ? -7.789 -13.266 3.15 1 93.62 130 THR B N 1
ATOM 2496 C CA . THR B 1 130 ? -8.758 -12.289 3.639 1 93.62 130 THR B CA 1
ATOM 2497 C C . THR B 1 130 ? -9.727 -11.891 2.531 1 93.62 130 THR B C 1
ATOM 2499 O O . THR B 1 130 ? -9.352 -11.844 1.358 1 93.62 130 THR B O 1
ATOM 2502 N N . VAL B 1 131 ? -10.945 -11.664 2.893 1 94 131 VAL B N 1
ATOM 2503 C CA . VAL B 1 131 ? -11.953 -11.055 2.029 1 94 131 VAL B CA 1
ATOM 2504 C C . VAL B 1 131 ? -12.547 -9.82 2.715 1 94 131 VAL B C 1
ATOM 2506 O O . VAL B 1 131 ? -12.867 -9.859 3.904 1 94 131 VAL B O 1
ATOM 2509 N N . SER B 1 132 ? -12.625 -8.773 1.924 1 93.94 132 SER B N 1
ATOM 2510 C CA . SER B 1 132 ? -13.117 -7.543 2.531 1 93.94 132 SER B CA 1
ATOM 2511 C C . SER B 1 132 ? -14.141 -6.852 1.635 1 93.94 132 SER B C 1
ATOM 2513 O O . SER B 1 132 ? -14.094 -6.996 0.411 1 93.94 132 SER B O 1
ATOM 2515 N N . ALA B 1 133 ? -15.062 -6.164 2.256 1 91.94 133 ALA B N 1
ATOM 2516 C CA . ALA B 1 133 ? -15.992 -5.23 1.624 1 91.94 133 ALA B CA 1
ATOM 2517 C C . ALA B 1 133 ? -15.797 -3.814 2.16 1 91.94 133 ALA B C 1
ATOM 2519 O O . ALA B 1 133 ? -15.734 -3.607 3.373 1 91.94 133 ALA B O 1
ATOM 2520 N N . GLU B 1 134 ? -15.656 -2.953 1.263 1 92.31 134 GLU B N 1
ATOM 2521 C CA . GLU B 1 134 ? -15.359 -1.577 1.655 1 92.31 134 GLU B CA 1
ATOM 2522 C C . GLU B 1 134 ? -16.375 -0.605 1.065 1 92.31 134 GLU B C 1
ATOM 2524 O O . GLU B 1 134 ? -16.656 -0.646 -0.134 1 92.31 134 GLU B O 1
ATOM 2529 N N . THR B 1 135 ? -16.953 0.22 1.852 1 89.44 135 THR B N 1
ATOM 2530 C CA . THR B 1 135 ? -17.781 1.345 1.417 1 89.44 135 THR B CA 1
ATOM 2531 C C . THR B 1 135 ? -17 2.656 1.542 1 89.44 135 THR B C 1
ATOM 2533 O O . THR B 1 135 ? -16.516 2.996 2.623 1 89.44 135 THR B O 1
ATOM 2536 N N . THR B 1 136 ? -16.875 3.275 0.466 1 89.75 136 THR B N 1
ATOM 2537 C CA . THR B 1 136 ? -16.141 4.539 0.449 1 89.75 136 THR B CA 1
ATOM 2538 C C . THR B 1 136 ? -17.094 5.703 0.146 1 89.75 136 THR B C 1
ATOM 2540 O O . THR B 1 136 ? -17.953 5.594 -0.716 1 89.75 136 THR B O 1
ATOM 2543 N N . ILE B 1 137 ? -16.828 6.754 0.892 1 85.56 137 ILE B N 1
ATOM 2544 C CA . ILE B 1 137 ? -17.578 7.98 0.67 1 85.56 137 ILE B CA 1
ATOM 2545 C C . ILE B 1 137 ? -16.625 9.117 0.301 1 85.56 137 ILE B C 1
ATOM 2547 O O . ILE B 1 137 ? -15.625 9.336 0.976 1 85.56 137 ILE B O 1
ATOM 2551 N N . ASP B 1 138 ? -16.922 9.641 -0.803 1 79.81 138 ASP B N 1
ATOM 2552 C CA . ASP B 1 138 ? -16.266 10.898 -1.151 1 79.81 138 ASP B CA 1
ATOM 2553 C C . ASP B 1 138 ? -17 12.086 -0.518 1 79.81 138 ASP B C 1
ATOM 2555 O O . ASP B 1 138 ? -18.172 12.312 -0.778 1 79.81 138 ASP B O 1
ATOM 2559 N N . PRO B 1 139 ? -16.266 12.773 0.262 1 76.25 139 PRO B N 1
ATOM 2560 C CA . PRO B 1 139 ? -16.938 13.859 0.983 1 76.25 139 PRO B CA 1
ATOM 2561 C C . PRO B 1 139 ? -17.578 14.875 0.048 1 76.25 139 PRO B C 1
ATOM 2563 O O . PRO B 1 139 ? -18.547 15.547 0.428 1 76.25 139 PRO B O 1
ATOM 2566 N N . ASP B 1 140 ? -17.062 15.031 -1.097 1 76.69 140 ASP B N 1
ATOM 2567 C CA . ASP B 1 140 ? -17.578 16.047 -2.008 1 76.69 140 ASP B CA 1
ATOM 2568 C C . ASP B 1 140 ? -18.75 15.508 -2.824 1 76.69 140 ASP B C 1
ATOM 2570 O O . ASP B 1 140 ? -19.609 16.281 -3.285 1 76.69 140 ASP B O 1
ATOM 2574 N N . GLU B 1 141 ? -18.906 14.273 -3.045 1 70 141 GLU B N 1
ATOM 2575 C CA . GLU B 1 141 ? -19.922 13.758 -3.949 1 70 141 GLU B CA 1
ATOM 2576 C C . GLU B 1 141 ? -21 13 -3.182 1 70 141 GLU B C 1
ATOM 2578 O O . GLU B 1 141 ? -22.109 12.805 -3.695 1 70 141 GLU B O 1
ATOM 2583 N N . ASP B 1 142 ? -20.922 12.93 -1.96 1 67.69 142 ASP B N 1
ATOM 2584 C CA . ASP B 1 142 ? -21.844 12.148 -1.134 1 67.69 142 ASP B CA 1
ATOM 2585 C C . ASP B 1 142 ? -22.203 10.82 -1.798 1 67.69 142 ASP B C 1
ATOM 2587 O O . ASP B 1 142 ? -23.344 10.375 -1.749 1 67.69 142 ASP B O 1
ATOM 2591 N N . LEU B 1 143 ? -21.375 10.336 -2.664 1 75 143 LEU B N 1
ATOM 2592 C CA . LEU B 1 143 ? -21.594 9.055 -3.332 1 75 143 LEU B CA 1
ATOM 2593 C C . LEU B 1 143 ? -20.891 7.93 -2.592 1 75 143 LEU B C 1
ATOM 2595 O O . LEU B 1 143 ? -19.734 8.07 -2.197 1 75 143 LEU B O 1
ATOM 2599 N N . GLU B 1 144 ? -21.734 6.902 -2.34 1 79.94 144 GLU B N 1
ATOM 2600 C CA . GLU B 1 144 ? -21.203 5.703 -1.713 1 79.94 144 GLU B CA 1
ATOM 2601 C C . GLU B 1 144 ? -20.812 4.656 -2.758 1 79.94 144 GLU B C 1
ATOM 2603 O O . GLU B 1 144 ? -21.609 4.352 -3.656 1 79.94 144 GLU B O 1
ATOM 2608 N N . GLU B 1 145 ? -19.578 4.27 -2.699 1 85.06 145 GLU B N 1
ATOM 2609 C CA . GLU B 1 145 ? -19.109 3.211 -3.586 1 85.06 145 GLU B CA 1
ATOM 2610 C C . GLU B 1 145 ? -18.688 1.976 -2.795 1 85.06 145 GLU B C 1
ATOM 2612 O O . GLU B 1 145 ? -18.016 2.09 -1.763 1 85.06 145 GLU B O 1
ATOM 2617 N N . LEU B 1 146 ? -19.109 0.918 -3.305 1 89.19 146 LEU B N 1
ATOM 2618 C CA . LEU B 1 146 ? -18.75 -0.343 -2.662 1 89.19 146 LEU B CA 1
ATOM 2619 C C . LEU B 1 146 ? -17.703 -1.086 -3.473 1 89.19 146 LEU B C 1
ATOM 2621 O O . LEU B 1 146 ? -17.766 -1.117 -4.703 1 89.19 146 LEU B O 1
ATOM 2625 N N . SER B 1 147 ? -16.812 -1.63 -2.785 1 92.75 147 SER B N 1
ATOM 2626 C CA . SER B 1 147 ? -15.781 -2.467 -3.395 1 92.75 147 SER B CA 1
ATOM 2627 C C . SER B 1 147 ? -15.578 -3.758 -2.607 1 92.75 147 SER B C 1
ATOM 2629 O O . SER B 1 147 ? -15.844 -3.807 -1.405 1 92.75 147 SER B O 1
ATOM 2631 N N . LEU B 1 148 ? -15.188 -4.766 -3.275 1 93.88 148 LEU B N 1
ATOM 2632 C CA . LEU B 1 148 ? -14.836 -6.055 -2.688 1 93.88 148 LEU B CA 1
ATOM 2633 C C . LEU B 1 148 ? -13.398 -6.43 -3.023 1 93.88 148 LEU B C 1
ATOM 2635 O O . LEU B 1 148 ? -1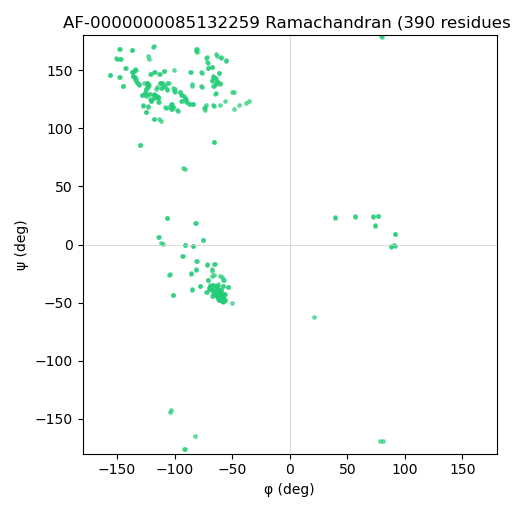2.906 -6.117 -4.109 1 93.88 148 LEU B O 1
ATOM 2639 N N . GLU B 1 149 ? -12.789 -7.086 -2.119 1 96.38 149 GLU B N 1
ATOM 2640 C CA . GLU B 1 149 ? -11.414 -7.516 -2.336 1 96.38 149 GLU B CA 1
ATOM 2641 C C . GLU B 1 149 ? -11.148 -8.875 -1.698 1 96.38 149 GLU B C 1
ATOM 2643 O O . GLU B 1 149 ? -11.594 -9.141 -0.58 1 96.38 149 GLU B O 1
ATOM 2648 N N . ALA B 1 150 ? -10.484 -9.719 -2.381 1 96.44 150 ALA B N 1
ATOM 2649 C CA . ALA B 1 150 ? -9.984 -11 -1.882 1 96.44 150 ALA B CA 1
ATOM 2650 C C . ALA B 1 150 ? -8.469 -11.094 -2.033 1 96.44 150 ALA B C 1
ATOM 2652 O O . ALA B 1 150 ? -7.938 -10.891 -3.125 1 96.44 150 ALA B O 1
ATOM 2653 N N . VAL B 1 151 ? -7.801 -11.453 -0.991 1 97.19 151 VAL B N 1
ATOM 2654 C CA . VAL B 1 151 ? -6.34 -11.477 -1.009 1 97.19 151 VAL B CA 1
ATOM 2655 C C . VAL B 1 151 ? -5.848 -12.914 -0.844 1 97.19 151 VAL B C 1
ATOM 2657 O O . VAL B 1 151 ? -6.238 -13.602 0.098 1 97.19 151 VAL B O 1
ATOM 2660 N N . TYR B 1 152 ? -5.008 -13.305 -1.743 1 97.69 152 TYR B N 1
ATOM 2661 C CA . TYR B 1 152 ? -4.305 -14.586 -1.71 1 97.69 152 TYR B CA 1
ATOM 2662 C C . TYR B 1 152 ? -2.807 -14.383 -1.516 1 97.69 152 TYR B C 1
ATOM 2664 O O . TYR B 1 152 ? -2.244 -13.383 -1.983 1 97.69 152 TYR B O 1
ATOM 2672 N N . ASP B 1 153 ? -2.207 -15.281 -0.847 1 97.25 153 ASP B N 1
ATOM 2673 C CA . ASP B 1 153 ? -0.752 -15.18 -0.774 1 97.25 153 ASP B CA 1
ATOM 2674 C C . ASP B 1 153 ? -0.11 -16.562 -0.705 1 97.25 153 ASP B C 1
ATOM 2676 O O . ASP B 1 153 ? -0.806 -17.562 -0.543 1 97.25 153 ASP B O 1
ATOM 2680 N N . VAL B 1 154 ? 1.174 -16.594 -1.058 1 97.31 154 VAL B N 1
ATOM 2681 C CA . VAL B 1 154 ? 1.986 -17.812 -0.969 1 97.31 154 VAL B CA 1
ATOM 2682 C C . VAL B 1 154 ? 3.463 -17.422 -0.87 1 97.31 154 VAL B C 1
ATOM 2684 O O . VAL B 1 154 ? 3.883 -16.391 -1.391 1 97.31 154 VAL B O 1
ATOM 2687 N N . THR B 1 155 ? 4.176 -18.172 -0.159 1 95.75 155 THR B N 1
ATOM 2688 C CA . THR B 1 155 ? 5.629 -18.094 -0.202 1 95.75 155 THR B CA 1
ATOM 2689 C C . THR B 1 155 ? 6.207 -19.156 -1.131 1 95.75 155 THR B C 1
ATOM 2691 O O . THR B 1 155 ? 6.066 -20.344 -0.875 1 95.75 155 THR B O 1
ATOM 2694 N N . LEU B 1 156 ? 6.832 -18.688 -2.209 1 94.25 156 LEU B N 1
ATOM 2695 C CA . LEU B 1 156 ? 7.531 -19.594 -3.121 1 94.25 156 LEU B CA 1
ATOM 2696 C C . LEU B 1 156 ? 8.969 -19.828 -2.656 1 94.25 156 LEU B C 1
ATOM 2698 O O . LEU B 1 156 ? 9.75 -18.891 -2.551 1 94.25 156 LEU B O 1
ATOM 2702 N N . SER B 1 157 ? 9.242 -21.031 -2.418 1 93.5 157 SER B N 1
ATOM 2703 C CA . SER B 1 15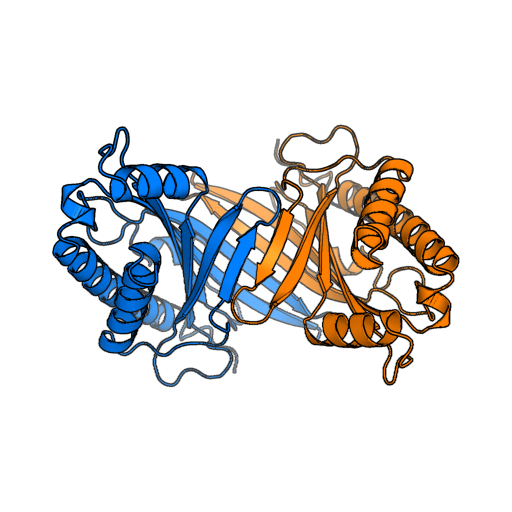7 ? 10.602 -21.391 -2.016 1 93.5 157 SER B CA 1
ATOM 2704 C C . SER B 1 157 ? 11.375 -22 -3.178 1 93.5 157 SER B C 1
ATOM 2706 O O . SER B 1 157 ? 11.047 -23.094 -3.656 1 93.5 157 SER B O 1
ATOM 2708 N N . LEU B 1 158 ? 12.391 -21.312 -3.547 1 92.12 158 LEU B N 1
ATOM 2709 C CA . LEU B 1 158 ? 13.188 -21.734 -4.695 1 92.12 158 LEU B CA 1
ATOM 2710 C C . LEU B 1 158 ? 14.477 -22.422 -4.238 1 92.12 158 LEU B C 1
ATOM 2712 O O . LEU B 1 158 ? 15.312 -21.812 -3.584 1 92.12 158 LEU B O 1
ATOM 2716 N N . ASP B 1 159 ? 14.594 -23.672 -4.613 1 91.31 159 ASP B N 1
ATOM 2717 C CA . ASP B 1 159 ? 15.836 -24.391 -4.32 1 91.31 159 ASP B CA 1
ATOM 2718 C C . ASP B 1 159 ? 16.828 -24.25 -5.469 1 91.31 159 ASP B C 1
ATOM 2720 O O . ASP B 1 159 ? 16.594 -23.516 -6.422 1 91.31 159 ASP B O 1
ATOM 2724 N N . GLU B 1 160 ? 17.938 -24.938 -5.324 1 90.69 160 GLU B N 1
ATOM 2725 C CA . GLU B 1 160 ? 19 -24.812 -6.316 1 90.69 160 GLU B CA 1
ATOM 2726 C C . GLU B 1 160 ? 18.531 -25.281 -7.691 1 90.69 160 GLU B C 1
ATOM 2728 O O . GLU B 1 160 ? 18.906 -24.688 -8.711 1 90.69 160 GLU B O 1
ATOM 2733 N N . ASN B 1 161 ? 17.812 -26.328 -7.672 1 88.81 161 ASN B N 1
ATOM 2734 C CA . ASN B 1 161 ? 17.297 -26.859 -8.93 1 88.81 161 ASN B CA 1
ATOM 2735 C C . ASN B 1 161 ? 16.422 -25.844 -9.656 1 88.81 161 ASN B C 1
ATOM 2737 O O . ASN B 1 161 ? 16.531 -25.672 -10.875 1 88.81 161 ASN B O 1
ATOM 2741 N N . GLU B 1 162 ? 15.578 -25.188 -8.938 1 88.5 162 GLU B N 1
ATOM 2742 C CA . GLU B 1 162 ? 14.688 -24.188 -9.523 1 88.5 162 GLU B CA 1
ATOM 2743 C C . GLU B 1 162 ? 15.477 -22.984 -10.031 1 88.5 162 GLU B C 1
ATOM 2745 O O . GLU B 1 162 ? 15.094 -22.359 -11.023 1 88.5 162 GLU B O 1
ATOM 2750 N N . LEU B 1 163 ? 16.516 -22.641 -9.367 1 89.31 163 LEU B N 1
ATOM 2751 C CA . LEU B 1 163 ? 17.328 -21.516 -9.773 1 89.31 163 LEU B CA 1
ATOM 2752 C C . LEU B 1 163 ? 18.094 -21.828 -11.055 1 89.31 163 LEU B C 1
ATOM 2754 O O . LEU B 1 163 ? 18.234 -20.969 -11.922 1 89.31 163 LEU B O 1
ATOM 2758 N N . GLU B 1 164 ? 18.531 -23.078 -11.148 1 88 164 GLU B N 1
ATOM 2759 C CA . GLU B 1 164 ? 19.297 -23.484 -12.32 1 88 164 GLU B CA 1
ATOM 2760 C C . GLU B 1 164 ? 18.391 -23.734 -13.516 1 88 164 GLU B C 1
ATOM 2762 O O . GLU B 1 164 ? 18.766 -23.453 -14.656 1 88 164 GLU B O 1
ATOM 2767 N N . HIS B 1 165 ? 17.172 -24.281 -13.219 1 87.94 165 HIS B N 1
ATOM 2768 C CA . HIS B 1 165 ? 16.188 -24.641 -14.234 1 87.94 165 HIS B CA 1
ATOM 2769 C C . HIS B 1 165 ? 14.82 -24.078 -13.914 1 87.94 165 HIS B C 1
ATOM 2771 O O . HIS B 1 165 ? 13.938 -24.797 -13.43 1 87.94 165 HIS B O 1
ATOM 2777 N N . PRO B 1 166 ? 14.586 -22.844 -14.312 1 88.19 166 PRO B N 1
ATOM 2778 C CA . PRO B 1 166 ? 13.367 -22.172 -13.867 1 88.19 166 PRO B CA 1
ATOM 2779 C C . PRO B 1 166 ? 12.148 -22.547 -14.711 1 88.19 166 PRO B C 1
ATOM 2781 O O . PRO B 1 166 ? 11.141 -21.828 -14.703 1 88.19 166 PRO B O 1
ATOM 2784 N N . ASP B 1 167 ? 12.148 -23.656 -15.484 1 88.56 167 ASP B N 1
ATOM 2785 C CA . ASP B 1 167 ? 11.047 -24.062 -16.359 1 88.56 167 ASP B CA 1
ATOM 2786 C C . ASP B 1 167 ? 9.781 -24.328 -15.555 1 88.56 167 ASP B C 1
ATOM 2788 O O . ASP B 1 167 ? 8.68 -23.953 -15.969 1 88.56 167 ASP B O 1
ATOM 2792 N N . SER B 1 168 ? 9.977 -25.031 -14.461 1 88.25 168 SER B N 1
ATOM 2793 C CA . SER B 1 168 ? 8.82 -25.344 -13.617 1 88.25 168 SER B CA 1
ATOM 2794 C C . SER B 1 168 ? 8.18 -24.062 -13.07 1 88.25 168 SER B C 1
ATOM 2796 O O . SER B 1 168 ? 6.953 -23.984 -12.969 1 88.25 168 SER B O 1
ATOM 2798 N N . LEU B 1 169 ? 8.984 -23.156 -12.742 1 89.62 169 LEU B N 1
ATOM 2799 C CA . LEU B 1 169 ? 8.484 -21.875 -12.25 1 89.62 169 LEU B CA 1
ATOM 2800 C C . LEU B 1 169 ? 7.711 -21.141 -13.344 1 89.62 169 LEU B C 1
ATOM 2802 O O . LEU B 1 169 ? 6.629 -20.609 -13.086 1 89.62 169 LEU B O 1
ATOM 2806 N N . HIS B 1 170 ? 8.227 -21.172 -14.539 1 91.62 170 HIS B N 1
ATOM 2807 C CA . HIS B 1 170 ? 7.551 -20.516 -15.664 1 91.62 170 HIS B CA 1
ATOM 2808 C C . HIS B 1 170 ? 6.195 -21.172 -15.938 1 91.62 170 HIS B C 1
ATOM 2810 O O . HIS B 1 170 ? 5.211 -20.469 -16.188 1 91.62 170 HIS B O 1
ATOM 2816 N N . GLU B 1 171 ? 6.211 -22.406 -15.844 1 93.31 171 GLU B N 1
ATOM 2817 C CA . GLU B 1 171 ? 4.953 -23.125 -16.047 1 93.31 171 GLU B CA 1
ATOM 2818 C C . GLU B 1 171 ? 3.951 -22.812 -14.945 1 93.31 171 GLU B C 1
ATOM 2820 O O . GLU B 1 171 ? 2.758 -22.641 -15.211 1 93.31 171 GLU B O 1
ATOM 2825 N N . ALA B 1 172 ? 4.445 -22.766 -13.773 1 93.75 172 ALA B N 1
ATOM 2826 C CA . ALA B 1 172 ? 3.594 -22.406 -12.641 1 93.75 172 ALA B CA 1
ATOM 2827 C C . ALA B 1 172 ? 2.967 -21.031 -12.836 1 93.75 172 ALA B C 1
ATOM 2829 O O . ALA B 1 172 ? 1.773 -20.844 -12.586 1 93.75 172 ALA B O 1
ATOM 2830 N N . LEU B 1 173 ? 3.713 -20.109 -13.305 1 94.5 173 LEU B N 1
ATOM 2831 C CA . LEU B 1 173 ? 3.227 -18.734 -13.5 1 94.5 173 LEU B CA 1
ATOM 2832 C C . LEU B 1 173 ? 2.205 -18.688 -14.633 1 94.5 173 LEU B C 1
ATOM 2834 O O . LEU B 1 173 ? 1.249 -17.906 -14.57 1 94.5 173 LEU B O 1
ATOM 2838 N N . ARG B 1 174 ? 2.398 -19.469 -15.609 1 95.38 174 ARG B N 1
ATOM 2839 C CA . ARG B 1 174 ? 1.406 -19.562 -16.672 1 95.38 174 ARG B CA 1
ATOM 2840 C C . ARG B 1 174 ? 0.071 -20.062 -16.141 1 95.38 174 ARG B C 1
ATOM 2842 O O . ARG B 1 174 ? -0.98 -19.5 -16.438 1 95.38 174 ARG B O 1
ATOM 2849 N N . ARG B 1 175 ? 0.159 -21.109 -15.375 1 95.44 175 ARG B N 1
ATOM 2850 C CA . ARG B 1 175 ? -1.054 -21.641 -14.758 1 95.44 175 ARG B CA 1
ATOM 2851 C C . ARG B 1 175 ? -1.711 -20.609 -13.852 1 95.44 175 ARG B C 1
ATOM 2853 O O . ARG B 1 175 ? -2.936 -20.453 -13.852 1 95.44 175 ARG B O 1
ATOM 2860 N N . LEU B 1 176 ? -0.896 -19.969 -13.094 1 96.94 176 LEU B N 1
ATOM 2861 C CA . LEU B 1 176 ? -1.4 -18.922 -12.195 1 96.94 176 LEU B CA 1
ATOM 2862 C C . LEU B 1 176 ? -2.133 -17.844 -12.977 1 96.94 176 LEU B C 1
ATOM 2864 O O . LEU B 1 176 ? -3.223 -17.422 -12.586 1 96.94 176 LEU B O 1
ATOM 2868 N N . SER B 1 177 ? -1.504 -17.391 -14.016 1 96.88 177 SER B N 1
ATOM 2869 C CA . SER B 1 177 ? -2.104 -16.328 -14.812 1 96.88 177 SER B CA 1
ATOM 2870 C C . SER B 1 177 ? -3.438 -16.766 -15.406 1 96.88 177 SER B C 1
ATOM 2872 O O . SER B 1 177 ? -4.371 -15.969 -15.5 1 96.88 177 SER B O 1
ATOM 2874 N N . GLY B 1 178 ? -3.49 -18 -15.836 1 96.69 178 GLY B N 1
ATOM 2875 C CA . GLY B 1 178 ? -4.77 -18.531 -16.266 1 96.69 178 GLY B CA 1
ATOM 2876 C C . GLY B 1 178 ? -5.812 -18.562 -15.164 1 96.69 178 GLY B C 1
ATOM 2877 O O . GLY B 1 178 ? -6.98 -18.25 -15.406 1 96.69 178 GLY B O 1
ATOM 2878 N N . TRP B 1 179 ? -5.375 -18.953 -14.047 1 97.5 179 TRP B N 1
ATOM 2879 C CA . TRP B 1 179 ? -6.262 -18.984 -12.891 1 97.5 179 TRP B CA 1
ATOM 2880 C C . TRP B 1 179 ? -6.746 -17.578 -12.539 1 97.5 179 TRP B C 1
ATOM 2882 O O . TRP B 1 179 ? -7.93 -17.375 -12.25 1 97.5 179 TRP B O 1
ATOM 2892 N N . ILE B 1 180 ? -5.887 -16.594 -12.539 1 96.69 180 ILE B N 1
ATOM 2893 C CA . ILE B 1 180 ? -6.258 -15.211 -12.266 1 96.69 180 ILE B CA 1
ATOM 2894 C C . ILE B 1 180 ? -7.309 -14.75 -13.273 1 96.69 180 ILE B C 1
ATOM 2896 O O . ILE B 1 180 ? -8.312 -14.141 -12.898 1 96.69 180 ILE B O 1
ATOM 2900 N N . ALA B 1 181 ? -7.07 -15.023 -14.516 1 95.88 181 ALA B N 1
ATOM 2901 C CA . ALA B 1 181 ? -8.031 -14.656 -15.555 1 95.88 181 ALA B CA 1
ATOM 2902 C C . ALA B 1 181 ? -9.398 -15.258 -15.273 1 95.88 181 ALA B C 1
ATOM 2904 O O . ALA B 1 181 ? -10.414 -14.562 -15.328 1 95.88 181 ALA B O 1
ATOM 2905 N N . SER B 1 182 ? -9.398 -16.5 -14.969 1 95.44 182 SER B N 1
ATOM 2906 C CA . SER B 1 182 ? -10.656 -17.188 -14.68 1 95.44 182 SER B CA 1
ATOM 2907 C C . SER B 1 182 ? -11.344 -16.578 -13.461 1 95.44 182 SER B C 1
ATOM 2909 O O . SER B 1 182 ? -12.57 -16.406 -13.461 1 95.44 182 SER B O 1
ATOM 2911 N N . ALA B 1 183 ? -10.555 -16.297 -12.453 1 95 183 ALA B N 1
ATOM 2912 C CA . ALA B 1 183 ? -11.102 -15.711 -11.227 1 95 183 ALA B CA 1
ATOM 2913 C C . ALA B 1 183 ? -11.695 -14.328 -11.5 1 95 183 ALA B C 1
ATOM 2915 O O . ALA B 1 183 ? -12.742 -13.977 -10.945 1 95 183 ALA B O 1
ATOM 2916 N N . LEU B 1 184 ? -11.031 -13.539 -12.289 1 94.38 184 LEU B N 1
ATOM 2917 C CA . LEU B 1 184 ? -11.523 -12.203 -12.625 1 94.38 184 LEU B CA 1
ATOM 2918 C C . LEU B 1 184 ? -12.836 -12.297 -13.391 1 94.38 184 LEU B C 1
ATOM 2920 O O . LEU B 1 184 ? -13.758 -11.5 -13.148 1 94.38 184 LEU B O 1
ATOM 2924 N N . VAL B 1 185 ? -12.93 -13.211 -14.273 1 93.06 185 VAL B N 1
ATOM 2925 C CA . VAL B 1 185 ? -14.172 -13.414 -15.008 1 93.06 185 VAL B CA 1
ATOM 2926 C C . VAL B 1 185 ? -15.289 -13.789 -14.039 1 93.06 185 VAL B C 1
ATOM 2928 O O . VAL B 1 185 ? -16.391 -13.242 -14.117 1 93.06 185 VAL B O 1
ATOM 2931 N N . ALA B 1 186 ? -15 -14.711 -13.172 1 92 186 ALA B N 1
ATOM 2932 C CA . ALA B 1 186 ? -15.992 -15.125 -12.188 1 92 186 ALA B CA 1
ATOM 2933 C C . ALA B 1 186 ? -16.453 -13.945 -11.336 1 92 186 ALA B C 1
ATOM 2935 O O . ALA B 1 186 ? -17.641 -13.766 -11.094 1 92 186 ALA B O 1
ATOM 2936 N N . ALA B 1 187 ? -15.531 -13.172 -10.891 1 90.62 187 ALA B N 1
ATOM 2937 C CA . ALA B 1 187 ? -15.844 -12 -10.086 1 90.62 187 ALA B CA 1
ATOM 2938 C C . ALA B 1 187 ? -16.688 -11 -10.867 1 90.62 187 ALA B C 1
ATOM 2940 O O . ALA B 1 187 ? -17.625 -10.406 -10.328 1 90.62 187 ALA B O 1
ATOM 2941 N N . SER B 1 188 ? -16.344 -10.812 -12.055 1 90.06 188 SER B N 1
ATOM 2942 C CA . SER B 1 188 ? -17.078 -9.898 -12.922 1 90.06 188 SER B CA 1
ATOM 2943 C C . SER B 1 188 ? -18.516 -10.359 -13.109 1 90.06 188 SER B C 1
ATOM 2945 O O . SER B 1 188 ? -19.453 -9.555 -13.039 1 90.06 188 SER B O 1
ATOM 2947 N N . ASP B 1 189 ? -18.719 -11.609 -13.297 1 88.69 189 ASP B N 1
ATOM 2948 C CA . ASP B 1 189 ? -20.047 -12.18 -13.492 1 88.69 189 ASP B CA 1
ATOM 2949 C C . ASP B 1 189 ? -20.891 -12.039 -12.227 1 88.69 189 ASP B C 1
ATOM 2951 O O . ASP B 1 189 ? -22.094 -11.758 -12.305 1 88.69 189 ASP B O 1
ATOM 2955 N N . LEU B 1 190 ? -20.266 -12.242 -11.141 1 83 190 LEU B N 1
ATOM 2956 C CA . LEU B 1 190 ? -20.953 -12.211 -9.859 1 83 190 LEU B CA 1
ATOM 2957 C C . LEU B 1 190 ? -21.469 -10.805 -9.555 1 83 190 LEU B C 1
ATOM 2959 O O . LEU B 1 190 ? -22.484 -10.641 -8.883 1 83 190 LEU B O 1
ATOM 2963 N N . THR B 1 191 ? -20.844 -9.789 -10.094 1 77.5 191 THR B N 1
ATOM 2964 C CA . THR B 1 191 ? -21.172 -8.43 -9.664 1 77.5 191 THR B CA 1
ATOM 2965 C C . THR B 1 191 ? -21.797 -7.641 -10.812 1 77.5 191 THR B C 1
ATOM 2967 O O . THR B 1 191 ? -22.062 -6.441 -10.672 1 77.5 191 THR B O 1
ATOM 2970 N N . ALA B 1 192 ? -22.016 -8.281 -11.805 1 78.75 192 ALA B N 1
ATOM 2971 C CA . ALA B 1 192 ? -22.547 -7.621 -12.992 1 78.75 192 ALA B CA 1
ATOM 2972 C C . ALA B 1 192 ? -23.859 -6.906 -12.688 1 78.75 192 ALA B C 1
ATOM 2974 O O . ALA B 1 192 ? -24.141 -5.836 -13.227 1 78.75 192 ALA B O 1
ATOM 2975 N N . ARG B 1 193 ? -24.578 -7.434 -11.781 1 75.88 193 ARG B N 1
ATOM 2976 C CA . ARG B 1 193 ? -25.891 -6.855 -11.461 1 75.88 193 ARG B CA 1
ATOM 2977 C C . ARG B 1 193 ? -25.734 -5.648 -10.539 1 75.88 193 ARG B C 1
ATOM 2979 O O . ARG B 1 193 ? -26.672 -4.855 -10.398 1 75.88 193 ARG B O 1
ATOM 2986 N N . HIS B 1 194 ? -24.609 -5.508 -9.977 1 74.31 194 HIS B N 1
ATOM 2987 C CA . HIS B 1 194 ? -24.422 -4.465 -8.969 1 74.31 194 HIS B CA 1
ATOM 2988 C C . HIS B 1 194 ? -23.594 -3.309 -9.523 1 74.31 194 HIS B C 1
ATOM 2990 O O . HIS B 1 194 ? -23.141 -2.447 -8.766 1 74.31 194 HIS B O 1
ATOM 2996 N N . ARG B 1 195 ? -23.594 -3.203 -10.836 1 70.5 195 ARG B N 1
ATOM 2997 C CA . ARG B 1 195 ? -22.797 -2.146 -11.445 1 70.5 195 ARG B CA 1
ATOM 2998 C C . ARG B 1 195 ? -23.484 -0.794 -11.328 1 70.5 195 ARG B C 1
ATOM 3000 O O . ARG B 1 195 ? -24.719 -0.708 -11.438 1 70.5 195 ARG B O 1
ATOM 3007 N N . ALA B 1 196 ? -22.641 0.137 -10.977 1 63.56 196 ALA B N 1
ATOM 3008 C CA . ALA B 1 196 ? -23.188 1.489 -11.023 1 63.56 196 ALA B CA 1
ATOM 3009 C C . ALA B 1 196 ? -23.641 1.855 -12.438 1 63.56 196 ALA B C 1
ATOM 3011 O O . ALA B 1 196 ? -23.031 1.432 -13.414 1 63.56 196 ALA B O 1
ATOM 3012 N N . PRO B 1 197 ? -24.875 2.566 -12.508 1 56.91 197 PRO B N 1
ATOM 3013 C CA . PRO B 1 197 ? -25.375 2.908 -13.844 1 56.91 197 PRO B CA 1
ATOM 3014 C C . PRO B 1 197 ? -24.375 3.719 -14.664 1 56.91 197 PRO B C 1
ATOM 3016 O O . PRO B 1 197 ? -23.547 4.441 -14.094 1 56.91 197 PRO B O 1
#

Sequence (394 aa):
MLHHVLFDLIGSLRASLKDAMLEGGGLDEQLHVDILLGDTTYETSASLPGEEAPPRVRADISLEWSTWAQSAYRSWTLGEGLDEPIDVVLEVALRVSGLRGPAMSAAAFRSSLPSQSPPLVNHEVLELRTVSAETTIDPDEDLEELSLEAVYDVTLSLDENELEHPDSLHEALRRLSGWIASALVAASDLTARHRAPMLHHVLFDLIGSLRASLKDAMLEGGGLDEQLHVDILLGDTTYETSASLPGEEAPPRVRADISLEWSTWAQSAYRSWTLGEGLDEPIDVVLEVALRVSGLRGPAMSAAAFRSSLPSQSPPLVNHEVLELRTVSAETTIDPDEDLEELSLEAVYDVTLSLDENELEHPDSLHEALRRLSGWIASALVAASDLTARHRAP

Foldseek 3Di:
DCPDPVVVLVVLLVVLLVVLVWDWADDPWDWDADPVFGKIKTKTKTAHPPADVHGQKIKIKMKIFGVVLVVQVVCVVVPVFGPFFRKIKMKIKIKGKQFADPFDDQVRLVVQADQWAAAAPPRKIWGWDDKDKDWDADPVPRDTMIMIMIMTMTMDTHHPVCVVPVVRRSVRSNSRSNSRSVRRVSSCVRRVVRHDD/DCPDPVVVLVVLLVVLLVVLVWDWADDDWDWDADPVFGKIKTKTKTAHPPADVHGQKIKIKMKIFGPVLVVQVVCVVVPVFGPFFRKIKMKIKIKGKQFADPFDDQVRLVVQADQWAAAAPPRKIWGWDDKDKDWDADPVPRDTMIMIMIMTMTMDTHHPVCVVPVVRRSVRSNSRSNSRSVRRVSVCVRRVVRHDD

Solvent-accessible surface area (backbone atoms only — not comparable to full-atom values): 20221 Å² total; per-residue (Å²): 121,87,88,32,71,67,55,50,48,52,49,45,42,54,50,22,31,44,73,46,57,38,32,77,42,79,55,68,76,42,40,34,34,28,74,83,71,51,31,33,36,38,38,40,31,34,20,60,72,88,53,56,92,70,50,41,45,35,35,40,38,37,40,38,40,41,42,67,30,50,52,42,49,51,37,35,76,73,69,73,46,68,94,55,64,34,49,35,39,39,37,42,34,41,36,39,43,57,28,31,77,91,51,82,47,36,66,58,52,52,73,74,46,77,61,55,50,72,63,37,61,95,66,35,43,35,35,56,54,40,24,29,28,34,40,35,34,32,74,87,67,76,44,72,34,31,32,37,37,38,33,26,38,34,72,42,70,40,43,71,64,44,70,77,47,49,61,61,50,48,51,24,38,36,51,47,25,44,49,49,46,53,50,49,50,51,52,46,65,74,42,57,87,24,51,55,131,123,89,88,33,71,67,56,52,49,52,51,46,42,54,51,22,32,45,73,48,56,36,32,83,29,86,55,67,74,42,40,33,32,26,73,83,72,52,31,31,37,39,38,39,27,33,20,60,72,88,56,56,92,70,51,41,45,34,35,40,37,38,38,38,39,40,41,67,31,49,52,43,48,50,39,34,74,73,68,76,46,68,96,55,64,34,52,36,38,38,36,41,34,43,36,39,44,58,27,33,77,90,52,82,47,38,68,58,51,52,73,72,44,74,63,54,51,72,63,36,60,96,65,36,45,34,36,57,56,39,24,29,26,33,40,34,34,35,76,89,68,76,44,73,34,32,31,40,36,38,32,27,38,34,73,43,69,40,43,70,65,44,70,78,48,48,60,61,51,48,50,24,37,37,50,47,26,43,49,51,46,53,50,50,51,52,53,47,64,72,44,57,86,24,50,54,131

Radius of gyration: 22.62 Å; Cα contacts (8 Å, |Δi|>4): 821; chains: 2; bounding box: 57×58×48 Å

pLDDT: mean 88.14, std 9.48, range [44.47, 98.06]

Organism: Acidimicrobium ferrooxidans (strain DSM 10331 / JCM 15462 / NBRC 103882 / ICP) (NCBI:txid525909)